Protein AF-0000000080282232 (afdb_homodimer)

Sequence (446 aa):
MGNKEKRVLGALALGALTAFGIVGCTTENRETLSDGTPVTEQITAIRVDVPVGGVTLRVEDGAPVSLHRQVTYTGRHPGKTYSVENGTLVLGGCSQCGVDYEVVVPRELAISGGIGTGKITLTRAASVDLHGDVGDLKVLSSSGPVNLRTGTGDIEVGLAKPGAVTANAEVGKITVTVPDGAYQVRAKSEVGGVETGGVRQDQASPNVLDLTAGTGKVTVKTAMGNKEKRVLGALALGALTAFGIVGCTTENRETLSDGTPVTEQITAIRVDVPVGGVTLRVEDGAPVSLHRQVTYTGRHPGKTYSVENGTLVLGGCSQCGVDYEVVVPRELAISGGIGTGKITLTRAASVDLHGDVGDLKVLSSSGPVNLRTGTGDIEVGLAKPGAVTANAEVGKITVTVPDGAYQVRAKSEVGGVETGGVRQDQASPNVLDLTAGTGKVTVKTA

InterPro domains:
  IPR025164 Toastrack DUF4097 [PF13349] (111-220)

Structure (mmCIF, N/CA/C/O backbone):
data_AF-0000000080282232-model_v1
#
loop_
_entity.id
_entity.type
_entity.pdbx_description
1 polymer 'DUF4097 domain-containing protein'
#
loop_
_atom_site.group_PDB
_atom_site.id
_atom_site.type_symbol
_atom_site.label_atom_id
_atom_site.label_alt_id
_atom_site.label_comp_id
_atom_site.label_asym_id
_atom_site.label_entity_id
_atom_site.label_seq_id
_atom_site.pdbx_PDB_ins_code
_atom_site.Cartn_x
_atom_site.Cartn_y
_atom_site.Cartn_z
_atom_site.occupancy
_atom_site.B_iso_or_equiv
_atom_site.auth_seq_id
_atom_site.auth_comp_id
_atom_site.auth_asym_id
_atom_site.auth_atom_id
_atom_site.pdbx_PDB_model_num
ATOM 1 N N . MET A 1 1 ? 37.344 -21.328 20 1 24.72 1 MET A N 1
ATOM 2 C CA . MET A 1 1 ? 36.062 -21.891 19.562 1 24.72 1 MET A CA 1
ATOM 3 C C . MET A 1 1 ? 34.969 -20.828 19.531 1 24.72 1 MET A C 1
ATOM 5 O O . MET A 1 1 ? 34.406 -20.484 20.578 1 24.72 1 MET A O 1
ATOM 9 N N . GLY A 1 2 ? 35.25 -19.672 18.812 1 28.55 2 GLY A N 1
ATOM 10 C CA . GLY A 1 2 ? 34.594 -18.359 18.844 1 28.55 2 GLY A CA 1
ATOM 11 C C . GLY A 1 2 ? 33.156 -18.391 18.438 1 28.55 2 GLY A C 1
ATOM 12 O O . GLY A 1 2 ? 32.781 -19 17.422 1 28.55 2 GLY A O 1
ATOM 13 N N . ASN A 1 3 ? 32.188 -18.344 19.469 1 29.55 3 ASN A N 1
ATOM 14 C CA . ASN A 1 3 ? 30.75 -18.391 19.391 1 29.55 3 ASN A CA 1
ATOM 15 C C . ASN A 1 3 ? 30.219 -17.375 18.375 1 29.55 3 ASN A C 1
ATOM 17 O O . ASN A 1 3 ? 30.359 -16.172 18.547 1 29.55 3 ASN A O 1
ATOM 21 N N . LYS A 1 4 ? 30.25 -17.875 17.078 1 26.66 4 LYS A N 1
ATOM 22 C CA . LYS A 1 4 ? 29.625 -17.125 15.992 1 26.66 4 LYS A CA 1
ATOM 23 C C . LYS A 1 4 ? 28.203 -16.734 16.344 1 26.66 4 LYS A C 1
ATOM 25 O O . LYS A 1 4 ? 27.328 -17.594 16.5 1 26.66 4 LYS A O 1
ATOM 30 N N . GLU A 1 5 ? 28.078 -15.742 17.188 1 28.48 5 GLU A N 1
ATOM 31 C CA . GLU A 1 5 ? 26.766 -15.195 17.516 1 28.48 5 GLU A CA 1
ATOM 32 C C . GLU A 1 5 ? 25.984 -14.852 16.234 1 28.48 5 GLU A C 1
ATOM 34 O O . GLU A 1 5 ? 26.453 -14.062 15.414 1 28.48 5 GLU A O 1
ATOM 39 N N . LYS A 1 6 ? 25.219 -15.938 15.797 1 28.44 6 LYS A N 1
ATOM 40 C CA . LYS A 1 6 ? 24.25 -15.828 14.719 1 28.44 6 LYS A CA 1
ATOM 41 C C . LYS A 1 6 ? 23.375 -14.578 14.875 1 28.44 6 LYS A C 1
ATOM 43 O O . LYS A 1 6 ? 22.703 -14.414 15.898 1 28.44 6 LYS A O 1
ATOM 48 N N . ARG A 1 7 ? 23.891 -13.57 14.445 1 26.97 7 ARG A N 1
ATOM 49 C CA . ARG A 1 7 ? 23.203 -12.289 14.305 1 26.97 7 ARG A CA 1
ATOM 50 C C . ARG A 1 7 ? 21.828 -12.469 13.672 1 26.97 7 ARG A C 1
ATOM 52 O O . ARG A 1 7 ? 21.719 -12.961 12.547 1 26.97 7 ARG A O 1
ATOM 59 N N . VAL A 1 8 ? 20.891 -12.844 14.508 1 22.61 8 VAL A N 1
ATOM 60 C CA . VAL A 1 8 ? 19.484 -12.875 14.141 1 22.61 8 VAL A CA 1
ATOM 61 C C . VAL A 1 8 ? 19.031 -11.5 13.648 1 22.61 8 VAL A C 1
ATOM 63 O O . VAL A 1 8 ? 19.125 -10.516 14.383 1 22.61 8 VAL A O 1
ATOM 66 N N . LEU A 1 9 ? 19.438 -11.227 12.469 1 26.5 9 LEU A N 1
ATOM 67 C CA . LEU A 1 9 ? 18.984 -10.055 11.727 1 26.5 9 LEU A CA 1
ATOM 68 C C . LEU A 1 9 ? 17.469 -9.875 11.867 1 26.5 9 LEU A C 1
ATOM 70 O O . LEU A 1 9 ? 16.703 -10.82 11.656 1 26.5 9 LEU A O 1
ATOM 74 N N . GLY A 1 10 ? 17.156 -9.008 12.719 1 25.97 10 GLY A N 1
ATOM 75 C CA . GLY A 1 10 ? 15.75 -8.711 12.961 1 25.97 10 GLY A CA 1
ATOM 76 C C . GLY A 1 10 ? 14.992 -8.383 11.688 1 25.97 10 GLY A C 1
ATOM 77 O O . GLY A 1 10 ? 15.375 -7.484 10.938 1 25.97 10 GLY A O 1
ATOM 78 N N . ALA A 1 11 ? 14.617 -9.367 10.914 1 26.48 11 ALA A N 1
ATOM 79 C CA . ALA A 1 11 ? 13.664 -9.352 9.805 1 26.48 11 ALA A CA 1
ATOM 80 C C . ALA A 1 11 ? 12.508 -8.398 10.102 1 26.48 11 ALA A C 1
ATOM 82 O O . ALA A 1 11 ? 11.961 -8.398 11.211 1 26.48 11 ALA A O 1
ATOM 83 N N . LEU A 1 12 ? 12.633 -7.266 9.508 1 28.61 12 LEU A N 1
ATOM 84 C CA . LEU A 1 12 ? 11.406 -6.48 9.438 1 28.61 12 LEU A CA 1
ATOM 85 C C . LEU A 1 12 ? 10.211 -7.363 9.086 1 28.61 12 LEU A C 1
ATOM 87 O O . LEU A 1 12 ? 10.086 -7.816 7.945 1 28.61 12 LEU A O 1
ATOM 91 N N . ALA A 1 13 ? 9.945 -8.273 9.93 1 26.64 13 ALA A N 1
ATOM 92 C CA . ALA A 1 13 ? 8.719 -9.016 9.664 1 26.64 13 ALA A CA 1
ATOM 93 C C . ALA A 1 13 ? 7.539 -8.07 9.461 1 26.64 13 ALA A C 1
ATOM 95 O O . ALA A 1 13 ? 7.082 -7.422 10.406 1 26.64 13 ALA A O 1
ATOM 96 N N . LEU A 1 14 ? 7.641 -7.301 8.367 1 31.03 14 LEU A N 1
ATOM 97 C CA . LEU A 1 14 ? 6.316 -6.84 7.965 1 31.03 14 LEU A CA 1
ATOM 98 C C . LEU A 1 14 ? 5.266 -7.918 8.203 1 31.03 14 LEU A C 1
ATOM 100 O O . LEU A 1 14 ? 5.324 -8.992 7.602 1 31.03 14 LEU A O 1
ATOM 104 N N . GLY A 1 15 ? 5 -8.102 9.508 1 28.7 15 GLY A N 1
ATOM 105 C CA . GLY A 1 15 ? 3.971 -9.07 9.852 1 28.7 15 GLY A CA 1
ATOM 106 C C . GLY A 1 15 ? 2.908 -9.219 8.781 1 28.7 15 GLY A C 1
ATOM 107 O O . GLY A 1 15 ? 2.732 -8.328 7.945 1 28.7 15 GLY A O 1
ATOM 108 N N . ALA A 1 16 ? 2.699 -10.422 8.516 1 28.91 16 ALA A N 1
ATOM 109 C CA . ALA A 1 16 ? 1.604 -11 7.738 1 28.91 16 ALA A CA 1
ATOM 110 C C . ALA A 1 16 ? 0.309 -10.219 7.957 1 28.91 16 ALA A C 1
ATOM 112 O O . ALA A 1 16 ? -0.195 -10.141 9.078 1 28.91 16 ALA A O 1
ATOM 113 N N . LEU A 1 17 ? 0.167 -9.164 7.145 1 30.81 17 LEU A N 1
ATOM 114 C CA . LEU A 1 17 ? -1.197 -8.656 7.039 1 30.81 17 LEU A CA 1
ATOM 115 C C . LEU A 1 17 ? -2.205 -9.805 7.078 1 30.81 17 LEU A C 1
ATOM 117 O O . LEU A 1 17 ? -2.506 -10.406 6.043 1 30.81 17 LEU A O 1
ATOM 121 N N . THR A 1 18 ? -1.927 -10.867 7.871 1 31.5 18 THR A N 1
ATOM 122 C CA . THR A 1 18 ? -3.127 -11.695 7.879 1 31.5 18 THR A CA 1
ATOM 123 C C . THR A 1 18 ? -4.363 -10.852 8.18 1 31.5 18 THR A C 1
ATOM 125 O O . THR A 1 18 ? -4.609 -10.492 9.336 1 31.5 18 THR A O 1
ATOM 128 N N . ALA A 1 19 ? -4.461 -9.844 7.48 1 32.28 19 ALA A N 1
ATOM 129 C CA . ALA A 1 19 ? -5.574 -8.914 7.672 1 32.28 19 ALA A CA 1
ATOM 130 C C . ALA A 1 19 ? -6.906 -9.656 7.68 1 32.28 19 ALA A C 1
ATOM 132 O O . ALA A 1 19 ? -7.562 -9.773 6.641 1 32.28 19 ALA A O 1
ATOM 133 N N . PHE A 1 20 ? -6.988 -10.953 8.117 1 32 20 PHE A N 1
ATOM 134 C CA . PHE A 1 20 ? -8.383 -11.367 8.078 1 32 20 PHE A CA 1
ATOM 135 C C . PHE A 1 20 ? -9.289 -10.266 8.625 1 32 20 PHE A C 1
ATOM 137 O O . PHE A 1 20 ? -10.258 -9.875 7.973 1 32 20 PHE A O 1
ATOM 144 N N . GLY A 1 21 ? -9.484 -10.359 9.984 1 31.42 21 GLY A N 1
ATOM 145 C CA . GLY A 1 21 ? -10.758 -10.008 10.594 1 31.42 21 GLY A CA 1
ATOM 146 C C . GLY A 1 21 ? -10.984 -8.508 10.672 1 31.42 21 GLY A C 1
ATOM 147 O O . GLY A 1 21 ? -10.844 -7.906 11.734 1 31.42 21 GLY A O 1
ATOM 148 N N . ILE A 1 22 ? -10.398 -7.918 9.648 1 34.78 22 ILE A N 1
ATOM 149 C CA . ILE A 1 22 ? -10.523 -6.465 9.734 1 34.78 22 ILE A CA 1
ATOM 150 C C . ILE A 1 22 ? -12 -6.086 9.875 1 34.78 22 ILE A C 1
ATOM 152 O O . ILE A 1 22 ? -12.445 -5.094 9.297 1 34.78 22 ILE A O 1
ATOM 156 N N . VAL A 1 23 ? -12.891 -7.062 9.719 1 33.62 23 VAL A N 1
ATOM 157 C CA . VAL A 1 23 ? -14.258 -6.551 9.672 1 33.62 23 VAL A CA 1
ATOM 158 C C . VAL A 1 23 ? -14.5 -5.609 10.844 1 33.62 23 VAL A C 1
ATOM 160 O O . VAL A 1 23 ? -14.406 -6.02 12.008 1 33.62 23 VAL A O 1
ATOM 163 N N . GLY A 1 24 ? -13.992 -4.438 10.844 1 32.69 24 GLY A N 1
ATOM 164 C CA . GLY A 1 24 ? -14.414 -3.432 11.812 1 32.69 24 GLY A CA 1
ATOM 165 C C . GLY A 1 24 ? -15.766 -3.729 12.43 1 32.69 24 GLY A C 1
ATOM 166 O O . GLY A 1 24 ? -16.516 -4.578 11.938 1 32.69 24 GLY A O 1
ATOM 167 N N . CYS A 1 25 ? -16.125 -2.777 13.57 1 35.16 25 CYS A N 1
ATOM 168 C CA . CYS A 1 25 ? -16.953 -2.719 14.766 1 35.16 25 CYS A CA 1
ATOM 169 C C . CYS A 1 25 ? -18.438 -2.799 14.398 1 35.16 25 CYS A C 1
ATOM 171 O O . CYS A 1 25 ? -19.297 -2.682 15.273 1 35.16 25 CYS A O 1
ATOM 173 N N . THR A 1 26 ? -18.953 -2.025 13.25 1 37.44 26 THR A N 1
ATOM 174 C CA . THR A 1 26 ? -20.375 -1.896 13.531 1 37.44 26 THR A CA 1
ATOM 175 C C . THR A 1 26 ? -20.984 -3.252 13.883 1 37.44 26 THR A C 1
ATOM 177 O O . THR A 1 26 ? -20.422 -4.297 13.523 1 37.44 26 THR A O 1
ATOM 180 N N . THR A 1 27 ? -21.672 -3.289 15.031 1 40.56 27 THR A N 1
ATOM 181 C CA . THR A 1 27 ? -22.672 -4.266 15.438 1 40.56 27 THR A CA 1
ATOM 182 C C . THR A 1 27 ? -23.297 -4.934 14.219 1 40.56 27 THR A C 1
ATOM 184 O O . THR A 1 27 ? -24.375 -5.527 14.312 1 40.56 27 THR A O 1
ATOM 187 N N . GLU A 1 28 ? -22.797 -4.352 13.016 1 52.84 28 GLU A N 1
ATOM 188 C CA . GLU A 1 28 ? -23.547 -5.184 12.078 1 52.84 28 GLU A CA 1
ATOM 189 C C . GLU A 1 28 ? -22.969 -6.598 12.023 1 52.84 28 GLU A C 1
ATOM 191 O O . GLU A 1 28 ? -21.766 -6.789 12.094 1 52.84 28 GLU A O 1
ATOM 196 N N . ASN A 1 29 ? -23.719 -7.582 12.297 1 64.25 29 ASN A N 1
ATOM 197 C CA . ASN A 1 29 ? -23.547 -9.023 12.398 1 64.25 29 ASN A CA 1
ATOM 198 C C . ASN A 1 29 ? -22.734 -9.578 11.227 1 64.25 29 ASN A C 1
ATOM 200 O O . ASN A 1 29 ? -23.203 -9.562 10.086 1 64.25 29 ASN A O 1
ATOM 204 N N . ARG A 1 30 ? -21.375 -9.484 11.383 1 76.19 30 ARG A N 1
ATOM 205 C CA . ARG A 1 30 ? -20.578 -10.219 10.398 1 76.19 30 ARG A CA 1
ATOM 206 C C . ARG A 1 30 ? -20.906 -11.711 10.438 1 76.19 30 ARG A C 1
ATOM 208 O O . ARG A 1 30 ? -21.062 -12.289 11.516 1 76.19 30 ARG A O 1
ATOM 215 N N . GLU A 1 31 ? -21.281 -12.07 9.367 1 87.81 31 GLU A N 1
ATOM 216 C CA . GLU A 1 31 ? -21.562 -13.492 9.211 1 87.81 31 GLU A CA 1
ATOM 217 C C . GLU A 1 31 ? -20.453 -14.195 8.438 1 87.81 31 GLU A C 1
ATOM 219 O O . GLU A 1 31 ? -19.719 -13.555 7.684 1 87.81 31 GLU A O 1
ATOM 224 N N . THR A 1 32 ? -20.219 -15.414 8.805 1 90.25 32 THR A N 1
ATOM 225 C CA . THR A 1 32 ? -19.234 -16.203 8.094 1 90.25 32 THR A CA 1
ATOM 226 C C . THR A 1 32 ? -19.875 -17.453 7.469 1 90.25 32 THR A C 1
ATOM 228 O O . THR A 1 32 ? -20.703 -18.109 8.094 1 90.25 32 THR A O 1
ATOM 231 N N . LEU A 1 33 ? -19.562 -17.609 6.285 1 91.38 33 LEU A N 1
ATOM 232 C CA . LEU A 1 33 ? -19.984 -18.812 5.582 1 91.38 33 LEU A CA 1
ATOM 233 C C . LEU A 1 33 ? -18.797 -19.609 5.086 1 91.38 33 LEU A C 1
ATOM 235 O O . LEU A 1 33 ? -17.797 -19.031 4.637 1 91.38 33 LEU A O 1
ATOM 239 N N . SER A 1 34 ? -18.859 -20.938 5.305 1 93.19 34 SER A N 1
ATOM 240 C CA . SER A 1 34 ? -17.828 -21.844 4.797 1 93.19 34 SER A CA 1
ATOM 241 C C . SER A 1 34 ? -18.438 -23 4.016 1 93.19 34 SER A C 1
ATOM 243 O O . SER A 1 34 ? -19.391 -23.641 4.488 1 93.19 34 SER A O 1
ATOM 245 N N . ASP A 1 35 ? -17.953 -23.125 2.826 1 91.94 35 ASP A N 1
ATOM 246 C CA . ASP A 1 35 ? -18.453 -24.266 2.061 1 91.94 35 ASP A CA 1
ATOM 247 C C . ASP A 1 35 ? -17.406 -24.75 1.055 1 91.94 35 ASP A C 1
ATOM 249 O O . ASP A 1 35 ? -16.359 -24.125 0.887 1 91.94 35 ASP A O 1
ATOM 253 N N . GLY A 1 36 ? -17.625 -25.984 0.646 1 91.69 36 GLY A N 1
ATOM 254 C CA . GLY A 1 36 ? -16.781 -26.625 -0.35 1 91.69 36 GLY A CA 1
ATOM 255 C C . GLY A 1 36 ? -17.562 -27.375 -1.41 1 91.69 36 GLY A C 1
ATOM 256 O O . GLY A 1 36 ? -18.641 -27.906 -1.131 1 91.69 36 GLY A O 1
ATOM 257 N N . THR A 1 37 ? -17.047 -27.266 -2.623 1 85.88 37 THR A N 1
ATOM 258 C CA . THR A 1 37 ? -17.703 -27.984 -3.701 1 85.88 37 THR A CA 1
ATOM 259 C C . THR A 1 37 ? -16.688 -28.547 -4.691 1 85.88 37 THR A C 1
ATOM 261 O O . THR A 1 37 ? -15.648 -27.922 -4.934 1 85.88 37 THR A O 1
ATOM 264 N N . PRO A 1 38 ? -16.953 -29.766 -5.125 1 89 38 PRO A N 1
ATOM 265 C CA . PRO A 1 38 ? -16.156 -30.219 -6.262 1 89 38 PRO A CA 1
ATOM 266 C C . PRO A 1 38 ? -16.469 -29.453 -7.547 1 89 38 PRO A C 1
ATOM 268 O O . PRO A 1 38 ? -17.625 -29.078 -7.777 1 89 38 PRO A O 1
ATOM 271 N N . VAL A 1 39 ? -15.453 -29.172 -8.242 1 91.31 39 VAL A N 1
ATOM 272 C CA . VAL A 1 39 ? -15.633 -28.594 -9.57 1 91.31 39 VAL A CA 1
ATOM 273 C C . VAL A 1 39 ? -15.594 -29.688 -10.625 1 91.31 39 VAL A C 1
ATOM 275 O O . VAL A 1 39 ? -14.555 -30.297 -10.859 1 91.31 39 VAL A O 1
ATOM 278 N N . THR A 1 40 ? -16.672 -29.953 -11.258 1 89.94 40 THR A N 1
ATOM 279 C CA . THR A 1 40 ? -16.797 -31.109 -12.141 1 89.94 40 THR A CA 1
ATOM 280 C C . THR A 1 40 ? -16.328 -30.766 -13.547 1 89.94 40 THR A C 1
ATOM 282 O O . THR A 1 40 ? -15.953 -31.656 -14.312 1 89.94 40 THR A O 1
ATOM 285 N N . GLU A 1 41 ? -16.344 -29.516 -13.82 1 90 41 GLU A N 1
ATOM 286 C CA . GLU A 1 41 ? -15.891 -29.094 -15.141 1 90 41 GLU A CA 1
ATOM 287 C C . GLU A 1 41 ? -14.383 -29.266 -15.297 1 90 41 GLU A C 1
ATOM 289 O O . GLU A 1 41 ? -13.648 -29.234 -14.312 1 90 41 GLU A O 1
ATOM 294 N N . GLN A 1 42 ? -14.078 -29.5 -16.531 1 91.06 42 GLN A N 1
ATOM 295 C CA . GLN A 1 42 ? -12.641 -29.531 -16.812 1 91.06 42 GLN A CA 1
ATOM 296 C C . GLN A 1 42 ? -12.055 -28.125 -16.781 1 91.06 42 GLN A C 1
ATOM 298 O O . GLN A 1 42 ? -12.57 -27.203 -17.438 1 91.06 42 GLN A O 1
ATOM 303 N N . ILE A 1 43 ? -10.953 -27.984 -15.992 1 95 43 ILE A N 1
ATOM 304 C CA . ILE A 1 43 ? -10.32 -26.672 -15.859 1 95 43 ILE A CA 1
ATOM 305 C C . ILE A 1 43 ? -8.93 -26.703 -16.484 1 95 43 ILE A C 1
ATOM 307 O O . ILE A 1 43 ? -8.172 -27.656 -16.281 1 95 43 ILE A O 1
ATOM 311 N N . THR A 1 44 ? -8.656 -25.656 -17.266 1 96.19 44 THR A N 1
ATOM 312 C CA . THR A 1 44 ? -7.352 -25.594 -17.922 1 96.19 44 THR A CA 1
ATOM 313 C C . THR A 1 44 ? -6.574 -24.359 -17.438 1 96.19 44 THR A C 1
ATOM 315 O O . THR A 1 44 ? -5.383 -24.234 -17.734 1 96.19 44 THR A O 1
ATOM 318 N N . ALA A 1 45 ? -7.246 -23.484 -16.703 1 98.38 45 ALA A N 1
ATOM 319 C CA . ALA A 1 45 ? -6.617 -22.281 -16.156 1 98.38 45 ALA A CA 1
ATOM 320 C C . ALA A 1 45 ? -7.391 -21.766 -14.961 1 98.38 45 ALA A C 1
ATOM 322 O O . ALA A 1 45 ? -8.539 -22.156 -14.727 1 98.38 45 ALA A O 1
ATOM 323 N N . ILE A 1 46 ? -6.75 -20.875 -14.188 1 98.56 46 ILE A N 1
ATOM 324 C CA . ILE A 1 46 ? -7.395 -20.219 -13.055 1 98.56 46 ILE A CA 1
ATOM 325 C C . ILE A 1 46 ? -7.195 -18.719 -13.156 1 98.56 46 ILE A C 1
ATOM 327 O O . ILE A 1 46 ? -6.102 -18.25 -13.469 1 98.56 46 ILE A O 1
ATOM 331 N N . ARG A 1 47 ? -8.219 -18 -12.93 1 98.81 47 ARG A N 1
ATOM 332 C CA . ARG A 1 47 ? -8.156 -16.531 -12.836 1 98.81 47 ARG A CA 1
ATOM 333 C C . ARG A 1 47 ? -8.625 -16.047 -11.469 1 98.81 47 ARG A C 1
ATOM 335 O O . ARG A 1 47 ? -9.734 -16.375 -11.039 1 98.81 47 ARG A O 1
ATOM 342 N N . VAL A 1 48 ? -7.805 -15.281 -10.844 1 98.56 48 VAL A N 1
ATOM 343 C CA . VAL A 1 48 ? -8.117 -14.703 -9.539 1 98.56 48 VAL A CA 1
ATOM 344 C C . VAL A 1 48 ? -8.664 -13.289 -9.719 1 98.56 48 VAL A C 1
ATOM 346 O O . VAL A 1 48 ? -8.008 -12.43 -10.312 1 98.56 48 VAL A O 1
ATOM 349 N N . ASP A 1 49 ? -9.758 -13.062 -9.156 1 97.19 49 ASP A N 1
ATOM 350 C CA . ASP A 1 49 ? -10.375 -11.742 -9.141 1 97.19 49 ASP A CA 1
ATOM 351 C C . ASP A 1 49 ? -10.969 -11.422 -7.77 1 97.19 49 ASP A C 1
ATOM 353 O O . ASP A 1 49 ? -12.148 -11.094 -7.656 1 97.19 49 ASP A O 1
ATOM 357 N N . VAL A 1 50 ? -10.172 -11.461 -6.766 1 96.31 50 VAL A N 1
ATOM 358 C CA . VAL A 1 50 ? -10.625 -11.344 -5.383 1 96.31 50 VAL A CA 1
ATOM 359 C C . VAL A 1 50 ? -10.352 -9.93 -4.875 1 96.31 50 VAL A C 1
ATOM 361 O O . VAL A 1 50 ? -9.195 -9.547 -4.688 1 96.31 50 VAL A O 1
ATOM 364 N N . PRO A 1 51 ? -11.375 -9.148 -4.605 1 93.19 51 PRO A N 1
ATOM 365 C CA . PRO A 1 51 ? -11.117 -7.809 -4.078 1 93.19 51 PRO A CA 1
ATOM 366 C C . PRO A 1 51 ? -10.469 -7.832 -2.693 1 93.19 51 PRO A C 1
ATOM 368 O O . PRO A 1 51 ? -9.492 -7.125 -2.453 1 93.19 51 PRO A O 1
ATOM 371 N N . VAL A 1 52 ? -11.031 -8.57 -1.817 1 93.94 52 VAL A N 1
ATOM 372 C CA . VAL A 1 52 ? -10.516 -8.727 -0.461 1 93.94 52 VAL A CA 1
ATOM 373 C C . VAL A 1 52 ? -10.516 -10.203 -0.071 1 93.94 52 VAL A C 1
ATOM 375 O O . VAL A 1 52 ? -11.523 -10.898 -0.234 1 93.94 52 VAL A O 1
ATOM 378 N N . GLY A 1 53 ? -9.43 -10.711 0.367 1 95.44 53 GLY A N 1
ATOM 379 C CA . GLY A 1 53 ? -9.383 -12.094 0.813 1 95.44 53 GLY A CA 1
ATOM 380 C C . GLY A 1 53 ? -8.055 -12.766 0.533 1 95.44 53 GLY A C 1
ATOM 381 O O . GLY A 1 53 ? -6.992 -12.195 0.806 1 95.44 53 GLY A O 1
ATOM 382 N N . GLY A 1 54 ? -8.141 -14.07 0.109 1 97.12 54 GLY A N 1
ATOM 383 C CA . GLY A 1 54 ? -6.934 -14.836 -0.141 1 97.12 54 GLY A CA 1
ATOM 384 C C . GLY A 1 54 ? -7.168 -16.047 -1.029 1 97.12 54 GLY A C 1
ATOM 385 O O . GLY A 1 54 ? -8.305 -16.5 -1.184 1 97.12 54 GLY A O 1
ATOM 386 N N . VAL A 1 55 ? -6.121 -16.5 -1.592 1 98.44 55 VAL A N 1
ATOM 387 C CA . VAL A 1 55 ? -6.148 -17.703 -2.414 1 98.44 55 VAL A CA 1
ATOM 388 C C . VAL A 1 55 ? -4.965 -18.594 -2.057 1 98.44 55 VAL A C 1
ATOM 390 O O . VAL A 1 55 ? -3.814 -18.156 -2.068 1 98.44 55 VAL A O 1
ATOM 393 N N . THR A 1 56 ? -5.25 -19.734 -1.669 1 98.62 56 THR A N 1
ATOM 394 C CA . THR A 1 56 ? -4.246 -20.781 -1.519 1 98.62 56 THR A CA 1
ATOM 395 C C . THR A 1 56 ? -4.496 -21.906 -2.512 1 98.62 56 THR A C 1
ATOM 397 O O . THR A 1 56 ? -5.562 -22.516 -2.508 1 98.62 56 THR A O 1
ATOM 400 N N . LEU A 1 57 ? -3.541 -22.125 -3.352 1 98.38 57 LEU A N 1
ATOM 401 C CA . LEU A 1 57 ? -3.664 -23.156 -4.375 1 98.38 57 LEU A CA 1
ATOM 402 C C . LEU A 1 57 ? -2.553 -24.203 -4.242 1 98.38 57 LEU A C 1
ATOM 404 O O . LEU A 1 57 ? -1.383 -23.844 -4.082 1 98.38 57 LEU A O 1
ATOM 408 N N . ARG A 1 58 ? -2.91 -25.453 -4.348 1 97.69 58 ARG A N 1
ATOM 409 C CA . ARG A 1 58 ? -1.93 -26.531 -4.355 1 97.69 58 ARG A CA 1
ATOM 410 C C . ARG A 1 58 ? -2.256 -27.562 -5.434 1 97.69 58 ARG A C 1
ATOM 412 O O . ARG A 1 58 ? -3.408 -27.688 -5.855 1 97.69 58 ARG A O 1
ATOM 419 N N . VAL A 1 59 ? -1.26 -28.25 -5.766 1 97.94 59 VAL A N 1
ATOM 420 C CA . VAL A 1 59 ? -1.397 -29.312 -6.754 1 97.94 59 VAL A CA 1
ATOM 421 C C . VAL A 1 59 ? -1.313 -30.672 -6.059 1 97.94 59 VAL A C 1
ATOM 423 O O . VAL A 1 59 ? -0.383 -30.922 -5.293 1 97.94 59 VAL A O 1
ATOM 426 N N . GLU A 1 60 ? -2.248 -31.438 -6.238 1 97 60 GLU A N 1
ATOM 427 C CA . GLU A 1 60 ? -2.238 -32.875 -5.922 1 97 60 GLU A CA 1
ATOM 428 C C . GLU A 1 60 ? -2.48 -33.688 -7.172 1 97 60 GLU A C 1
ATOM 430 O O . GLU A 1 60 ? -3.607 -33.781 -7.668 1 97 60 GLU A O 1
ATOM 435 N N . ASP A 1 61 ? -1.438 -34.375 -7.594 1 96.38 61 ASP A N 1
ATOM 436 C CA . ASP A 1 61 ? -1.457 -35.062 -8.883 1 96.38 61 ASP A CA 1
ATOM 437 C C . ASP A 1 61 ? -2.633 -36.031 -8.977 1 96.38 61 ASP A C 1
ATOM 439 O O . ASP A 1 61 ? -2.768 -36.906 -8.148 1 96.38 61 ASP A O 1
ATOM 443 N N . GLY A 1 62 ? -3.471 -35.75 -9.867 1 93.75 62 GLY A N 1
ATOM 444 C CA . GLY A 1 62 ? -4.559 -36.688 -10.164 1 93.75 62 GLY A CA 1
ATOM 445 C C . GLY A 1 62 ? -5.781 -36.469 -9.297 1 93.75 62 GLY A C 1
ATOM 446 O O . GLY A 1 62 ? -6.812 -37.125 -9.5 1 93.75 62 GLY A O 1
ATOM 447 N N . ALA A 1 63 ? -5.75 -35.562 -8.398 1 92.75 63 ALA A N 1
ATOM 448 C CA . ALA A 1 63 ? -6.895 -35.312 -7.531 1 92.75 63 ALA A CA 1
ATOM 449 C C . ALA A 1 63 ? -7.992 -34.562 -8.273 1 92.75 63 ALA A C 1
ATOM 451 O O . ALA A 1 63 ? -7.719 -33.844 -9.234 1 92.75 63 ALA A O 1
ATOM 452 N N . PRO A 1 64 ? -9.25 -34.812 -7.812 1 92.56 64 PRO A N 1
ATOM 453 C CA . PRO A 1 64 ? -10.289 -33.938 -8.359 1 92.56 64 PRO A CA 1
ATOM 454 C C . PRO A 1 64 ? -10.109 -32.469 -7.949 1 92.56 64 PRO A C 1
ATOM 456 O O . PRO A 1 64 ? -9.547 -32.188 -6.887 1 92.56 64 PRO A O 1
ATOM 459 N N . VAL A 1 65 ? -10.547 -31.641 -8.82 1 95.81 65 VAL A N 1
ATOM 460 C CA . VAL A 1 65 ? -10.508 -30.219 -8.461 1 95.81 65 VAL A CA 1
ATOM 461 C C . VAL A 1 65 ? -11.445 -29.969 -7.281 1 95.81 65 VAL A C 1
ATOM 463 O O . VAL A 1 65 ? -12.617 -30.344 -7.312 1 95.81 65 VAL A O 1
ATOM 466 N N . SER A 1 66 ? -10.953 -29.406 -6.266 1 96.31 66 SER A N 1
ATOM 467 C CA . SER A 1 66 ? -11.758 -29.047 -5.098 1 96.31 66 SER A CA 1
ATOM 468 C C . SER A 1 66 ? -11.602 -27.578 -4.734 1 96.31 66 SER A C 1
ATOM 470 O O . SER A 1 66 ? -10.508 -27.016 -4.852 1 96.31 66 SER A O 1
ATOM 472 N N . LEU A 1 67 ? -12.656 -26.969 -4.359 1 97.31 67 LEU A N 1
ATOM 473 C CA . LEU A 1 67 ? -12.703 -25.562 -3.957 1 97.31 67 LEU A CA 1
ATOM 474 C C . LEU A 1 67 ? -13.422 -25.406 -2.621 1 97.31 67 LEU A C 1
ATOM 476 O O . LEU A 1 67 ? -14.547 -25.875 -2.455 1 97.31 67 LEU A O 1
ATOM 480 N N . HIS A 1 68 ? -12.703 -24.875 -1.688 1 97.25 68 HIS A N 1
ATOM 481 C CA . HIS A 1 68 ? -13.273 -24.484 -0.406 1 97.25 68 HIS A CA 1
ATOM 482 C C . HIS A 1 68 ? -13.188 -22.969 -0.215 1 97.25 68 HIS A C 1
ATOM 484 O O . HIS A 1 68 ? -12.164 -22.359 -0.523 1 97.25 68 HIS A O 1
ATOM 490 N N . ARG A 1 69 ? -14.234 -22.375 0.22 1 96.62 69 ARG A N 1
ATOM 491 C CA . ARG A 1 69 ? -14.172 -20.938 0.479 1 96.62 69 ARG A CA 1
ATOM 492 C C . ARG A 1 69 ? -14.719 -20.609 1.863 1 96.62 69 ARG A C 1
ATOM 494 O O . ARG A 1 69 ? -15.578 -21.328 2.381 1 96.62 69 ARG A O 1
ATOM 501 N N . GLN A 1 70 ? -14.164 -19.672 2.414 1 96.69 70 GLN A N 1
ATOM 502 C CA . GLN A 1 70 ? -14.656 -18.984 3.6 1 96.69 70 GLN A CA 1
ATOM 503 C C . GLN A 1 70 ? -15 -17.531 3.293 1 96.69 70 GLN A C 1
ATOM 505 O O . GLN A 1 70 ? -14.133 -16.766 2.855 1 96.69 70 GLN A O 1
ATOM 510 N N . VAL A 1 71 ? -16.25 -17.156 3.5 1 94.81 71 VAL A N 1
ATOM 511 C CA . VAL A 1 71 ? -16.703 -15.812 3.174 1 94.81 71 VAL A CA 1
ATOM 512 C C . VAL A 1 71 ? -17.094 -15.078 4.453 1 94.81 71 VAL A C 1
ATOM 514 O O . VAL A 1 71 ? -17.891 -15.594 5.254 1 94.81 71 VAL A O 1
ATOM 517 N N . THR A 1 72 ? -16.531 -13.992 4.684 1 92.12 72 THR A N 1
ATOM 518 C CA . THR A 1 72 ? -16.953 -13.062 5.73 1 92.12 72 THR A CA 1
ATOM 519 C C . THR A 1 72 ? -17.688 -11.867 5.133 1 92.12 72 THR A C 1
ATOM 521 O O . THR A 1 72 ? -17.188 -11.219 4.215 1 92.12 72 THR A O 1
ATOM 524 N N . TYR A 1 73 ? -18.922 -11.609 5.578 1 90.12 73 TYR A N 1
ATOM 525 C CA . TYR A 1 73 ? -19.703 -10.57 4.918 1 90.12 73 TYR A CA 1
ATOM 526 C C . TYR A 1 73 ? -20.641 -9.883 5.902 1 90.12 73 TYR A C 1
ATOM 528 O O . TYR A 1 73 ? -20.859 -10.375 7.012 1 90.12 73 TYR A O 1
ATOM 536 N N . THR A 1 74 ? -21.047 -8.805 5.496 1 85.69 74 THR A N 1
ATOM 537 C CA . THR A 1 74 ? -22.125 -8.078 6.172 1 85.69 74 THR A CA 1
ATOM 538 C C . THR A 1 74 ? -23.312 -7.871 5.238 1 85.69 74 THR A C 1
ATOM 540 O O . THR A 1 74 ? -23.141 -7.68 4.035 1 85.69 74 THR A O 1
ATOM 543 N N . GLY A 1 75 ? -24.531 -8.023 5.848 1 83.19 75 GLY A N 1
ATOM 544 C CA . GLY A 1 75 ? -25.734 -7.77 5.066 1 83.19 75 GLY A CA 1
ATOM 545 C C . GLY A 1 75 ? -26.203 -8.977 4.273 1 83.19 75 GLY A C 1
ATOM 546 O O . GLY A 1 75 ? -26.359 -10.07 4.828 1 83.19 75 GLY A O 1
ATOM 547 N N . ARG A 1 76 ? -26.219 -8.773 2.98 1 83.44 76 ARG A N 1
ATOM 548 C CA . ARG A 1 76 ? -26.812 -9.781 2.107 1 83.44 76 ARG A CA 1
ATOM 549 C C . ARG A 1 76 ? -25.891 -10.984 1.948 1 83.44 76 ARG A C 1
ATOM 551 O O . ARG A 1 76 ? -24.672 -10.828 1.828 1 83.44 76 ARG A O 1
ATOM 558 N N . HIS A 1 77 ? -26.5 -12.109 1.852 1 89.19 77 HIS A N 1
ATOM 559 C CA . HIS A 1 77 ? -25.766 -13.352 1.612 1 89.19 77 HIS A CA 1
ATOM 560 C C . HIS A 1 77 ? -24.969 -13.281 0.313 1 89.19 77 HIS A C 1
ATOM 562 O O . HIS A 1 77 ? -25.5 -12.883 -0.725 1 89.19 77 HIS A O 1
ATOM 568 N N . PRO A 1 78 ? -23.688 -13.562 0.333 1 87.81 78 PRO A N 1
ATOM 569 C CA . PRO A 1 78 ? -22.812 -13.328 -0.823 1 87.81 78 PRO A CA 1
ATOM 570 C C . PRO A 1 78 ? -23.125 -14.266 -1.987 1 87.81 78 PRO A C 1
ATOM 572 O O . PRO A 1 78 ? -22.766 -13.977 -3.131 1 87.81 78 PRO A O 1
ATOM 575 N N . GLY A 1 79 ? -23.828 -15.391 -1.863 1 91 79 GLY A N 1
ATOM 576 C CA . GLY A 1 79 ? -24.094 -16.344 -2.926 1 91 79 GLY A CA 1
ATOM 577 C C . GLY A 1 79 ? -22.828 -17 -3.463 1 91 79 GLY A C 1
ATOM 578 O O . GLY A 1 79 ? -21.891 -17.25 -2.711 1 91 79 GLY A O 1
ATOM 579 N N . LYS A 1 80 ? -22.875 -17.344 -4.809 1 93.06 80 LYS A N 1
ATOM 580 C CA . LYS A 1 80 ? -21.719 -17.984 -5.453 1 93.06 80 LYS A CA 1
ATOM 581 C C . LYS A 1 80 ? -20.656 -16.953 -5.816 1 93.06 80 LYS A C 1
ATOM 583 O O . LYS A 1 80 ? -20.969 -15.898 -6.367 1 93.06 80 LYS A O 1
ATOM 588 N N . THR A 1 81 ? -19.5 -17.203 -5.418 1 95.56 81 THR A N 1
ATOM 589 C CA . THR A 1 81 ? -18.422 -16.234 -5.656 1 95.56 81 THR A CA 1
ATOM 590 C C . THR A 1 81 ? -17.406 -16.781 -6.641 1 95.56 81 THR A C 1
ATOM 592 O O . THR A 1 81 ? -16.281 -16.266 -6.734 1 95.56 81 THR A O 1
ATOM 595 N N . TYR A 1 82 ? -17.625 -17.859 -7.316 1 97 82 TYR A N 1
ATOM 596 C CA . TYR A 1 82 ? -16.75 -18.422 -8.336 1 97 82 TYR A CA 1
ATOM 597 C C . TYR A 1 82 ? -17.562 -18.922 -9.531 1 97 82 TYR A C 1
ATOM 599 O O . TYR A 1 82 ? -18.781 -19.125 -9.43 1 97 82 TYR A O 1
ATOM 607 N N . SER A 1 83 ? -16.891 -19.078 -10.688 1 96.56 83 SER A N 1
ATOM 608 C CA . SER A 1 83 ? -17.516 -19.594 -11.898 1 96.56 83 SER A CA 1
ATOM 609 C C . SER A 1 83 ? -16.484 -20.297 -12.781 1 96.56 83 SER A C 1
ATOM 611 O O . SER A 1 83 ? -15.273 -20.172 -12.562 1 96.56 83 SER A O 1
ATOM 613 N N . VAL A 1 84 ? -16.969 -21.109 -13.617 1 96.56 84 VAL A N 1
ATOM 614 C CA . VAL A 1 84 ? -16.141 -21.688 -14.664 1 96.56 84 VAL A CA 1
ATOM 615 C C . VAL A 1 84 ? -16.547 -21.125 -16.031 1 96.56 84 VAL A C 1
ATOM 617 O O . VAL A 1 84 ? -17.688 -21.281 -16.453 1 96.56 84 VAL A O 1
ATOM 620 N N . GLU A 1 85 ? -15.609 -20.391 -16.594 1 96.75 85 GLU A N 1
ATOM 621 C CA . GLU A 1 85 ? -15.852 -19.766 -17.891 1 96.75 85 GLU A CA 1
ATOM 622 C C . GLU A 1 85 ? -14.867 -20.281 -18.938 1 96.75 85 GLU A C 1
ATOM 624 O O . GLU A 1 85 ? -13.68 -19.953 -18.891 1 96.75 85 GLU A O 1
ATOM 629 N N . ASN A 1 86 ? -15.328 -21.094 -19.969 1 95.88 86 ASN A N 1
ATOM 630 C CA . ASN A 1 86 ? -14.508 -21.609 -21.047 1 95.88 86 ASN A CA 1
ATOM 631 C C . ASN A 1 86 ? -13.25 -22.312 -20.531 1 95.88 86 ASN A C 1
ATOM 633 O O . ASN A 1 86 ? -12.141 -22.031 -20.984 1 95.88 86 ASN A O 1
ATOM 637 N N . GL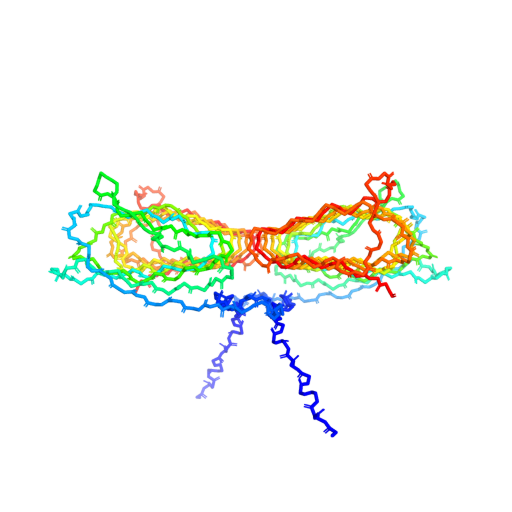Y A 1 87 ? -13.445 -23.109 -19.5 1 96.25 87 GLY A N 1
ATOM 638 C CA . GLY A 1 87 ? -12.359 -23.922 -18.969 1 96.25 87 GLY A CA 1
ATOM 639 C C . GLY A 1 87 ? -11.523 -23.188 -17.922 1 96.25 87 GLY A C 1
ATOM 640 O O . GLY A 1 87 ? -10.578 -23.75 -17.375 1 96.25 87 GLY A O 1
ATOM 641 N N . THR A 1 88 ? -11.836 -21.953 -17.688 1 98.19 88 THR A N 1
ATOM 642 C CA . THR A 1 88 ? -11.125 -21.172 -16.672 1 98.19 88 THR A CA 1
ATOM 643 C C . THR A 1 88 ? -11.93 -21.078 -15.391 1 98.19 88 THR A C 1
ATOM 645 O O . THR A 1 88 ? -13.078 -20.625 -15.398 1 98.19 88 THR A O 1
ATOM 648 N N . LEU A 1 89 ? -11.359 -21.547 -14.32 1 98.12 89 LEU A N 1
ATOM 649 C CA . LEU A 1 89 ? -11.969 -21.328 -13.008 1 98.12 89 LEU A CA 1
ATOM 650 C C . LEU A 1 89 ? -11.727 -19.891 -12.523 1 98.12 89 LEU A C 1
ATOM 652 O O . LEU A 1 89 ? -10.586 -19.5 -12.297 1 98.12 89 LEU A O 1
ATOM 656 N N . VAL A 1 90 ? -12.75 -19.141 -12.406 1 98.44 90 VAL A N 1
ATOM 657 C CA . VAL A 1 90 ? -12.672 -17.75 -11.977 1 98.44 90 VAL A CA 1
ATOM 658 C C . VAL A 1 90 ? -13.047 -17.641 -10.5 1 98.44 90 VAL A C 1
ATOM 660 O O . VAL A 1 90 ? -14.172 -17.984 -10.117 1 98.44 90 VAL A O 1
ATOM 663 N N . LEU A 1 91 ? -12.086 -17.203 -9.727 1 98.31 91 LEU A N 1
ATOM 664 C CA . LEU A 1 91 ? -12.312 -16.953 -8.305 1 98.31 91 LEU A CA 1
ATOM 665 C C . LEU A 1 91 ? -12.641 -15.477 -8.07 1 98.31 91 LEU A C 1
ATOM 667 O O . LEU A 1 91 ? -11.781 -14.609 -8.242 1 98.31 91 LEU A O 1
ATOM 671 N N . GLY A 1 92 ? -13.789 -15.258 -7.578 1 97 92 GLY A N 1
ATOM 672 C CA . GLY A 1 92 ? -14.234 -13.883 -7.441 1 97 92 GLY A CA 1
ATOM 673 C C . GLY A 1 92 ? -14.5 -13.484 -6.004 1 97 92 GLY A C 1
ATOM 674 O O . GLY A 1 92 ? -14.055 -14.156 -5.074 1 97 92 GLY A O 1
ATOM 675 N N . GLY A 1 93 ? -15.117 -12.32 -5.902 1 94.06 93 GLY A N 1
ATOM 676 C CA . GLY A 1 93 ? -15.516 -11.789 -4.609 1 94.06 93 GLY A CA 1
ATOM 677 C C . GLY A 1 93 ? -16.984 -11.406 -4.543 1 94.06 93 GLY A C 1
ATOM 678 O O . GLY A 1 93 ? -17.797 -11.938 -5.297 1 94.06 93 GLY A O 1
ATOM 679 N N . CYS A 1 94 ? -17.25 -10.68 -3.463 1 91 94 CYS A N 1
ATOM 680 C CA . CYS A 1 94 ? -18.594 -10.172 -3.234 1 91 94 CYS A CA 1
ATOM 681 C C . CYS A 1 94 ? -18.562 -8.758 -2.674 1 91 94 CYS A C 1
ATOM 683 O O . CYS A 1 94 ? -17.5 -8.227 -2.375 1 91 94 CYS A O 1
ATOM 685 N N . SER A 1 95 ? -19.781 -8.188 -2.764 1 85.62 95 SER A N 1
ATOM 686 C CA . SER A 1 95 ? -19.891 -6.859 -2.168 1 85.62 95 SER A CA 1
ATOM 687 C C . SER A 1 95 ? -19.875 -6.934 -0.645 1 85.62 95 SER A C 1
ATOM 689 O O . SER A 1 95 ? -20.578 -7.758 -0.049 1 85.62 95 SER A O 1
ATOM 691 N N . GLN A 1 96 ? -19.078 -6.086 -0.056 1 87.62 96 GLN A N 1
ATOM 692 C CA . GLN A 1 96 ? -18.969 -5.984 1.396 1 87.62 96 GLN A CA 1
ATOM 693 C C . GLN A 1 96 ? -18.672 -7.344 2.021 1 87.62 96 GLN A C 1
ATOM 695 O O . GLN A 1 96 ? -19.344 -7.766 2.957 1 87.62 96 GLN A O 1
ATOM 700 N N . CYS A 1 97 ? -17.75 -7.992 1.396 1 90.19 97 CYS A N 1
ATOM 701 C CA . CYS A 1 97 ? -17.344 -9.305 1.894 1 90.19 97 CYS A CA 1
ATOM 702 C C . CYS A 1 97 ? -15.852 -9.531 1.676 1 90.19 97 CYS A C 1
ATOM 704 O O . CYS A 1 97 ? -15.203 -8.789 0.933 1 90.19 97 CYS A O 1
ATOM 706 N N . GLY A 1 98 ? -15.289 -10.438 2.32 1 93.19 98 GLY A N 1
ATOM 707 C CA . GLY A 1 98 ? -14.008 -11.07 2.066 1 93.19 98 GLY A CA 1
ATOM 708 C C . GLY A 1 98 ? -14.117 -12.547 1.773 1 93.19 98 GLY A C 1
ATOM 709 O O . GLY A 1 98 ? -14.93 -13.25 2.383 1 93.19 98 GLY A O 1
ATOM 710 N N . VAL A 1 99 ? -13.406 -12.969 0.827 1 96.38 99 VAL A N 1
ATOM 711 C CA . VAL A 1 99 ? -13.477 -14.383 0.475 1 96.38 99 VAL A CA 1
ATOM 712 C C . VAL A 1 99 ? -12.078 -15 0.528 1 96.38 99 VAL A C 1
ATOM 714 O O . VAL A 1 99 ? -11.141 -14.477 -0.076 1 96.38 99 VAL A O 1
ATOM 717 N N . ASP A 1 100 ? -11.977 -16.125 1.196 1 97.12 100 ASP A N 1
ATOM 718 C CA . ASP A 1 100 ? -10.766 -16.938 1.201 1 97.12 100 ASP A CA 1
ATOM 719 C C . ASP A 1 100 ? -10.992 -18.266 0.475 1 97.12 100 ASP A C 1
ATOM 721 O O . ASP A 1 100 ? -11.883 -19.031 0.836 1 97.12 100 ASP A O 1
ATOM 725 N N . TYR A 1 101 ? -10.117 -18.5 -0.481 1 98.06 101 TYR A N 1
ATOM 726 C CA . TYR A 1 101 ? -10.234 -19.734 -1.256 1 98.06 101 TYR A CA 1
ATOM 727 C C . TYR A 1 101 ? -9.094 -20.688 -0.925 1 98.06 101 TYR A C 1
ATOM 729 O O . TYR A 1 101 ? -7.945 -20.281 -0.777 1 98.06 101 TYR A O 1
ATOM 737 N N . GLU A 1 102 ? -9.438 -21.922 -0.864 1 98.38 102 GLU A N 1
ATOM 738 C CA . GLU A 1 102 ? -8.508 -23.047 -0.962 1 98.38 102 GLU A CA 1
ATOM 739 C C . GLU A 1 102 ? -8.844 -23.938 -2.158 1 98.38 102 GLU A C 1
ATOM 741 O O . GLU A 1 102 ? -9.938 -24.5 -2.229 1 98.38 102 GLU A O 1
ATOM 746 N N . VAL A 1 103 ? -7.875 -24.047 -3.002 1 98.25 103 VAL A N 1
ATOM 747 C CA . VAL A 1 103 ? -8.133 -24.766 -4.246 1 98.25 103 VAL A CA 1
ATOM 748 C C . VAL A 1 103 ? -7.102 -25.875 -4.426 1 98.25 103 VAL A C 1
ATOM 750 O O . VAL A 1 103 ? -5.902 -25.656 -4.227 1 98.25 103 VAL A O 1
ATOM 753 N N . VAL A 1 104 ? -7.547 -27.016 -4.801 1 97.75 104 VAL A N 1
ATOM 754 C CA . VAL A 1 104 ? -6.695 -28.141 -5.156 1 97.75 104 VAL A CA 1
ATOM 755 C C . VAL A 1 104 ? -6.934 -28.531 -6.613 1 97.75 104 VAL A C 1
ATOM 757 O O . VAL A 1 104 ? -8.078 -28.688 -7.039 1 97.75 104 VAL A O 1
ATOM 760 N N . VAL A 1 105 ? -5.852 -28.672 -7.34 1 97.75 105 VAL A N 1
ATOM 761 C CA . VAL A 1 105 ? -5.961 -29.016 -8.758 1 97.75 105 VAL A CA 1
ATOM 762 C C . VAL A 1 105 ? -5.094 -30.219 -9.062 1 97.75 105 VAL A C 1
ATOM 764 O O . VAL A 1 105 ? -4.137 -30.516 -8.336 1 97.75 105 VAL A O 1
ATOM 767 N N . PRO A 1 106 ? -5.363 -30.953 -10.125 1 96.38 106 PRO A N 1
ATOM 768 C CA . PRO A 1 106 ? -4.699 -32.219 -10.391 1 96.38 106 PRO A CA 1
ATOM 769 C C . PRO A 1 106 ? -3.338 -32.062 -11.062 1 96.38 106 PRO A C 1
ATOM 771 O O . PRO A 1 106 ? -2.594 -33.031 -11.219 1 96.38 106 PRO A O 1
ATOM 774 N N . ARG A 1 107 ? -3.051 -30.891 -11.562 1 96.88 107 ARG A N 1
ATOM 775 C CA . ARG A 1 107 ? -1.794 -30.594 -12.242 1 96.88 107 ARG A CA 1
ATOM 776 C C . ARG A 1 107 ? -1.522 -29.094 -12.234 1 96.88 107 ARG A C 1
ATOM 778 O O . ARG A 1 107 ? -2.4 -28.297 -11.898 1 96.88 107 ARG A O 1
ATOM 785 N N . GLU A 1 108 ? -0.323 -28.75 -12.633 1 97.62 108 GLU A N 1
ATOM 786 C CA . GLU A 1 108 ? 0.033 -27.344 -12.734 1 97.62 108 GLU A CA 1
ATOM 787 C C . GLU A 1 108 ? -0.795 -26.641 -13.805 1 97.62 108 GLU A C 1
ATOM 789 O O . GLU A 1 108 ? -0.952 -27.156 -14.914 1 97.62 108 GLU A O 1
ATOM 794 N N . LEU A 1 109 ? -1.288 -25.562 -13.414 1 98 109 LEU A N 1
ATOM 795 C CA . LEU A 1 109 ? -2.078 -24.75 -14.328 1 98 109 LEU A CA 1
ATOM 796 C C . LEU A 1 109 ? -1.534 -23.328 -14.414 1 98 109 LEU A C 1
ATOM 798 O O . LEU A 1 109 ? -0.763 -22.906 -13.547 1 98 109 LEU A O 1
ATOM 802 N N . ALA A 1 110 ? -1.928 -22.672 -15.477 1 98.44 110 ALA A N 1
ATOM 803 C CA . ALA A 1 110 ? -1.667 -21.234 -15.57 1 98.44 110 ALA A CA 1
ATOM 804 C C . ALA A 1 110 ? -2.586 -20.453 -14.641 1 98.44 110 ALA A C 1
ATOM 806 O O . ALA A 1 110 ? -3.795 -20.703 -14.602 1 98.44 110 ALA A O 1
ATOM 807 N N . ILE A 1 111 ? -2.043 -19.531 -13.914 1 98.69 111 ILE A N 1
ATOM 808 C CA . ILE A 1 111 ? -2.799 -18.734 -12.953 1 98.69 111 ILE A CA 1
ATOM 809 C C . ILE A 1 111 ? -2.604 -17.25 -13.25 1 98.69 111 ILE A C 1
ATOM 811 O O . ILE A 1 111 ? -1.47 -16.781 -13.359 1 98.69 111 ILE A O 1
ATOM 815 N N . SER A 1 112 ? -3.658 -16.531 -13.422 1 98.75 112 SER A N 1
ATOM 816 C CA . SER A 1 112 ? -3.594 -15.109 -13.719 1 98.75 112 SER A CA 1
ATOM 817 C C . SER A 1 112 ? -4.586 -14.32 -12.867 1 98.75 112 SER A C 1
ATOM 819 O O . SER A 1 112 ? -5.34 -14.906 -12.086 1 98.75 112 SER A O 1
ATOM 821 N N . GLY A 1 113 ? -4.52 -12.984 -12.961 1 98.31 113 GLY A N 1
ATOM 822 C CA . GLY A 1 113 ? -5.484 -12.125 -12.297 1 98.31 113 GLY A CA 1
ATOM 823 C C . GLY A 1 113 ? -4.883 -11.312 -11.164 1 98.31 113 GLY A C 1
ATOM 824 O O . GLY A 1 113 ? -3.781 -10.773 -11.297 1 98.31 113 GLY A O 1
ATOM 825 N N . GLY A 1 114 ? -5.742 -11.172 -10.109 1 96.25 114 GLY A N 1
ATOM 826 C CA . GLY A 1 114 ? -5.223 -10.312 -9.062 1 96.25 114 GLY A CA 1
ATOM 827 C C . GLY A 1 114 ? -6.105 -10.281 -7.828 1 96.25 114 GLY A C 1
ATOM 828 O O . GLY A 1 114 ? -7.184 -10.883 -7.812 1 96.25 114 GLY A O 1
ATOM 829 N N . ILE A 1 115 ? -5.523 -9.688 -6.805 1 95.25 115 ILE A N 1
ATOM 830 C CA . ILE A 1 115 ? -6.176 -9.516 -5.512 1 95.25 115 ILE A CA 1
ATOM 831 C C . ILE A 1 115 ? -6.059 -8.062 -5.062 1 95.25 115 ILE A C 1
ATOM 833 O O . ILE A 1 115 ? -5.023 -7.426 -5.27 1 95.25 115 ILE A O 1
ATOM 837 N N . GLY A 1 116 ? -7.098 -7.5 -4.598 1 93.25 116 GLY A N 1
ATOM 838 C CA . GLY A 1 116 ? -6.992 -6.16 -4.047 1 93.25 116 GLY A CA 1
ATOM 839 C C . GLY A 1 116 ? -6.176 -6.102 -2.768 1 93.25 116 GLY A C 1
ATOM 840 O O . GLY A 1 116 ? -5.012 -5.703 -2.785 1 93.25 116 GLY A O 1
ATOM 841 N N . THR A 1 117 ? -6.836 -6.578 -1.735 1 92.25 117 THR A N 1
ATOM 842 C CA . THR A 1 117 ? -6.207 -6.668 -0.424 1 92.25 117 THR A CA 1
ATOM 843 C C . THR A 1 117 ? -6.199 -8.109 0.076 1 92.25 117 THR A C 1
ATOM 845 O O . THR A 1 117 ? -7.254 -8.734 0.201 1 92.25 117 THR A O 1
ATOM 848 N N . GLY A 1 118 ? -5.082 -8.617 0.275 1 93.69 118 GLY A N 1
ATOM 849 C CA . GLY A 1 118 ? -5.02 -9.992 0.743 1 93.69 118 GLY A CA 1
ATOM 850 C C . GLY A 1 118 ? -3.738 -10.695 0.347 1 93.69 118 GLY A C 1
ATOM 851 O O . GLY A 1 118 ? -2.707 -10.055 0.138 1 93.69 118 GLY A O 1
ATOM 852 N N . LYS A 1 119 ? -3.803 -12.117 0.365 1 96.5 119 LYS A N 1
ATOM 853 C CA . LYS A 1 119 ? -2.615 -12.93 0.101 1 96.5 119 LYS A CA 1
ATOM 854 C C . LYS A 1 119 ? -2.91 -14.023 -0.918 1 96.5 119 LYS A C 1
ATOM 856 O O . LYS A 1 119 ? -3.992 -14.617 -0.905 1 96.5 119 LYS A O 1
ATOM 861 N N . ILE A 1 120 ? -1.972 -14.25 -1.742 1 98.56 120 ILE A N 1
ATOM 862 C CA . ILE A 1 120 ? -2.037 -15.391 -2.652 1 98.56 120 ILE A CA 1
ATOM 863 C C . ILE A 1 120 ? -0.827 -16.297 -2.434 1 98.56 120 ILE A C 1
ATOM 865 O O . ILE A 1 120 ? 0.313 -15.82 -2.416 1 98.56 120 ILE A O 1
ATOM 869 N N . THR A 1 121 ? -1.066 -17.516 -2.186 1 98.75 121 THR A N 1
ATOM 870 C CA . THR A 1 121 ? -0.025 -18.531 -2.08 1 98.75 121 THR A CA 1
ATOM 871 C C . THR A 1 121 ? -0.275 -19.656 -3.068 1 98.75 121 THR A C 1
ATOM 873 O O . THR A 1 121 ? -1.274 -20.375 -2.963 1 98.75 121 THR A O 1
ATOM 876 N N . LEU A 1 122 ? 0.619 -19.828 -3.994 1 98.69 122 LEU A N 1
ATOM 877 C CA . LEU A 1 122 ? 0.541 -20.891 -4.996 1 98.69 122 LEU A CA 1
ATOM 878 C C . LEU A 1 122 ? 1.682 -21.891 -4.824 1 98.69 122 LEU A C 1
ATOM 880 O O . LEU A 1 122 ? 2.84 -21.484 -4.672 1 98.69 122 LEU A O 1
ATOM 884 N N . THR A 1 123 ? 1.332 -23.094 -4.816 1 98.19 123 THR A N 1
ATOM 885 C CA . THR A 1 123 ? 2.342 -24.141 -4.828 1 98.19 123 THR A CA 1
ATOM 886 C C . THR A 1 123 ? 2.262 -24.969 -6.113 1 98.19 123 THR A C 1
ATOM 888 O O . THR A 1 123 ? 1.26 -25.641 -6.367 1 98.19 123 THR A O 1
ATOM 891 N N . ARG A 1 124 ? 3.262 -24.859 -6.816 1 97.19 124 ARG A N 1
ATOM 892 C CA . ARG A 1 124 ? 3.365 -25.5 -8.125 1 97.19 124 ARG A CA 1
ATOM 893 C C . ARG A 1 124 ? 2.424 -24.859 -9.133 1 97.19 124 ARG A C 1
ATOM 895 O O . ARG A 1 124 ? 1.203 -24.906 -8.977 1 97.19 124 ARG A O 1
ATOM 902 N N . ALA A 1 125 ? 2.936 -24.156 -10.062 1 96.94 125 ALA A N 1
ATOM 903 C CA . ALA A 1 125 ? 2.186 -23.5 -11.133 1 96.94 125 ALA A CA 1
ATOM 904 C C . ALA A 1 125 ? 2.902 -23.641 -12.477 1 96.94 125 ALA A C 1
ATOM 906 O O . ALA A 1 125 ? 4.133 -23.719 -12.523 1 96.94 125 ALA A O 1
ATOM 907 N N . ALA A 1 126 ? 2.072 -23.719 -13.523 1 97.81 126 ALA A N 1
ATOM 908 C CA . ALA A 1 126 ? 2.66 -23.797 -14.859 1 97.81 126 ALA A CA 1
ATOM 909 C C . ALA A 1 126 ? 3.199 -22.438 -15.297 1 97.81 126 ALA A C 1
ATOM 911 O O . ALA A 1 126 ? 4.277 -22.359 -15.891 1 97.81 126 ALA A O 1
ATOM 912 N N . SER A 1 127 ? 2.461 -21.422 -15.039 1 98.12 127 SER A N 1
ATOM 913 C CA . SER A 1 127 ? 2.84 -20.031 -15.203 1 98.12 127 SER A CA 1
ATOM 914 C C . SER A 1 127 ? 1.986 -19.109 -14.336 1 98.12 127 SER A C 1
ATOM 916 O O . SER A 1 127 ? 0.858 -19.469 -13.977 1 98.12 127 SER A O 1
ATOM 918 N N . VAL A 1 128 ? 2.576 -17.953 -14 1 98.75 128 VAL A N 1
ATOM 919 C CA . VAL A 1 128 ? 1.87 -17.078 -13.078 1 98.75 128 VAL A CA 1
ATOM 920 C C . VAL A 1 128 ? 1.949 -15.633 -13.57 1 98.75 128 VAL A C 1
ATOM 922 O O . VAL A 1 128 ? 3.023 -15.156 -13.938 1 98.75 128 VAL A O 1
ATOM 925 N N . ASP A 1 129 ? 0.87 -14.969 -13.617 1 98.88 129 ASP A N 1
ATOM 926 C CA . ASP A 1 129 ? 0.74 -13.539 -13.867 1 98.88 129 ASP A CA 1
ATOM 927 C C . ASP A 1 129 ? -0.274 -12.906 -12.914 1 98.88 129 ASP A C 1
ATOM 929 O O . ASP A 1 129 ? -1.468 -12.852 -13.219 1 98.88 129 ASP A O 1
ATOM 933 N N . LEU A 1 130 ? 0.206 -12.391 -11.805 1 98.75 130 LEU A N 1
ATOM 934 C CA . LEU A 1 130 ? -0.676 -11.914 -10.742 1 98.75 130 LEU A CA 1
ATOM 935 C C . LEU A 1 130 ? -0.308 -10.492 -10.336 1 98.75 130 LEU A C 1
ATOM 937 O O . LEU A 1 130 ? 0.87 -10.125 -10.328 1 98.75 130 LEU A O 1
ATOM 941 N N . HIS A 1 131 ? -1.286 -9.719 -9.953 1 97.5 131 HIS A N 1
ATOM 942 C CA . HIS A 1 131 ? -1.087 -8.391 -9.367 1 97.5 131 HIS A CA 1
ATOM 943 C C . HIS A 1 131 ? -1.895 -8.234 -8.086 1 97.5 131 HIS A C 1
ATOM 945 O O . HIS A 1 131 ? -2.885 -8.938 -7.875 1 97.5 131 HIS A O 1
ATOM 951 N N . GLY A 1 132 ? -1.385 -7.398 -7.188 1 94.75 132 GLY A N 1
ATOM 952 C CA . GLY A 1 132 ? -2.076 -7.055 -5.957 1 94.75 132 GLY A CA 1
ATOM 953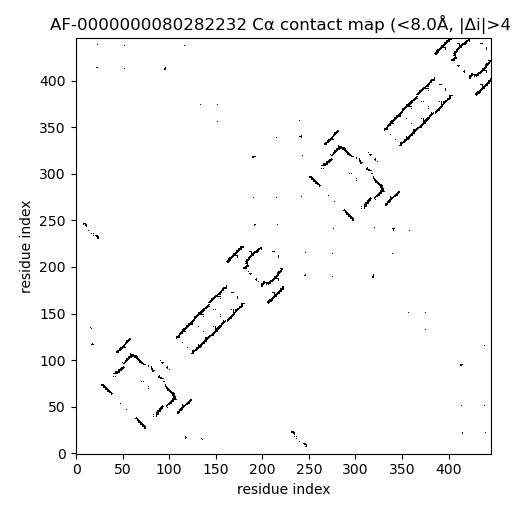 C C . GLY A 1 132 ? -1.885 -5.605 -5.555 1 94.75 132 GLY A C 1
ATOM 954 O O . GLY A 1 132 ? -0.859 -4.996 -5.867 1 94.75 132 GLY A O 1
ATOM 955 N N . ASP A 1 133 ? -2.836 -5.047 -4.844 1 90.94 133 ASP A N 1
ATOM 956 C CA . ASP A 1 133 ? -2.652 -3.717 -4.273 1 90.94 133 ASP A CA 1
ATOM 957 C C . ASP A 1 133 ? -1.905 -3.787 -2.943 1 90.94 133 ASP A C 1
ATOM 959 O O . ASP A 1 133 ? -0.836 -3.191 -2.795 1 90.94 133 ASP A O 1
ATOM 963 N N . VAL A 1 134 ? -2.605 -4.516 -2.029 1 90.81 134 VAL A N 1
ATOM 964 C CA . VAL A 1 134 ? -1.992 -4.703 -0.718 1 90.81 134 VAL A CA 1
ATOM 965 C C . VAL A 1 134 ? -2.004 -6.188 -0.351 1 90.81 134 VAL A C 1
ATOM 967 O O . VAL A 1 134 ? -3.066 -6.809 -0.289 1 90.81 134 VAL A O 1
ATOM 970 N N . GLY A 1 135 ? -0.8 -6.695 -0.083 1 91.5 135 GLY A N 1
ATOM 971 C CA . GLY A 1 135 ? -0.72 -8.078 0.357 1 91.5 135 GLY A CA 1
ATOM 972 C C . GLY A 1 135 ? 0.452 -8.828 -0.246 1 91.5 135 GLY A C 1
ATOM 973 O O . GLY A 1 135 ? 1.037 -8.391 -1.236 1 91.5 135 GLY A O 1
ATOM 974 N N . ASP A 1 136 ? 0.672 -10.039 0.248 1 96.31 136 ASP A N 1
ATOM 975 C CA . ASP A 1 136 ? 1.822 -10.852 -0.146 1 96.31 136 ASP A CA 1
ATOM 976 C C . ASP A 1 136 ? 1.469 -11.781 -1.301 1 96.31 136 ASP A C 1
ATOM 978 O O . ASP A 1 136 ? 0.37 -12.344 -1.339 1 96.31 136 ASP A O 1
ATOM 982 N N . LEU A 1 137 ? 2.422 -11.914 -2.191 1 98.69 137 LEU A N 1
ATOM 983 C CA . LEU A 1 137 ? 2.318 -12.867 -3.291 1 98.69 137 LEU A CA 1
ATOM 984 C C . LEU A 1 137 ? 3.43 -13.914 -3.213 1 98.69 137 LEU A C 1
ATOM 986 O O . LEU A 1 137 ? 4.613 -13.57 -3.289 1 98.69 137 LEU A O 1
ATOM 990 N N . LYS A 1 138 ? 3.037 -15.117 -3.07 1 98.75 138 LYS A N 1
ATOM 991 C CA . LYS A 1 138 ? 3.992 -16.219 -2.934 1 98.75 138 LYS A CA 1
ATOM 992 C C . LYS A 1 138 ? 3.744 -17.297 -3.984 1 98.75 138 LYS A C 1
ATOM 994 O O . LYS A 1 138 ? 2.627 -17.797 -4.113 1 98.75 138 LYS A O 1
ATOM 999 N N . VAL A 1 139 ? 4.668 -17.578 -4.734 1 98.69 139 VAL A N 1
ATOM 1000 C CA . VAL A 1 139 ? 4.645 -18.672 -5.707 1 98.69 139 VAL A CA 1
ATOM 1001 C C . VAL A 1 139 ? 5.801 -19.625 -5.434 1 98.69 139 VAL A C 1
ATOM 1003 O O . VAL A 1 139 ? 6.969 -19.266 -5.625 1 98.69 139 VAL A O 1
ATOM 1006 N N . LEU A 1 140 ? 5.438 -20.828 -5.102 1 97.62 140 LEU A N 1
ATOM 1007 C CA . LEU A 1 140 ? 6.465 -21.812 -4.77 1 97.62 140 LEU A CA 1
ATOM 1008 C C . LEU A 1 140 ? 6.516 -22.922 -5.812 1 97.62 140 LEU A C 1
ATOM 1010 O O . LEU A 1 140 ? 5.5 -23.562 -6.094 1 97.62 140 LEU A O 1
ATOM 1014 N N . SER A 1 141 ? 7.645 -23.109 -6.387 1 96.88 141 SER A N 1
ATOM 1015 C CA . SER A 1 141 ? 7.91 -24.234 -7.281 1 96.88 141 SER A CA 1
ATOM 1016 C C . SER A 1 141 ? 7.168 -24.078 -8.602 1 96.88 141 SER A C 1
ATOM 1018 O O . SER A 1 141 ? 6.465 -24.984 -9.039 1 96.88 141 SER A O 1
ATOM 1020 N N . SER A 1 142 ? 7.371 -22.922 -9.188 1 97.62 142 SER A N 1
ATOM 1021 C CA . SER A 1 142 ? 6.801 -22.719 -10.523 1 97.62 142 SER A CA 1
ATOM 1022 C C . SER A 1 142 ? 7.648 -23.406 -11.594 1 97.62 142 SER A C 1
ATOM 1024 O O . SER A 1 142 ? 8.875 -23.328 -11.555 1 97.62 142 SER A O 1
ATOM 1026 N N . SER A 1 143 ? 6.949 -24.016 -12.523 1 97.25 143 SER A N 1
ATOM 1027 C CA . SER A 1 143 ? 7.664 -24.672 -13.609 1 97.25 143 SER A CA 1
ATOM 1028 C C . SER A 1 143 ? 7.805 -23.75 -14.812 1 97.25 143 SER A C 1
ATOM 1030 O O . SER A 1 143 ? 8.586 -24.031 -15.727 1 97.25 143 SER A O 1
ATOM 1032 N N . GLY A 1 144 ? 6.996 -22.672 -14.836 1 96.81 144 GLY A N 1
ATOM 1033 C CA . GLY A 1 144 ? 7.055 -21.703 -15.906 1 96.81 144 GLY A CA 1
ATOM 1034 C C . GLY A 1 144 ? 7.32 -20.281 -15.414 1 96.81 144 GLY A C 1
ATOM 1035 O O . GLY A 1 144 ? 7.715 -20.094 -14.266 1 96.81 144 GLY A O 1
ATOM 1036 N N . PRO A 1 145 ? 7.207 -19.297 -16.312 1 98 145 PRO A N 1
ATOM 1037 C CA . PRO A 1 145 ? 7.512 -17.906 -15.961 1 98 145 PRO A CA 1
ATOM 1038 C C . PRO A 1 145 ? 6.57 -17.344 -14.898 1 98 145 PRO A C 1
ATOM 1040 O O . PRO A 1 145 ? 5.41 -17.766 -14.812 1 98 145 PRO A O 1
ATOM 1043 N N . VAL A 1 146 ? 7.148 -16.438 -14.133 1 98.81 146 VAL A N 1
ATOM 1044 C CA . VAL A 1 146 ? 6.383 -15.797 -13.062 1 98.81 146 VAL A CA 1
ATOM 1045 C C . VAL A 1 146 ? 6.441 -14.281 -13.219 1 98.81 146 VAL A C 1
ATOM 1047 O O . VAL A 1 146 ? 7.527 -13.711 -13.344 1 98.81 146 VAL A O 1
ATOM 1050 N N . ASN A 1 147 ? 5.309 -13.672 -13.242 1 98.94 147 ASN A N 1
ATOM 1051 C CA . ASN A 1 147 ? 5.152 -12.219 -13.234 1 98.94 147 ASN A CA 1
ATOM 1052 C C . ASN A 1 147 ? 4.277 -11.758 -12.078 1 98.94 147 ASN A C 1
ATOM 1054 O O . ASN A 1 147 ? 3.068 -12 -12.07 1 98.94 147 ASN A O 1
ATOM 1058 N N . LEU A 1 148 ? 4.883 -11.047 -11.109 1 98.88 148 LEU A N 1
ATOM 1059 C CA . LEU A 1 148 ? 4.164 -10.609 -9.922 1 98.88 148 LEU A CA 1
ATOM 1060 C C . LEU A 1 148 ? 4.344 -9.117 -9.695 1 98.88 148 LEU A C 1
ATOM 1062 O O . LEU A 1 148 ? 5.461 -8.602 -9.773 1 98.88 148 LEU A O 1
ATOM 1066 N N . ARG A 1 149 ? 3.303 -8.43 -9.422 1 98.25 149 ARG A N 1
ATOM 1067 C CA . ARG A 1 149 ? 3.322 -7.02 -9.047 1 98.25 149 ARG A CA 1
ATOM 1068 C C . ARG A 1 149 ? 2.453 -6.77 -7.816 1 98.25 149 ARG A C 1
ATOM 1070 O O . ARG A 1 149 ? 1.327 -7.266 -7.734 1 98.25 149 ARG A O 1
ATOM 1077 N N . THR A 1 150 ? 2.965 -6.023 -6.863 1 96.56 150 THR A N 1
ATOM 1078 C CA . THR A 1 150 ? 2.16 -5.605 -5.723 1 96.56 150 THR A CA 1
ATOM 1079 C C . THR A 1 150 ? 2.484 -4.172 -5.324 1 96.56 150 THR A C 1
ATOM 1081 O O . THR A 1 150 ? 3.621 -3.721 -5.477 1 96.56 150 THR A O 1
ATOM 1084 N N . GLY A 1 151 ? 1.52 -3.432 -4.891 1 93.75 151 GLY A N 1
ATOM 1085 C CA . GLY A 1 151 ? 1.802 -2.137 -4.293 1 93.75 151 GLY A CA 1
ATOM 1086 C C . GLY A 1 151 ? 2.566 -2.236 -2.986 1 93.75 151 GLY A C 1
ATOM 1087 O O . GLY A 1 151 ? 3.715 -1.798 -2.898 1 93.75 151 GLY A O 1
ATOM 1088 N N . THR A 1 152 ? 1.825 -2.773 -2.078 1 92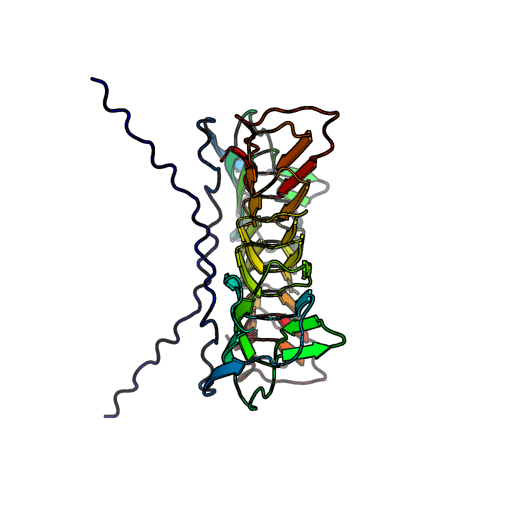.81 152 THR A N 1
ATOM 1089 C CA . THR A 1 152 ? 2.422 -3.018 -0.77 1 92.81 152 THR A CA 1
ATOM 1090 C C . THR A 1 152 ? 2.311 -4.492 -0.39 1 92.81 152 THR A C 1
ATOM 1092 O O . THR A 1 152 ? 1.211 -5.047 -0.356 1 92.81 152 THR A O 1
ATOM 1095 N N . GLY A 1 153 ? 3.389 -5.09 -0.116 1 94.62 153 GLY A N 1
ATOM 1096 C CA . GLY A 1 153 ? 3.439 -6.504 0.225 1 94.62 153 GLY A CA 1
ATOM 1097 C C . GLY A 1 153 ? 4.707 -7.188 -0.252 1 94.62 153 GLY A C 1
ATOM 1098 O O . GLY A 1 153 ? 5.344 -6.73 -1.206 1 94.62 153 GLY A O 1
ATOM 1099 N N . ASP A 1 154 ? 5.016 -8.344 0.276 1 97.31 154 ASP A N 1
ATOM 1100 C CA . ASP A 1 154 ? 6.203 -9.102 -0.11 1 97.31 154 ASP A CA 1
ATOM 1101 C C . ASP A 1 154 ? 5.902 -10.031 -1.282 1 97.31 154 ASP A C 1
ATOM 1103 O O . ASP A 1 154 ? 4.773 -10.508 -1.434 1 97.31 154 ASP A O 1
ATOM 1107 N N . ILE A 1 155 ? 6.953 -10.18 -2.068 1 98.75 155 ILE A N 1
ATOM 1108 C CA . ILE A 1 155 ? 6.895 -11.148 -3.152 1 98.75 155 ILE A CA 1
ATOM 1109 C C . ILE A 1 155 ? 7.922 -12.25 -2.914 1 98.75 155 ILE A C 1
ATOM 1111 O O . ILE A 1 155 ? 9.102 -11.969 -2.695 1 98.75 155 ILE A O 1
ATOM 1115 N N . GLU A 1 156 ? 7.488 -13.438 -2.928 1 98.88 156 GLU A N 1
ATOM 1116 C CA . GLU A 1 156 ? 8.367 -14.602 -2.83 1 98.88 156 GLU A CA 1
ATOM 1117 C C . GLU A 1 156 ? 8.133 -15.562 -3.992 1 98.88 156 GLU A C 1
ATOM 1119 O O . GLU A 1 156 ? 7.008 -16 -4.227 1 98.88 156 GLU A O 1
ATOM 1124 N N . VAL A 1 157 ? 9.234 -15.867 -4.676 1 98.81 157 VAL A N 1
ATOM 1125 C CA . VAL A 1 157 ? 9.141 -16.766 -5.82 1 98.81 157 VAL A CA 1
ATOM 1126 C C . VAL A 1 157 ? 10.18 -17.875 -5.703 1 98.81 157 VAL A C 1
ATOM 1128 O O . VAL A 1 157 ? 11.352 -17.594 -5.422 1 98.81 157 VAL A O 1
ATOM 1131 N N . GLY A 1 158 ? 9.766 -19.047 -5.891 1 98.5 158 GLY A N 1
ATOM 1132 C CA . GLY A 1 158 ? 10.648 -20.188 -6.094 1 98.5 158 GLY A CA 1
ATOM 1133 C C . GLY A 1 158 ? 10.414 -20.891 -7.418 1 98.5 158 GLY A C 1
ATOM 1134 O O . GLY A 1 158 ? 9.281 -21.266 -7.738 1 98.5 158 GLY A O 1
ATOM 1135 N N . LEU A 1 159 ? 11.461 -21.094 -8.156 1 98.25 159 LEU A N 1
ATOM 1136 C CA . LEU A 1 159 ? 11.344 -21.781 -9.445 1 98.25 159 LEU A CA 1
ATOM 1137 C C . LEU A 1 159 ? 11.758 -23.234 -9.328 1 98.25 159 LEU A C 1
ATOM 1139 O O . LEU A 1 159 ? 12.75 -23.562 -8.664 1 98.25 159 LEU A O 1
ATOM 1143 N N . ALA A 1 160 ? 11.008 -24.094 -9.984 1 97.62 160 ALA A N 1
ATOM 1144 C CA . ALA A 1 160 ? 11.359 -25.516 -10.07 1 97.62 160 ALA A CA 1
ATOM 1145 C C . ALA A 1 160 ? 12.344 -25.766 -11.211 1 97.62 160 ALA A C 1
ATOM 1147 O O . ALA A 1 160 ? 13.109 -26.719 -11.18 1 97.62 160 ALA A O 1
ATOM 1148 N N . LYS A 1 161 ? 12.25 -24.953 -12.281 1 97 161 LYS A N 1
ATOM 1149 C CA . LYS A 1 161 ? 13.133 -24.953 -13.445 1 97 161 LYS A CA 1
ATOM 1150 C C . LYS A 1 161 ? 13.617 -23.547 -13.773 1 97 161 LYS A C 1
ATOM 1152 O O . LYS A 1 161 ? 12.922 -22.562 -13.484 1 97 161 LYS A O 1
ATOM 1157 N N . PRO A 1 162 ? 14.859 -23.547 -14.312 1 97.31 162 PRO A N 1
ATOM 1158 C CA . PRO A 1 162 ? 15.289 -22.203 -14.711 1 97.31 162 PRO A CA 1
ATOM 1159 C C . PRO A 1 162 ? 14.273 -21.5 -15.609 1 97.31 162 PRO A C 1
ATOM 1161 O O . PRO A 1 162 ? 13.672 -22.141 -16.484 1 97.31 162 PRO A O 1
ATOM 1164 N N . GLY A 1 163 ? 14.008 -20.281 -15.312 1 97.12 163 GLY A N 1
ATOM 1165 C CA . GLY A 1 163 ? 13.023 -19.516 -16.047 1 97.12 163 GLY A CA 1
ATOM 1166 C C . GLY A 1 163 ? 13.039 -18.031 -15.703 1 97.12 163 GLY A C 1
ATOM 1167 O O . GLY A 1 163 ? 13.891 -17.578 -14.938 1 97.12 163 GLY A O 1
ATOM 1168 N N . ALA A 1 164 ? 12.07 -17.359 -16.297 1 98.5 164 ALA A N 1
ATOM 1169 C CA . ALA A 1 164 ? 12.023 -15.914 -16.125 1 98.5 164 ALA A CA 1
ATOM 1170 C C . ALA A 1 164 ? 11.117 -15.531 -14.953 1 98.5 164 ALA A C 1
ATOM 1172 O O . ALA A 1 164 ? 10.07 -16.156 -14.742 1 98.5 164 ALA A O 1
ATOM 1173 N N . VAL A 1 165 ? 11.586 -14.516 -14.211 1 98.81 165 VAL A N 1
ATOM 1174 C CA . VAL A 1 165 ? 10.781 -13.922 -13.148 1 98.81 165 VAL A CA 1
ATOM 1175 C C . VAL A 1 165 ? 10.773 -12.406 -13.289 1 98.81 165 VAL A C 1
ATOM 1177 O O . VAL A 1 165 ? 11.828 -11.773 -13.383 1 98.81 165 VAL A O 1
ATOM 1180 N N . THR A 1 166 ? 9.633 -11.875 -13.406 1 98.94 166 THR A N 1
ATOM 1181 C CA . THR A 1 166 ? 9.438 -10.445 -13.219 1 98.94 166 THR A CA 1
ATOM 1182 C C . THR A 1 166 ? 8.688 -10.164 -11.922 1 98.94 166 THR A C 1
ATOM 1184 O O . THR A 1 166 ? 7.586 -10.68 -11.711 1 98.94 166 THR A O 1
ATOM 1187 N N . ALA A 1 167 ? 9.289 -9.398 -11.023 1 98.94 167 ALA A N 1
ATOM 1188 C CA . ALA A 1 167 ? 8.672 -9.055 -9.742 1 98.94 167 ALA A CA 1
ATOM 1189 C C . ALA A 1 167 ? 8.852 -7.574 -9.422 1 98.94 167 ALA A C 1
ATOM 1191 O O . ALA A 1 167 ? 9.969 -7.062 -9.445 1 98.94 167 ALA A O 1
ATOM 1192 N N . ASN A 1 168 ? 7.762 -6.957 -9.18 1 98.62 168 ASN A N 1
ATOM 1193 C CA . ASN A 1 168 ? 7.754 -5.543 -8.82 1 98.62 168 ASN A CA 1
ATOM 1194 C C . ASN A 1 168 ? 6.957 -5.289 -7.547 1 98.62 168 ASN A C 1
ATOM 1196 O O . ASN A 1 168 ? 5.781 -5.656 -7.461 1 98.62 168 ASN A O 1
ATOM 1200 N N . ALA A 1 169 ? 7.594 -4.672 -6.531 1 97.12 169 ALA A N 1
ATOM 1201 C CA . ALA A 1 169 ? 6.934 -4.23 -5.305 1 97.12 169 ALA A CA 1
ATOM 1202 C C . ALA A 1 169 ? 7.234 -2.762 -5.02 1 97.12 169 ALA A C 1
ATOM 1204 O O . ALA A 1 169 ? 8.398 -2.375 -4.887 1 97.12 169 ALA A O 1
ATOM 1205 N N . GLU A 1 170 ? 6.199 -1.961 -4.93 1 93.06 170 GLU A N 1
ATOM 1206 C CA . GLU A 1 170 ? 6.477 -0.587 -4.523 1 93.06 170 GLU A CA 1
ATOM 1207 C C . GLU A 1 170 ? 7.07 -0.539 -3.115 1 93.06 170 GLU A C 1
ATOM 1209 O O . GLU A 1 170 ? 8.117 0.068 -2.9 1 93.06 170 GLU A O 1
ATOM 1214 N N . VAL A 1 171 ? 6.34 -1.148 -2.215 1 92.25 171 VAL A N 1
ATOM 1215 C CA . VAL A 1 171 ? 6.848 -1.305 -0.856 1 92.25 171 VAL A CA 1
ATOM 1216 C C . VAL A 1 171 ? 6.789 -2.773 -0.446 1 92.25 171 VAL A C 1
ATOM 1218 O O . VAL A 1 171 ? 5.707 -3.361 -0.381 1 92.25 171 VAL A O 1
ATOM 1221 N N . GLY A 1 172 ? 7.914 -3.357 -0.2 1 94.38 172 GLY A N 1
ATOM 1222 C CA . GLY A 1 172 ? 7.984 -4.758 0.191 1 94.38 172 GLY A CA 1
ATOM 1223 C C . GLY A 1 172 ? 9.273 -5.43 -0.232 1 94.38 172 GLY A C 1
ATOM 1224 O O . GLY A 1 172 ? 9.945 -4.969 -1.156 1 94.38 172 GLY A O 1
ATOM 1225 N N . LYS A 1 173 ? 9.562 -6.57 0.288 1 97.5 173 LYS A N 1
ATOM 1226 C CA . LYS A 1 173 ? 10.727 -7.371 -0.081 1 97.5 173 LYS A CA 1
ATOM 1227 C C . LYS A 1 173 ? 10.414 -8.297 -1.249 1 97.5 173 LYS A C 1
ATOM 1229 O O . LYS A 1 173 ? 9.273 -8.742 -1.402 1 97.5 173 LYS A O 1
ATOM 1234 N N . ILE A 1 174 ? 11.43 -8.508 -2.02 1 98.62 174 ILE A N 1
ATOM 1235 C CA . ILE A 1 174 ? 11.344 -9.492 -3.094 1 98.62 174 ILE A CA 1
ATOM 1236 C C . ILE A 1 174 ? 12.406 -10.562 -2.896 1 98.62 174 ILE A C 1
ATOM 1238 O O . ILE A 1 174 ? 13.602 -10.258 -2.82 1 98.62 174 ILE A O 1
ATOM 1242 N N . THR A 1 175 ? 11.977 -11.766 -2.748 1 98.75 175 THR A N 1
ATOM 1243 C CA . THR A 1 175 ? 12.891 -12.898 -2.629 1 98.75 175 THR A CA 1
ATOM 1244 C C . THR A 1 175 ? 12.625 -13.93 -3.727 1 98.75 175 THR A C 1
ATOM 1246 O O . THR A 1 175 ? 11.508 -14.422 -3.863 1 98.75 175 THR A O 1
ATOM 1249 N N . VAL A 1 176 ? 13.68 -14.219 -4.453 1 98.69 176 VAL A N 1
ATOM 1250 C CA . VAL A 1 176 ? 13.586 -15.195 -5.527 1 98.69 176 VAL A CA 1
ATOM 1251 C C . VAL A 1 176 ? 14.617 -16.312 -5.309 1 98.69 176 VAL A C 1
ATOM 1253 O O . VAL A 1 176 ? 15.812 -16.031 -5.16 1 98.69 176 VAL A O 1
ATOM 1256 N N . THR A 1 177 ? 14.156 -17.5 -5.258 1 98.38 177 THR A N 1
ATOM 1257 C CA . THR A 1 177 ? 15 -18.672 -5.164 1 98.38 177 THR A CA 1
ATOM 1258 C C . THR A 1 177 ? 14.992 -19.453 -6.48 1 98.38 177 THR A C 1
ATOM 1260 O O . THR A 1 177 ? 13.93 -19.828 -6.977 1 98.38 177 THR A O 1
ATOM 1263 N N . VAL A 1 178 ? 16.188 -19.766 -7.012 1 98.12 178 VAL A N 1
ATOM 1264 C CA . VAL A 1 178 ? 16.266 -20.359 -8.336 1 98.12 178 VAL A CA 1
ATOM 1265 C C . VAL A 1 178 ? 17.141 -21.609 -8.297 1 98.12 178 VAL A C 1
ATOM 1267 O O . VAL A 1 178 ? 18.016 -21.734 -7.445 1 98.12 178 VAL A O 1
ATOM 1270 N N . PRO A 1 179 ? 16.859 -22.594 -9.18 1 97.56 179 PRO A N 1
ATOM 1271 C CA . PRO A 1 179 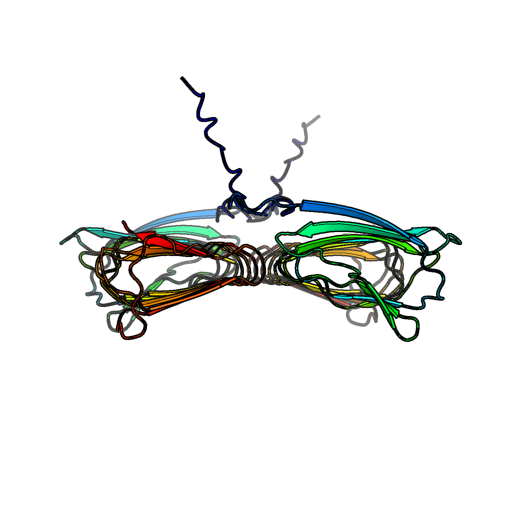? 17.781 -23.719 -9.297 1 97.56 179 PRO A CA 1
ATOM 1272 C C . PRO A 1 179 ? 19.109 -23.328 -9.93 1 97.56 179 PRO A C 1
ATOM 1274 O O . PRO A 1 179 ? 19.281 -22.188 -10.383 1 97.56 179 PRO A O 1
ATOM 1277 N N . ASP A 1 180 ? 20.031 -24.25 -9.938 1 96.12 180 ASP A N 1
ATOM 1278 C CA . ASP A 1 180 ? 21.328 -24 -10.562 1 96.12 180 ASP A CA 1
ATOM 1279 C C . ASP A 1 180 ? 21.172 -23.688 -12.047 1 96.12 180 ASP A C 1
ATOM 1281 O O . ASP A 1 180 ? 20.344 -24.297 -12.727 1 96.12 180 ASP A O 1
ATOM 1285 N N . GLY A 1 181 ? 21.828 -22.688 -12.43 1 95.69 181 GLY A N 1
ATOM 1286 C CA . GLY A 1 181 ? 21.781 -22.234 -13.805 1 95.69 181 GLY A CA 1
ATOM 1287 C C . GLY A 1 181 ? 22.328 -20.828 -13.992 1 95.69 181 GLY A C 1
ATOM 1288 O O . GLY A 1 181 ? 22.719 -20.188 -13.023 1 95.69 181 GLY A O 1
ATOM 1289 N N . ALA A 1 182 ? 22.391 -20.484 -15.328 1 96.69 182 ALA A N 1
ATOM 1290 C CA . ALA A 1 182 ? 22.828 -19.125 -15.641 1 96.69 182 ALA A CA 1
ATOM 1291 C C . ALA A 1 182 ? 21.625 -18.188 -15.805 1 96.69 182 ALA A C 1
ATOM 1293 O O . ALA A 1 182 ? 20.641 -18.547 -16.453 1 96.69 182 ALA A O 1
ATOM 1294 N N . TYR A 1 183 ? 21.766 -17.016 -15.148 1 98.38 183 TYR A N 1
ATOM 1295 C CA . TYR A 1 183 ? 20.656 -16.062 -15.172 1 98.38 183 TYR A CA 1
ATOM 1296 C C . TYR A 1 183 ? 21.125 -14.672 -15.57 1 98.38 183 TYR A C 1
ATOM 1298 O O . TYR A 1 183 ? 22.25 -14.273 -15.242 1 98.38 183 TYR A O 1
ATOM 1306 N N . GLN A 1 184 ? 20.328 -14.016 -16.328 1 98.62 184 GLN A N 1
ATOM 1307 C CA . GLN A 1 184 ? 20.469 -12.57 -16.453 1 98.62 184 GLN A CA 1
A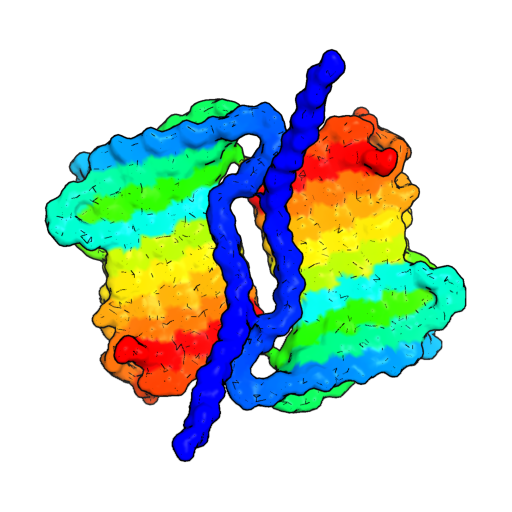TOM 1308 C C . GLN A 1 184 ? 19.703 -11.852 -15.336 1 98.62 184 GLN A C 1
ATOM 1310 O O . GLN A 1 184 ? 18.469 -11.828 -15.336 1 98.62 184 GLN A O 1
ATOM 1315 N N . VAL A 1 185 ? 20.422 -11.242 -14.391 1 98.31 185 VAL A N 1
ATOM 1316 C CA . VAL A 1 185 ? 19.797 -10.656 -13.219 1 98.31 185 VAL A CA 1
ATOM 1317 C C . VAL A 1 185 ? 19.75 -9.133 -13.359 1 98.31 185 VAL A C 1
ATOM 1319 O O . VAL A 1 185 ? 20.797 -8.484 -13.469 1 98.31 185 VAL A O 1
ATOM 1322 N N . ARG A 1 186 ? 18.641 -8.609 -13.43 1 98.56 186 ARG A N 1
ATOM 1323 C CA . ARG A 1 186 ? 18.359 -7.184 -13.336 1 98.56 186 ARG A CA 1
ATOM 1324 C C . ARG A 1 186 ? 17.578 -6.859 -12.062 1 98.56 186 ARG A C 1
ATOM 1326 O O . ARG A 1 186 ? 16.359 -6.957 -12.031 1 98.56 186 ARG A O 1
ATOM 1333 N N . ALA A 1 187 ? 18.266 -6.473 -11.023 1 98.06 187 ALA A N 1
ATOM 1334 C CA . ALA A 1 187 ? 17.656 -6.223 -9.727 1 98.06 187 ALA A CA 1
ATOM 1335 C C . ALA A 1 187 ? 17.938 -4.801 -9.25 1 98.06 187 ALA A C 1
ATOM 1337 O O . ALA A 1 187 ? 19.078 -4.328 -9.32 1 98.06 187 ALA A O 1
ATOM 1338 N N . LYS A 1 188 ? 16.859 -4.184 -8.883 1 96.62 188 LYS A N 1
ATOM 1339 C CA . LYS A 1 188 ? 16.984 -2.805 -8.422 1 96.62 188 LYS A CA 1
ATOM 1340 C C . LYS A 1 188 ? 16.141 -2.572 -7.168 1 96.62 188 LYS A C 1
ATOM 1342 O O . LYS A 1 188 ? 15.023 -3.092 -7.055 1 96.62 188 LYS A O 1
ATOM 1347 N N . SER A 1 189 ? 16.703 -1.79 -6.18 1 94.06 189 SER A N 1
ATOM 1348 C CA . SER A 1 189 ? 15.984 -1.298 -5.004 1 94.06 189 SER A CA 1
ATOM 1349 C C . SER A 1 189 ? 16.328 0.161 -4.723 1 94.06 189 SER A C 1
ATOM 1351 O O . SER A 1 189 ? 17.5 0.501 -4.52 1 94.06 189 SER A O 1
ATOM 1353 N N . GLU A 1 190 ? 15.297 1.004 -4.684 1 87.31 190 GLU A N 1
ATOM 1354 C CA . GLU A 1 190 ? 15.562 2.412 -4.402 1 87.31 190 GLU A CA 1
ATOM 1355 C C . GLU A 1 190 ? 15.992 2.617 -2.955 1 87.31 190 GLU A C 1
ATOM 1357 O O . GLU A 1 190 ? 16.938 3.355 -2.682 1 87.31 190 GLU A O 1
ATOM 1362 N N . VAL A 1 191 ? 15.273 1.987 -2.07 1 86 191 VAL A N 1
ATOM 1363 C CA . VAL A 1 191 ? 15.617 1.983 -0.654 1 86 191 VAL A CA 1
ATOM 1364 C C . VAL A 1 191 ? 15.562 0.558 -0.111 1 86 191 VAL A C 1
ATOM 1366 O O . VAL A 1 191 ? 14.492 -0.055 -0.07 1 86 191 VAL A O 1
ATOM 1369 N N . GLY A 1 192 ? 16.688 -0.047 0.443 1 87.69 192 GLY A N 1
ATOM 1370 C CA . GLY A 1 192 ? 16.703 -1.397 0.983 1 87.69 192 GLY A CA 1
ATOM 1371 C C . GLY A 1 192 ? 17.938 -2.188 0.597 1 87.69 192 GLY A C 1
ATOM 1372 O O . GLY A 1 192 ? 18.625 -2.73 1.461 1 87.69 192 GLY A O 1
ATOM 1373 N N . GLY A 1 193 ? 18.219 -2.375 -0.831 1 91.06 193 GLY A N 1
ATOM 1374 C CA . GLY A 1 193 ? 19.422 -3.062 -1.279 1 91.06 193 GLY A CA 1
ATOM 1375 C C . GLY A 1 193 ? 19.125 -4.301 -2.104 1 91.06 193 GLY A C 1
ATOM 1376 O O . GLY A 1 193 ? 17.969 -4.75 -2.17 1 91.06 193 GLY A O 1
ATOM 1377 N N . VAL A 1 194 ? 20.156 -4.727 -2.758 1 95.5 194 VAL A N 1
ATOM 1378 C CA . VAL A 1 194 ? 20.062 -5.887 -3.637 1 95.5 194 VAL A CA 1
ATOM 1379 C C . VAL A 1 194 ? 21.125 -6.914 -3.258 1 95.5 194 VAL A C 1
ATOM 1381 O O . VAL A 1 194 ? 22.297 -6.566 -3.09 1 95.5 194 VAL A O 1
ATOM 1384 N N . GLU A 1 195 ? 20.656 -8.125 -3.072 1 96.88 195 GLU A N 1
ATOM 1385 C CA . GLU A 1 195 ? 21.578 -9.234 -2.805 1 96.88 195 GLU A CA 1
ATOM 1386 C C . GLU A 1 195 ? 21.375 -10.367 -3.805 1 96.88 195 GLU A C 1
ATOM 1388 O O . GLU A 1 195 ? 20.359 -11.07 -3.762 1 96.88 195 GLU A O 1
ATOM 1393 N N . THR A 1 196 ? 22.297 -10.539 -4.598 1 95.75 196 THR A N 1
ATOM 1394 C CA . THR A 1 196 ? 22.172 -11.555 -5.633 1 95.75 196 THR A CA 1
ATOM 1395 C C . THR A 1 196 ? 23.359 -12.516 -5.594 1 95.75 196 THR A C 1
ATOM 1397 O O . THR A 1 196 ? 23.625 -13.219 -6.57 1 95.75 196 THR A O 1
ATOM 1400 N N . GLY A 1 197 ? 24 -12.516 -4.453 1 83.75 197 GLY A N 1
ATOM 1401 C CA . GLY A 1 197 ? 25.203 -13.328 -4.34 1 83.75 197 GLY A CA 1
ATOM 1402 C C . GLY A 1 197 ? 24.922 -14.82 -4.434 1 83.75 197 GLY A C 1
ATOM 1403 O O . GLY A 1 197 ? 23.922 -15.297 -3.918 1 83.75 197 GLY A O 1
ATOM 1404 N N . GLY A 1 198 ? 25.516 -15.539 -5.23 1 86.94 198 GLY A N 1
ATOM 1405 C CA . GLY A 1 198 ? 25.453 -17 -5.305 1 86.94 198 GLY A CA 1
ATOM 1406 C C . GLY A 1 198 ? 24.797 -17.5 -6.574 1 86.94 198 GLY A C 1
ATOM 1407 O O . GLY A 1 198 ? 24.719 -18.719 -6.797 1 86.94 198 GLY A O 1
ATOM 1408 N N . VAL A 1 199 ? 24.281 -16.594 -7.27 1 94.94 199 VAL A N 1
ATOM 1409 C CA . VAL A 1 199 ? 23.641 -16.984 -8.516 1 94.94 199 VAL A CA 1
ATOM 1410 C C . VAL A 1 199 ? 24.578 -16.719 -9.695 1 94.94 199 VAL A C 1
ATOM 1412 O O . VAL A 1 199 ? 25.172 -15.641 -9.797 1 94.94 199 VAL A O 1
ATOM 1415 N N . ARG A 1 200 ? 24.797 -17.719 -10.508 1 95.75 200 ARG A N 1
ATOM 1416 C CA . ARG A 1 200 ? 25.625 -17.547 -11.695 1 95.75 200 ARG A CA 1
ATOM 1417 C C . ARG A 1 200 ? 24.969 -16.609 -12.695 1 95.75 200 ARG A C 1
ATOM 1419 O O . ARG A 1 200 ? 23.875 -16.891 -13.18 1 95.75 200 ARG A O 1
ATOM 1426 N N . GLN A 1 201 ? 25.641 -15.492 -13 1 97.06 201 GLN A N 1
ATOM 1427 C CA . GLN A 1 201 ? 25.062 -14.469 -13.867 1 97.06 201 GLN A CA 1
ATOM 1428 C C . GLN A 1 201 ? 25.672 -14.516 -15.258 1 97.06 201 GLN A C 1
ATOM 1430 O O . GLN A 1 201 ? 26.875 -14.727 -15.406 1 97.06 201 GLN A O 1
ATOM 1435 N N . ASP A 1 202 ? 24.828 -14.531 -16.188 1 97.62 202 ASP A N 1
ATOM 1436 C CA . ASP A 1 202 ? 25.203 -14.484 -17.609 1 97.62 202 ASP A CA 1
ATOM 1437 C C . ASP A 1 202 ? 24.266 -13.562 -18.391 1 97.62 202 ASP A C 1
ATOM 1439 O O . ASP A 1 202 ? 23.078 -13.859 -18.547 1 97.62 202 ASP A O 1
ATOM 1443 N N . GLN A 1 203 ? 24.812 -12.43 -18.922 1 96.81 203 GLN A N 1
ATOM 1444 C CA . GLN A 1 203 ? 24.016 -11.414 -19.594 1 96.81 203 GLN A CA 1
ATOM 1445 C C . GLN A 1 203 ? 23.359 -11.977 -20.859 1 96.81 203 GLN A C 1
ATOM 1447 O O . GLN A 1 203 ? 22.391 -11.406 -21.375 1 96.81 203 GLN A O 1
ATOM 1452 N N . ALA A 1 204 ? 23.781 -13.047 -21.312 1 97.62 204 ALA A N 1
ATOM 1453 C CA . ALA A 1 204 ? 23.25 -13.656 -22.531 1 97.62 204 ALA A CA 1
ATOM 1454 C C . ALA A 1 204 ? 22.203 -14.719 -22.203 1 97.62 204 ALA A C 1
ATOM 1456 O O . ALA A 1 204 ? 21.562 -15.266 -23.109 1 97.62 204 ALA A O 1
ATOM 1457 N N . SER A 1 205 ? 21.984 -15.039 -20.953 1 98 205 SER A N 1
ATOM 1458 C CA . SER A 1 205 ? 21.047 -16.094 -20.547 1 98 205 SER A CA 1
ATOM 1459 C C . SER A 1 205 ? 19.609 -15.719 -20.922 1 98 205 SER A C 1
ATOM 1461 O O . SER A 1 205 ? 19.203 -14.57 -20.75 1 98 205 SER A O 1
ATOM 1463 N N . PRO A 1 206 ? 18.859 -16.703 -21.344 1 97.38 206 PRO A N 1
ATOM 1464 C CA . PRO A 1 206 ? 17.438 -16.453 -21.594 1 97.38 206 PRO A CA 1
ATOM 1465 C C . PRO A 1 206 ? 16.609 -16.438 -20.312 1 97.38 206 PRO A C 1
ATOM 1467 O O . PRO A 1 206 ? 15.438 -16.047 -20.328 1 97.38 206 PRO A O 1
ATOM 1470 N N . ASN A 1 207 ? 17.156 -16.859 -19.219 1 98.31 207 ASN A N 1
ATOM 1471 C CA . ASN A 1 207 ? 16.5 -16.828 -17.922 1 98.31 207 ASN A CA 1
ATOM 1472 C C . ASN A 1 207 ? 16.672 -15.477 -17.234 1 98.31 207 ASN A C 1
ATOM 1474 O O . ASN A 1 207 ? 17.562 -15.297 -16.406 1 98.31 207 ASN A O 1
ATOM 1478 N N . VAL A 1 208 ? 15.773 -14.562 -17.438 1 98.75 208 VAL A N 1
ATOM 1479 C CA . VAL A 1 208 ? 15.891 -13.188 -16.969 1 98.75 208 VAL A CA 1
ATOM 1480 C C . VAL A 1 208 ? 15.156 -13.039 -15.633 1 98.75 208 VAL A C 1
ATOM 1482 O O . VAL A 1 208 ? 13.984 -13.406 -15.516 1 98.75 208 VAL A O 1
ATOM 1485 N N . LEU A 1 209 ? 15.805 -12.57 -14.688 1 98.81 209 LEU A N 1
ATOM 1486 C CA . LEU A 1 209 ? 15.219 -12.133 -13.43 1 98.81 209 LEU A CA 1
ATOM 1487 C C . LEU A 1 209 ? 15.164 -10.609 -13.352 1 98.81 209 LEU A C 1
ATOM 1489 O O . LEU A 1 209 ? 16.172 -9.961 -13.07 1 98.81 209 LEU A O 1
ATOM 1493 N N . ASP A 1 210 ? 14.062 -10.086 -13.602 1 98.94 210 ASP A N 1
ATOM 1494 C CA . ASP A 1 210 ? 13.828 -8.648 -13.555 1 98.94 210 ASP A CA 1
ATOM 1495 C C . ASP A 1 210 ? 13.07 -8.25 -12.289 1 98.94 210 ASP A C 1
ATOM 1497 O O . ASP A 1 210 ? 11.852 -8.398 -12.219 1 98.94 210 ASP A O 1
ATOM 1501 N N . LEU A 1 211 ? 13.797 -7.695 -11.328 1 98.88 211 LEU A N 1
ATOM 1502 C CA . LEU A 1 211 ? 13.281 -7.508 -9.977 1 98.88 211 LEU A CA 1
ATOM 1503 C C . LEU A 1 211 ? 13.43 -6.055 -9.531 1 98.88 211 LEU A C 1
ATOM 1505 O O . LEU A 1 211 ? 14.539 -5.516 -9.523 1 98.88 211 LEU A O 1
ATOM 1509 N N . THR A 1 212 ? 12.305 -5.453 -9.141 1 98.56 212 THR A N 1
ATOM 1510 C CA . THR A 1 212 ? 12.352 -4.051 -8.742 1 98.56 212 THR A CA 1
ATOM 1511 C C . THR A 1 212 ? 11.562 -3.828 -7.457 1 98.56 212 THR A C 1
ATOM 1513 O O . THR A 1 212 ? 10.391 -4.199 -7.371 1 98.56 212 THR A O 1
ATOM 1516 N N . ALA A 1 213 ? 12.211 -3.199 -6.469 1 96.31 213 ALA A N 1
ATOM 1517 C CA . ALA A 1 213 ? 11.547 -2.756 -5.246 1 96.31 213 ALA A CA 1
ATOM 1518 C C . ALA A 1 213 ? 11.734 -1.256 -5.035 1 96.31 213 ALA A C 1
ATOM 1520 O O . ALA A 1 213 ? 12.859 -0.749 -5.098 1 96.31 213 ALA A O 1
ATOM 1521 N N . GLY A 1 214 ? 10.609 -0.561 -4.816 1 92.56 214 GLY A N 1
ATOM 1522 C CA . GLY A 1 214 ? 10.773 0.817 -4.383 1 92.56 214 GLY A CA 1
ATOM 1523 C C . GLY A 1 214 ? 11.453 0.938 -3.031 1 92.56 214 GLY A C 1
ATOM 1524 O O . GLY A 1 214 ? 12.57 1.449 -2.934 1 92.56 214 GLY A O 1
ATOM 1525 N N . THR A 1 215 ? 10.734 0.498 -2.113 1 89.69 215 THR A N 1
ATOM 1526 C CA . THR A 1 215 ? 11.273 0.369 -0.765 1 89.69 215 THR A CA 1
ATOM 1527 C C . THR A 1 215 ? 11.25 -1.087 -0.309 1 89.69 215 THR A C 1
ATOM 1529 O O . THR A 1 215 ? 10.172 -1.682 -0.173 1 89.69 215 THR A O 1
ATOM 1532 N N . GLY A 1 216 ? 12.383 -1.657 -0.13 1 93.19 216 GLY A N 1
ATOM 1533 C CA . GLY A 1 216 ? 12.508 -3.053 0.258 1 93.19 216 GLY A CA 1
ATOM 1534 C C . GLY A 1 216 ? 13.742 -3.725 -0.313 1 93.19 216 GLY A C 1
ATOM 1535 O O . GLY A 1 216 ? 14.273 -3.289 -1.336 1 93.19 216 GLY A O 1
ATOM 1536 N N . LYS A 1 217 ? 14.133 -4.824 0.209 1 95.81 217 LYS A N 1
ATOM 1537 C CA . LYS A 1 217 ? 15.305 -5.57 -0.234 1 95.81 217 LYS A CA 1
ATOM 1538 C C . LYS A 1 217 ? 14.953 -6.551 -1.348 1 95.81 217 LYS A C 1
ATOM 1540 O O . LYS A 1 217 ? 13.875 -7.156 -1.327 1 95.81 217 LYS A O 1
ATOM 1545 N N . VAL A 1 218 ? 15.852 -6.625 -2.262 1 98.06 218 VAL A N 1
ATOM 1546 C CA . VAL A 1 218 ? 15.727 -7.633 -3.309 1 98.06 218 VAL A CA 1
ATOM 1547 C C . VAL A 1 218 ? 16.812 -8.695 -3.135 1 98.06 218 VAL A C 1
ATOM 1549 O O . VAL A 1 218 ? 18 -8.383 -3.111 1 98.06 218 VAL A O 1
ATOM 1552 N N . THR A 1 219 ? 16.375 -9.93 -2.998 1 98.5 219 THR A N 1
ATOM 1553 C CA . THR A 1 219 ? 17.297 -11.031 -2.789 1 98.5 219 THR A CA 1
ATOM 1554 C C . THR A 1 219 ? 17.078 -12.125 -3.83 1 98.5 219 THR A C 1
ATOM 1556 O O . THR A 1 219 ? 15.945 -12.539 -4.078 1 98.5 219 THR A O 1
ATOM 1559 N N . VAL A 1 220 ? 18.141 -12.531 -4.406 1 98.44 220 VAL A N 1
ATOM 1560 C CA . VAL A 1 220 ? 18.141 -13.711 -5.262 1 98.44 220 VAL A CA 1
ATOM 1561 C C . VAL A 1 220 ? 19.094 -14.758 -4.699 1 98.44 220 VAL A C 1
ATOM 1563 O O . VAL A 1 220 ? 20.25 -14.445 -4.387 1 98.44 220 VAL A O 1
ATOM 1566 N N . LYS A 1 221 ? 18.609 -15.953 -4.562 1 96.94 221 LYS A N 1
ATOM 1567 C CA . LYS A 1 221 ? 19.453 -17.016 -4.039 1 96.94 221 LYS A CA 1
ATOM 1568 C C . LYS A 1 221 ? 19.219 -18.328 -4.77 1 96.94 221 LYS A C 1
ATOM 1570 O O . LYS A 1 221 ? 18.203 -18.484 -5.461 1 96.94 221 LYS A O 1
ATOM 1575 N N . THR A 1 222 ? 20.188 -19.156 -4.645 1 95.94 222 THR A N 1
ATOM 1576 C CA . THR A 1 222 ? 20.047 -20.5 -5.211 1 95.94 222 THR A CA 1
ATOM 1577 C C . THR A 1 222 ? 19.391 -21.453 -4.215 1 95.94 222 THR A C 1
ATOM 1579 O O . THR A 1 222 ? 19.516 -21.266 -3.002 1 95.94 222 THR A O 1
ATOM 1582 N N . ALA A 1 223 ? 18.688 -22.406 -4.758 1 89.44 223 ALA A N 1
ATOM 1583 C CA . ALA A 1 223 ? 18.016 -23.406 -3.938 1 89.44 223 ALA A CA 1
ATOM 1584 C C . ALA A 1 223 ? 19.016 -24.297 -3.227 1 89.44 223 ALA A C 1
ATOM 1586 O O . ALA A 1 223 ? 20.141 -24.5 -3.713 1 89.44 223 ALA A O 1
ATOM 1587 N N . MET B 1 1 ? -28.297 -4.391 37.188 1 24.27 1 MET B N 1
ATOM 1588 C CA . MET B 1 1 ? -27.016 -3.705 37.062 1 24.27 1 MET B CA 1
ATOM 1589 C C . MET B 1 1 ? -26.203 -4.277 35.906 1 24.27 1 MET B C 1
ATOM 1591 O O . MET B 1 1 ? -25.594 -5.34 36.062 1 24.27 1 MET B O 1
ATOM 1595 N N . GLY B 1 2 ? -26.781 -4.281 34.688 1 28.69 2 GLY B N 1
ATOM 1596 C CA . GLY B 1 2 ? -26.453 -5.012 33.469 1 28.69 2 GLY B CA 1
ATOM 1597 C C . GLY B 1 2 ? -25.078 -4.672 32.906 1 28.69 2 GLY B C 1
ATOM 1598 O O . GLY B 1 2 ? -24.734 -3.496 32.781 1 28.69 2 GLY B O 1
ATOM 1599 N N . ASN B 1 3 ? -24.062 -5.574 33.25 1 29.45 3 ASN B N 1
ATOM 1600 C CA . ASN B 1 3 ? -22.641 -5.48 32.875 1 29.45 3 ASN B CA 1
ATOM 1601 C C . ASN B 1 3 ? -22.453 -5.168 31.406 1 29.45 3 ASN B C 1
ATOM 1603 O O . ASN B 1 3 ? -22.828 -5.965 30.547 1 29.45 3 ASN B O 1
ATOM 1607 N N . LYS B 1 4 ? -22.562 -3.824 31.156 1 26.36 4 LYS B N 1
ATOM 1608 C CA . LYS B 1 4 ? -22.234 -3.295 29.828 1 26.36 4 LYS B CA 1
ATOM 1609 C C . LYS B 1 4 ? -20.875 -3.812 29.344 1 26.36 4 LYS B C 1
ATOM 1611 O O . LYS B 1 4 ? -19.844 -3.477 29.922 1 26.36 4 LYS B O 1
ATOM 1616 N N . GLU B 1 5 ? -20.844 -5.07 28.953 1 28.06 5 GLU B N 1
ATOM 1617 C CA . GLU B 1 5 ? -19.625 -5.629 28.359 1 28.06 5 GLU B CA 1
ATOM 1618 C C . GLU B 1 5 ? -19.109 -4.758 27.219 1 28.06 5 GLU B C 1
ATOM 1620 O O . GLU B 1 5 ? -19.828 -4.516 26.25 1 28.06 5 GLU B O 1
ATOM 1625 N N . LYS B 1 6 ? -18.25 -3.77 27.656 1 28.44 6 LYS B N 1
ATOM 1626 C CA . LYS B 1 6 ? -17.453 -2.928 26.766 1 28.44 6 LYS B CA 1
ATOM 1627 C C . LYS B 1 6 ? -16.828 -3.756 25.641 1 28.44 6 LYS B C 1
ATOM 1629 O O . LYS B 1 6 ? -16.062 -4.691 25.906 1 28.44 6 LYS B O 1
ATOM 1634 N N . ARG B 1 7 ? -17.562 -3.947 24.703 1 26.97 7 ARG B N 1
ATOM 1635 C CA . ARG B 1 7 ? -17.172 -4.547 23.438 1 26.97 7 ARG B CA 1
ATOM 1636 C C . ARG B 1 7 ? -15.883 -3.92 22.906 1 26.97 7 ARG B C 1
ATOM 1638 O O . ARG B 1 7 ? -15.82 -2.713 22.656 1 26.97 7 ARG B O 1
ATOM 1645 N N . VAL B 1 8 ? -14.789 -4.379 23.469 1 22.8 8 VAL B N 1
ATOM 1646 C CA . VAL B 1 8 ? -13.461 -4.039 22.953 1 22.8 8 VAL B CA 1
ATOM 1647 C C . VAL B 1 8 ? -13.352 -4.461 21.484 1 22.8 8 VAL B C 1
ATOM 1649 O O . VAL B 1 8 ? -13.492 -5.641 21.156 1 22.8 8 VAL B O 1
ATOM 1652 N N . LEU B 1 9 ? -13.984 -3.725 20.672 1 26.5 9 LEU B N 1
ATOM 1653 C CA . LEU B 1 9 ? -13.875 -3.818 19.219 1 26.5 9 LEU B CA 1
ATOM 1654 C C . LEU B 1 9 ? -12.414 -3.973 18.797 1 26.5 9 LEU B C 1
ATOM 1656 O O . LEU B 1 9 ? -11.562 -3.176 19.188 1 26.5 9 LEU B O 1
ATOM 1660 N N . GLY B 1 10 ? -12.094 -5.16 18.578 1 26.14 10 GLY B N 1
ATOM 1661 C CA . GLY B 1 10 ? -10.734 -5.449 18.141 1 26.14 10 GLY B CA 1
ATOM 1662 C C . GLY B 1 10 ? -10.32 -4.641 16.922 1 26.14 10 GLY B C 1
ATOM 1663 O O . GLY B 1 10 ? -10.984 -4.676 15.891 1 26.14 10 GLY B O 1
ATOM 1664 N N . ALA B 1 11 ? -9.977 -3.402 17.094 1 26.42 11 ALA B N 1
ATOM 1665 C CA . ALA B 1 11 ? -9.289 -2.518 16.156 1 26.42 11 ALA B CA 1
ATOM 1666 C C . ALA B 1 11 ? -8.25 -3.283 15.344 1 26.42 11 ALA B C 1
ATOM 1668 O O . ALA B 1 11 ? -7.496 -4.086 15.891 1 26.42 11 ALA B O 1
ATOM 1669 N N . LEU B 1 12 ? -8.68 -3.627 14.172 1 28.62 12 LEU B N 1
ATOM 1670 C CA . LEU B 1 12 ? -7.637 -3.998 13.227 1 28.62 12 LEU B CA 1
ATOM 1671 C C . LEU B 1 12 ? -6.422 -3.092 13.375 1 28.62 12 LEU B C 1
ATOM 1673 O O . LEU B 1 12 ? -6.465 -1.919 13 1 28.62 12 LEU B O 1
ATOM 1677 N N . ALA B 1 13 ? -5.828 -3.184 14.484 1 26.58 13 ALA B N 1
ATOM 1678 C CA . ALA B 1 13 ? -4.582 -2.424 14.539 1 26.58 13 ALA B CA 1
ATOM 1679 C C . ALA B 1 13 ? -3.662 -2.795 13.383 1 26.58 13 ALA B C 1
ATOM 1681 O O . ALA B 1 13 ? -3.115 -3.9 13.344 1 26.58 13 ALA B O 1
ATOM 1682 N N . LEU B 1 14 ? -4.156 -2.518 12.141 1 31 14 LEU B N 1
ATOM 1683 C CA . LEU B 1 14 ? -3.059 -2.408 11.188 1 31 14 LEU B CA 1
ATOM 1684 C C . LEU B 1 14 ? -1.806 -1.858 11.867 1 31 14 LEU B C 1
ATOM 1686 O O . LEU B 1 14 ? -1.819 -0.744 12.391 1 31 14 LEU B O 1
ATOM 1690 N N . GLY B 1 15 ? -1.168 -2.781 12.578 1 28.44 15 GLY B N 1
ATOM 1691 C CA . GLY B 1 15 ? 0.088 -2.346 13.172 1 28.44 15 GLY B CA 1
ATOM 1692 C C . GLY B 1 15 ? 0.755 -1.227 12.391 1 28.44 15 GLY B C 1
ATOM 1693 O O . GLY B 1 15 ? 0.601 -1.134 11.172 1 28.44 15 GLY B O 1
ATOM 1694 N N . ALA B 1 16 ? 0.854 -0.178 13.047 1 28.69 16 ALA B N 1
ATOM 1695 C CA . ALA B 1 16 ? 1.7 0.962 12.703 1 28.69 16 ALA B CA 1
ATOM 1696 C C . ALA B 1 16 ? 2.949 0.511 11.953 1 28.69 16 ALA B C 1
ATOM 1698 O O . ALA B 1 16 ? 3.775 -0.227 12.492 1 28.69 16 ALA B O 1
ATOM 1699 N N . LEU B 1 17 ? 2.783 0.346 10.586 1 31.58 17 LEU B N 1
ATOM 1700 C CA . LEU B 1 17 ? 4.047 0.371 9.859 1 31.58 17 LEU B CA 1
ATOM 1701 C C . LEU B 1 17 ? 5.047 1.302 10.531 1 31.58 17 LEU B C 1
ATOM 1703 O O . LEU B 1 17 ? 4.91 2.525 10.461 1 31.58 17 LEU B O 1
ATOM 1707 N N . THR B 1 18 ? 5.246 1.168 11.836 1 30.34 18 THR B N 1
ATOM 1708 C CA . THR B 1 18 ? 6.344 1.993 12.328 1 30.34 18 THR B CA 1
ATOM 1709 C C . THR B 1 18 ? 7.461 2.084 11.289 1 30.34 18 THR B C 1
ATOM 1711 O O . THR B 1 18 ? 7.758 1.103 10.609 1 30.34 18 THR B O 1
ATOM 1714 N N . ALA B 1 19 ? 7.73 3.256 10.938 1 31.86 19 ALA B N 1
ATOM 1715 C CA . ALA B 1 19 ? 8.672 3.793 9.961 1 31.86 19 ALA B CA 1
ATOM 1716 C C . ALA B 1 19 ? 9.945 2.955 9.906 1 31.86 19 ALA B C 1
ATOM 1718 O O . ALA B 1 19 ? 10.602 2.879 8.867 1 31.86 19 ALA B O 1
ATOM 1719 N N . PHE B 1 20 ? 10.648 2.896 11.086 1 31.05 20 PHE B N 1
ATOM 1720 C CA . PHE B 1 20 ? 12.094 2.996 10.922 1 31.05 20 PHE B CA 1
ATOM 1721 C C . PHE B 1 20 ? 12.633 1.798 10.148 1 31.05 20 PHE B C 1
ATOM 1723 O O . PHE B 1 20 ? 13.328 1.962 9.141 1 31.05 20 PHE B O 1
ATOM 1730 N N . GLY B 1 21 ? 13.266 0.834 10.922 1 31.3 21 GLY B N 1
ATOM 1731 C CA . GLY B 1 21 ? 14.578 0.269 10.656 1 31.3 21 GLY B CA 1
ATOM 1732 C C . GLY B 1 21 ? 14.539 -0.887 9.68 1 31.3 21 GLY B C 1
ATOM 1733 O O . GLY B 1 21 ? 14.586 -2.051 10.078 1 31.3 21 GLY B O 1
ATOM 1734 N N . ILE B 1 22 ? 13.562 -0.612 8.781 1 34.5 22 ILE B N 1
ATOM 1735 C CA . ILE B 1 22 ? 13.539 -1.728 7.84 1 34.5 22 ILE B CA 1
ATOM 1736 C C . ILE B 1 22 ? 14.938 -1.952 7.273 1 34.5 22 ILE B C 1
ATOM 1738 O O . ILE B 1 22 ? 15.094 -2.297 6.098 1 34.5 22 ILE B O 1
ATOM 1742 N N . VAL B 1 23 ? 15.844 -1.055 7.574 1 33.62 23 VAL B N 1
ATOM 1743 C CA . VAL B 1 23 ? 17.094 -1.239 6.832 1 33.62 23 VAL B CA 1
ATOM 1744 C C . VAL B 1 23 ? 17.531 -2.695 6.934 1 33.62 23 VAL B C 1
ATOM 1746 O O . VAL B 1 23 ? 17.703 -3.227 8.039 1 33.62 23 VAL B O 1
ATOM 1749 N N . GLY B 1 24 ? 16.984 -3.531 6.191 1 33.69 24 GLY B N 1
ATOM 1750 C CA . GLY B 1 24 ? 17.625 -4.828 6.055 1 33.69 24 GLY B CA 1
ATOM 1751 C C . GLY B 1 24 ? 19.109 -4.797 6.395 1 33.69 24 GLY B C 1
ATOM 1752 O O . GLY B 1 24 ? 19.781 -3.785 6.176 1 33.69 24 GLY B O 1
ATOM 1753 N N . CYS B 1 25 ? 19.438 -5.793 7.32 1 36.22 25 CYS B N 1
ATOM 1754 C CA . CYS B 1 25 ? 20.656 -6.133 8.047 1 36.22 25 CYS B CA 1
ATOM 1755 C C . CYS B 1 25 ? 21.828 -6.332 7.09 1 36.22 25 CYS B C 1
ATOM 1757 O O . CYS B 1 25 ? 22.188 -7.465 6.777 1 36.22 25 CYS B O 1
ATOM 1759 N N . THR B 1 26 ? 21.719 -6.219 5.75 1 37.19 26 THR B N 1
ATOM 1760 C CA . THR B 1 26 ? 23.109 -6.477 5.406 1 37.19 26 THR B CA 1
ATOM 1761 C C . THR B 1 26 ? 24.047 -5.723 6.352 1 37.19 26 THR B C 1
ATOM 1763 O O . THR B 1 26 ? 23.641 -4.75 6.988 1 37.19 26 THR B O 1
ATOM 1766 N N . THR B 1 27 ? 25.016 -6.449 6.871 1 40.56 27 THR B N 1
ATOM 1767 C CA . THR B 1 27 ? 26.219 -5.961 7.512 1 40.56 27 THR B CA 1
ATOM 1768 C C . THR B 1 27 ? 26.609 -4.59 6.969 1 40.56 27 THR B C 1
ATOM 1770 O O . THR B 1 27 ? 27.75 -4.152 7.117 1 40.56 27 THR B O 1
ATOM 1773 N N . GLU B 1 28 ? 25.781 -4.219 5.914 1 52.81 28 GLU B N 1
ATOM 1774 C CA . GLU B 1 28 ? 26.359 -2.904 5.66 1 52.81 28 GLU B CA 1
ATOM 1775 C C . GLU B 1 28 ? 25.984 -1.91 6.754 1 52.81 28 GLU B C 1
ATOM 1777 O O . GLU B 1 28 ? 24.859 -1.935 7.254 1 52.81 28 GLU B O 1
ATOM 1782 N N . ASN B 1 29 ? 26.891 -1.341 7.441 1 64.38 29 ASN B N 1
ATOM 1783 C CA . ASN B 1 29 ? 26.922 -0.415 8.57 1 64.38 29 ASN B CA 1
ATOM 1784 C C . ASN B 1 29 ? 25.906 0.72 8.383 1 64.38 29 ASN B C 1
ATOM 1786 O O . ASN B 1 29 ? 26.062 1.55 7.484 1 64.38 29 ASN B O 1
ATOM 1790 N N . ARG B 1 30 ? 24.641 0.392 8.742 1 76.38 30 ARG B N 1
ATOM 1791 C CA . ARG B 1 30 ? 23.719 1.519 8.812 1 76.38 30 ARG B CA 1
ATOM 1792 C C . ARG B 1 30 ? 24.203 2.564 9.805 1 76.38 30 ARG B C 1
ATOM 1794 O O . ARG B 1 30 ? 24.672 2.223 10.898 1 76.38 30 ARG B O 1
ATOM 1801 N N . GLU B 1 31 ? 24.344 3.615 9.25 1 88.06 31 GLU B N 1
ATOM 1802 C CA . GLU B 1 31 ? 24.734 4.75 10.086 1 88.06 31 GLU B CA 1
ATOM 1803 C C . GLU B 1 31 ? 23.547 5.668 10.352 1 88.06 31 GLU B C 1
ATOM 1805 O O . GLU B 1 31 ? 22.578 5.68 9.586 1 88.06 31 GLU B O 1
ATOM 1810 N N . THR B 1 32 ? 23.547 6.242 11.523 1 90.44 32 THR B N 1
ATOM 1811 C CA . THR B 1 32 ? 22.5 7.199 11.859 1 90.44 32 THR B CA 1
ATOM 1812 C C . THR B 1 32 ? 23.094 8.57 12.172 1 90.44 32 THR B C 1
ATOM 1814 O O . THR B 1 32 ? 24.125 8.672 12.844 1 90.44 32 THR B O 1
ATOM 1817 N N . LEU B 1 33 ? 22.516 9.492 11.578 1 91.62 33 LEU B N 1
ATOM 1818 C CA . LEU B 1 33 ? 22.891 10.875 11.859 1 91.62 33 LEU B CA 1
ATOM 1819 C C . LEU B 1 33 ? 21.688 11.656 12.391 1 91.62 33 LEU B C 1
ATOM 1821 O O . LEU B 1 33 ? 20.562 11.469 11.93 1 91.62 33 LEU B O 1
ATOM 1825 N N . SER B 1 34 ? 21.953 12.438 13.469 1 93.38 34 SER B N 1
ATOM 1826 C CA . SER B 1 34 ? 20.938 13.32 14.023 1 93.38 34 SER B CA 1
ATOM 1827 C C . SER B 1 34 ? 21.469 14.742 14.18 1 93.38 34 SER B C 1
ATOM 1829 O O . SER B 1 34 ? 22.562 14.953 14.695 1 93.38 34 SER B O 1
ATOM 1831 N N . ASP B 1 35 ? 20.719 15.633 13.602 1 91.94 35 ASP B N 1
ATOM 1832 C CA . ASP B 1 35 ? 21.125 17.016 13.781 1 91.94 35 ASP B CA 1
ATOM 1833 C C . ASP B 1 35 ? 19.938 17.969 13.719 1 91.94 35 ASP B C 1
ATOM 1835 O O . ASP B 1 35 ? 18.812 17.531 13.414 1 91.94 35 ASP B O 1
ATOM 1839 N N . GLY B 1 36 ? 20.156 19.125 14.289 1 91.75 36 GLY B N 1
ATOM 1840 C CA . GLY B 1 36 ? 19.156 20.188 14.297 1 91.75 36 GLY B CA 1
ATOM 1841 C C . GLY B 1 36 ? 19.734 21.547 13.93 1 91.75 36 GLY B C 1
ATOM 1842 O O . GLY B 1 36 ? 20.891 21.844 14.234 1 91.75 36 GLY B O 1
ATOM 1843 N N . THR B 1 37 ? 18.922 22.266 13.164 1 85.69 37 THR B N 1
ATOM 1844 C CA . THR B 1 37 ? 19.375 23.609 12.797 1 85.69 37 THR B CA 1
ATOM 1845 C C . THR B 1 37 ? 18.203 24.594 12.789 1 85.69 37 THR B C 1
ATOM 1847 O O . THR B 1 37 ? 17.078 24.219 12.453 1 85.69 37 THR B O 1
ATOM 1850 N N . PRO B 1 38 ? 18.5 25.781 13.297 1 88.94 38 PRO B N 1
ATOM 1851 C CA . PRO B 1 38 ? 17.484 26.812 13.062 1 88.94 38 PRO B CA 1
ATOM 1852 C C . PRO B 1 38 ? 17.406 27.234 11.594 1 88.94 38 PRO B C 1
ATOM 1854 O O . PRO B 1 38 ? 18.422 27.25 10.898 1 88.94 38 PRO B O 1
ATOM 1857 N N . VAL B 1 39 ? 16.219 27.422 11.188 1 91.31 39 VAL B N 1
ATOM 1858 C CA . VAL B 1 39 ? 16 27.969 9.852 1 91.31 39 VAL B CA 1
ATOM 1859 C C . VAL B 1 39 ? 15.82 29.484 9.945 1 91.31 39 VAL B C 1
ATOM 1861 O O . VAL B 1 39 ? 14.828 29.969 10.492 1 91.31 39 VAL B O 1
ATOM 1864 N N . THR B 1 40 ? 16.734 30.234 9.445 1 89.88 40 THR B N 1
ATOM 1865 C CA . THR B 1 40 ? 16.766 31.672 9.648 1 89.88 40 THR B CA 1
ATOM 1866 C C . THR B 1 40 ? 15.922 32.375 8.602 1 89.88 40 THR B C 1
ATOM 1868 O O . THR B 1 40 ? 15.469 33.5 8.828 1 89.88 40 THR B O 1
ATOM 1871 N N . GLU B 1 41 ? 15.719 31.703 7.539 1 89.94 41 GLU B N 1
ATOM 1872 C CA . GLU B 1 41 ? 14.914 32.312 6.477 1 89.94 41 GLU B CA 1
ATOM 1873 C C . GLU B 1 41 ? 13.445 32.375 6.871 1 89.94 41 GLU B C 1
ATOM 1875 O O . GLU B 1 41 ? 12.977 31.578 7.691 1 89.94 41 GLU B O 1
ATOM 1880 N N . GLN B 1 42 ? 12.875 33.375 6.297 1 91.06 42 GLN B N 1
ATOM 1881 C CA . GLN B 1 42 ? 11.43 33.438 6.488 1 91.06 42 GLN B CA 1
ATOM 1882 C C . GLN B 1 42 ? 10.711 32.375 5.66 1 91.06 42 GLN B C 1
ATOM 1884 O O . GLN B 1 42 ? 10.945 32.25 4.457 1 91.06 42 GLN B O 1
ATOM 1889 N N . ILE B 1 43 ? 9.82 31.594 6.363 1 95 43 ILE B N 1
ATOM 1890 C CA . ILE B 1 43 ? 9.102 30.516 5.691 1 95 43 ILE B CA 1
ATOM 1891 C C . ILE B 1 43 ? 7.613 30.844 5.645 1 95 43 ILE B C 1
ATOM 1893 O O . ILE B 1 43 ? 7.035 31.281 6.637 1 95 43 ILE B O 1
ATOM 1897 N N . THR B 1 44 ? 7.051 30.641 4.457 1 96.19 44 THR B N 1
ATOM 1898 C CA . THR B 1 44 ? 5.625 30.922 4.305 1 96.19 44 THR B CA 1
ATOM 1899 C C . THR B 1 44 ? 4.863 29.656 3.938 1 96.19 44 THR B C 1
ATOM 1901 O O . THR B 1 44 ? 3.631 29.641 3.945 1 96.19 44 THR B O 1
ATOM 1904 N N . ALA B 1 45 ? 5.594 28.594 3.629 1 98.38 45 ALA B N 1
ATOM 1905 C CA . ALA B 1 45 ? 4.992 27.297 3.297 1 98.38 45 ALA B CA 1
ATOM 1906 C C . ALA B 1 45 ? 5.98 26.156 3.525 1 98.38 45 ALA B C 1
ATOM 1908 O O . ALA B 1 45 ? 7.184 26.391 3.668 1 98.38 45 ALA B O 1
ATOM 1909 N N . ILE B 1 46 ? 5.461 24.938 3.564 1 98.56 46 ILE B N 1
ATOM 1910 C CA . ILE B 1 46 ? 6.293 23.734 3.688 1 98.56 46 ILE B CA 1
ATOM 1911 C C . ILE B 1 46 ? 5.918 22.734 2.602 1 98.56 46 ILE B C 1
ATOM 1913 O O . ILE B 1 46 ? 4.734 22.516 2.33 1 98.56 46 ILE B O 1
ATOM 1917 N N . ARG B 1 47 ? 6.883 22.188 1.989 1 98.81 47 ARG B N 1
ATOM 1918 C CA . ARG B 1 47 ? 6.688 21.094 1.034 1 98.81 47 ARG B CA 1
ATOM 1919 C C . ARG B 1 47 ? 7.426 19.844 1.475 1 98.81 47 ARG B C 1
ATOM 1921 O O . ARG B 1 47 ? 8.633 19.875 1.72 1 98.81 47 ARG B O 1
ATOM 1928 N N . VAL B 1 48 ? 6.703 18.781 1.53 1 98.56 48 VAL B N 1
ATOM 1929 C CA . VAL B 1 48 ? 7.27 17.484 1.906 1 98.56 48 VAL B CA 1
ATOM 1930 C C . VAL B 1 48 ? 7.598 16.688 0.651 1 98.56 48 VAL B C 1
ATOM 1932 O O . VAL B 1 48 ? 6.723 16.438 -0.184 1 98.56 48 VAL B O 1
ATOM 1935 N N . ASP B 1 49 ? 8.766 16.234 0.593 1 97.19 49 ASP B N 1
ATOM 1936 C CA . ASP B 1 49 ? 9.227 15.375 -0.49 1 97.19 49 ASP B CA 1
ATOM 1937 C C . ASP B 1 49 ? 10.102 14.242 0.044 1 97.19 49 ASP B C 1
ATOM 1939 O O . ASP B 1 49 ? 11.234 14.055 -0.414 1 97.19 49 ASP B O 1
ATOM 1943 N N . VAL B 1 50 ? 9.586 13.469 0.936 1 96.38 50 VAL B N 1
ATOM 1944 C CA . VAL B 1 50 ? 10.352 12.453 1.647 1 96.38 50 VAL B CA 1
ATOM 1945 C C . VAL B 1 50 ? 10.062 11.07 1.055 1 96.38 50 VAL B C 1
ATOM 1947 O O . VAL B 1 50 ? 8.953 10.555 1.194 1 96.38 50 VAL B O 1
ATOM 1950 N N . PRO B 1 51 ? 11.016 10.445 0.427 1 93.25 51 PRO B N 1
ATOM 1951 C CA . PRO B 1 51 ? 10.758 9.109 -0.11 1 93.25 51 PRO B CA 1
ATOM 1952 C C . PRO B 1 51 ? 10.484 8.078 0.982 1 93.25 51 PRO B C 1
ATOM 1954 O O . PRO B 1 51 ? 9.523 7.316 0.89 1 93.25 51 PRO B O 1
ATOM 1957 N N . VAL B 1 52 ? 11.328 8.039 1.947 1 94.06 52 VAL B N 1
ATOM 1958 C CA . VAL B 1 52 ? 11.188 7.129 3.078 1 94.06 52 VAL B CA 1
ATOM 1959 C C . VAL B 1 52 ? 11.438 7.883 4.383 1 94.06 52 VAL B C 1
ATOM 1961 O O . VAL B 1 52 ? 12.445 8.594 4.516 1 94.06 52 VAL B O 1
ATOM 1964 N N . GLY B 1 53 ? 10.555 7.816 5.301 1 95.5 53 GLY B N 1
ATOM 1965 C CA . GLY B 1 53 ? 10.773 8.461 6.586 1 95.5 53 GLY B CA 1
ATOM 1966 C C . GLY B 1 53 ? 9.492 8.992 7.211 1 95.5 53 GLY B C 1
ATOM 1967 O O . GLY B 1 53 ? 8.484 8.289 7.262 1 95.5 53 GLY B O 1
ATOM 1968 N N . GLY B 1 54 ? 9.617 10.211 7.816 1 97.12 54 GLY B N 1
ATOM 1969 C CA . GLY B 1 54 ? 8.469 10.797 8.5 1 97.12 54 GLY B CA 1
ATOM 1970 C C . GLY B 1 54 ? 8.602 12.289 8.711 1 97.12 54 GLY B C 1
ATOM 1971 O O . GLY B 1 54 ? 9.711 12.836 8.648 1 97.12 54 GLY B O 1
ATOM 1972 N N . VAL B 1 55 ? 7.508 12.891 8.93 1 98.5 55 VAL B N 1
ATOM 1973 C CA . VAL B 1 55 ? 7.461 14.32 9.234 1 98.5 55 VAL B CA 1
ATOM 1974 C C . VAL B 1 55 ? 6.5 14.562 10.398 1 98.5 55 VAL B C 1
ATOM 1976 O O . VAL B 1 55 ? 5.348 14.133 10.359 1 98.5 55 VAL B O 1
ATOM 1979 N N . THR B 1 56 ? 7 15.109 11.383 1 98.62 56 THR B N 1
ATOM 1980 C CA . THR B 1 56 ? 6.184 15.633 12.477 1 98.62 56 THR B CA 1
ATOM 1981 C C . THR B 1 56 ? 6.297 17.156 12.562 1 98.62 56 THR B C 1
ATOM 1983 O O . THR B 1 56 ? 7.391 17.688 12.734 1 98.62 56 THR B O 1
ATOM 1986 N N . LEU B 1 57 ? 5.195 17.797 12.406 1 98.38 57 LEU B N 1
ATOM 1987 C CA . LEU B 1 57 ? 5.168 19.25 12.43 1 98.38 57 LEU B CA 1
ATOM 1988 C C . LEU B 1 57 ? 4.246 19.766 13.531 1 98.38 57 LEU B C 1
ATOM 1990 O O . LEU B 1 57 ? 3.121 19.281 13.672 1 98.38 57 LEU B O 1
ATOM 1994 N N . ARG B 1 58 ? 4.695 20.75 14.25 1 97.69 58 ARG B N 1
ATOM 1995 C CA . ARG B 1 58 ? 3.869 21.406 15.258 1 97.69 58 ARG B CA 1
ATOM 1996 C C . ARG B 1 58 ? 4.027 22.922 15.195 1 97.69 58 ARG B C 1
ATOM 1998 O O . ARG B 1 58 ? 5.047 23.438 14.719 1 97.69 58 ARG B O 1
ATOM 2005 N N . VAL B 1 59 ? 3.053 23.531 15.711 1 97.94 59 VAL B N 1
ATOM 2006 C CA . VAL B 1 59 ? 3.057 25 15.789 1 97.94 59 VAL B CA 1
ATOM 2007 C C . VAL B 1 59 ? 3.293 25.438 17.234 1 97.94 59 VAL B C 1
ATOM 2009 O O . VAL B 1 59 ? 2.613 24.969 18.141 1 97.94 59 VAL B O 1
ATOM 2012 N N . GLU B 1 60 ? 4.23 26.188 17.422 1 97 60 GLU B N 1
ATOM 2013 C CA . GLU B 1 60 ? 4.453 26.969 18.641 1 97 60 GLU B CA 1
ATOM 2014 C C . GLU B 1 60 ? 4.465 28.469 18.359 1 97 60 GLU B C 1
ATOM 2016 O O . GLU B 1 60 ? 5.434 28.984 17.812 1 97 60 GLU B O 1
ATOM 2021 N N . ASP B 1 61 ? 3.438 29.109 18.812 1 96.38 61 ASP B N 1
ATOM 2022 C CA . ASP B 1 61 ? 3.203 30.5 18.438 1 96.38 61 ASP B CA 1
ATOM 2023 C C . ASP B 1 61 ? 4.414 31.375 18.766 1 96.38 61 ASP B C 1
ATOM 2025 O O . ASP B 1 61 ? 4.848 31.422 19.922 1 96.38 61 ASP B O 1
ATOM 2029 N N . GLY B 1 62 ? 4.969 31.906 17.797 1 93.69 62 GLY B N 1
ATOM 2030 C CA . GLY B 1 62 ? 6.039 32.875 17.969 1 93.69 62 GLY B CA 1
ATOM 2031 C C . GLY B 1 62 ? 7.41 32.25 18.094 1 93.69 62 GLY B C 1
ATOM 2032 O O . GLY B 1 62 ? 8.422 32.938 18.156 1 93.69 62 GLY B O 1
ATOM 2033 N N . ALA B 1 63 ? 7.512 30.969 18.047 1 92.75 63 ALA B N 1
ATOM 2034 C CA . ALA B 1 63 ? 8.805 30.297 18.156 1 92.75 63 ALA B CA 1
ATOM 2035 C C . ALA B 1 63 ? 9.594 30.422 16.844 1 92.75 63 ALA B C 1
ATOM 2037 O O . ALA B 1 63 ? 9.016 30.562 15.773 1 92.75 63 ALA B O 1
ATOM 2038 N N . PRO B 1 64 ? 10.945 30.391 17 1 92.5 64 PRO B N 1
ATOM 2039 C CA . PRO B 1 64 ? 11.711 30.266 15.766 1 92.5 64 PRO B CA 1
ATOM 2040 C C . PRO B 1 64 ? 11.492 28.938 15.047 1 92.5 64 PRO B C 1
ATOM 2042 O O . PRO B 1 64 ? 11.18 27.938 15.688 1 92.5 64 PRO B O 1
ATOM 2045 N N . VAL B 1 65 ? 11.609 29.031 13.773 1 95.81 65 VAL B N 1
ATOM 2046 C CA . VAL B 1 65 ? 11.516 27.781 13.016 1 95.81 65 VAL B CA 1
ATOM 2047 C C . VAL B 1 65 ? 12.68 26.859 13.383 1 95.81 65 VAL B C 1
ATOM 2049 O O . VAL B 1 65 ? 13.844 27.281 13.344 1 95.81 65 VAL B O 1
ATOM 2052 N N . SER B 1 66 ? 12.383 25.703 13.789 1 96.25 66 SER B N 1
ATOM 2053 C CA . SER B 1 66 ? 13.414 24.719 14.117 1 96.25 66 SER B CA 1
ATOM 2054 C C . SER B 1 66 ? 13.195 23.422 13.352 1 96.25 66 SER B C 1
ATOM 2056 O O . SER B 1 66 ? 12.055 23 13.148 1 96.25 66 SER B O 1
ATOM 2058 N N . LEU B 1 67 ? 14.242 22.844 12.906 1 97.25 67 LEU B N 1
ATOM 2059 C CA . LEU B 1 67 ? 14.234 21.578 12.164 1 97.25 67 LEU B CA 1
ATOM 2060 C C . LEU B 1 67 ? 15.234 20.594 12.758 1 97.25 67 LEU B C 1
ATOM 2062 O O . LEU B 1 67 ? 16.406 20.922 12.93 1 97.25 67 LEU B O 1
ATOM 2066 N N . HIS B 1 68 ? 14.719 19.5 13.172 1 97.25 68 HIS B N 1
ATOM 2067 C CA . HIS B 1 68 ? 15.547 18.375 13.602 1 97.25 68 HIS B CA 1
ATOM 2068 C C . HIS B 1 68 ? 15.352 17.172 12.68 1 97.25 68 HIS B C 1
ATOM 2070 O O . HIS B 1 68 ? 14.219 16.859 12.289 1 97.25 68 HIS B O 1
ATOM 2076 N N . ARG B 1 69 ? 16.406 16.562 12.297 1 96.62 69 ARG B N 1
ATOM 2077 C CA . ARG B 1 69 ? 16.25 15.367 11.469 1 96.62 69 ARG B CA 1
ATOM 2078 C C . ARG B 1 69 ? 17.094 14.211 12.016 1 96.62 69 ARG B C 1
ATOM 2080 O O . ARG B 1 69 ? 18.125 14.43 12.641 1 96.62 69 ARG B O 1
ATOM 2087 N N . GLN B 1 70 ? 16.578 13.109 11.844 1 96.69 70 GLN B N 1
ATOM 2088 C CA . GLN B 1 70 ? 17.281 11.844 12.016 1 96.69 70 GLN B CA 1
ATOM 2089 C C . GLN B 1 70 ? 17.375 11.078 10.695 1 96.69 70 GLN B C 1
ATOM 2091 O O . GLN B 1 70 ? 16.344 10.766 10.078 1 96.69 70 GLN B O 1
ATOM 2096 N N . VAL B 1 71 ? 18.594 10.805 10.258 1 94.81 71 VAL B N 1
ATOM 2097 C CA . VAL B 1 71 ? 18.797 10.148 8.977 1 94.81 71 VAL B CA 1
ATOM 2098 C C . VAL B 1 71 ? 19.422 8.766 9.203 1 94.81 71 VAL B C 1
ATOM 2100 O O . VAL B 1 71 ? 20.438 8.641 9.898 1 94.81 7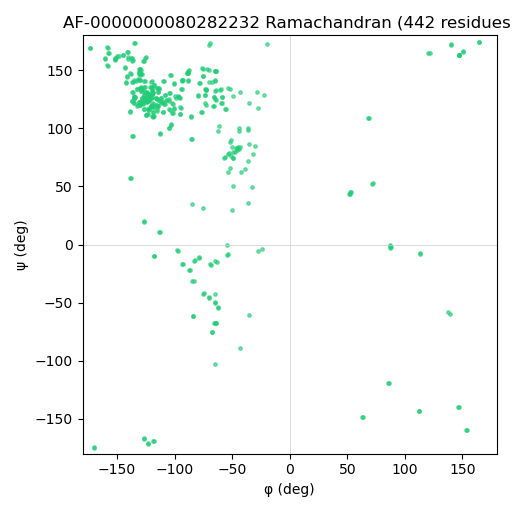1 VAL B O 1
ATOM 2103 N N . THR B 1 72 ? 18.828 7.789 8.719 1 92.31 72 THR B N 1
ATOM 2104 C CA . THR B 1 72 ? 19.391 6.445 8.648 1 92.31 72 THR B CA 1
ATOM 2105 C C . THR B 1 72 ? 19.828 6.117 7.219 1 92.31 72 THR B C 1
ATOM 2107 O O . THR B 1 72 ? 19.047 6.258 6.277 1 92.31 72 THR B O 1
ATOM 2110 N N . TYR B 1 73 ? 21.078 5.734 7.031 1 90.19 73 TYR B N 1
ATOM 2111 C CA . TYR B 1 73 ? 21.562 5.562 5.664 1 90.19 73 TYR B CA 1
ATOM 2112 C C . TYR B 1 73 ? 22.641 4.484 5.59 1 90.19 73 TYR B C 1
ATOM 2114 O O . TYR B 1 73 ? 23.172 4.059 6.617 1 90.19 73 TYR B O 1
ATOM 2122 N N . THR B 1 74 ? 22.828 4.062 4.453 1 85.88 74 THR B N 1
ATOM 2123 C CA . THR B 1 74 ? 23.938 3.189 4.113 1 85.88 74 THR B CA 1
ATOM 2124 C C . THR B 1 74 ? 24.828 3.834 3.055 1 85.88 74 THR B C 1
ATOM 2126 O O . THR B 1 74 ? 24.344 4.531 2.164 1 85.88 74 THR B O 1
ATOM 2129 N N . GLY B 1 75 ? 26.172 3.635 3.254 1 83.38 75 GLY B N 1
ATOM 2130 C CA . GLY B 1 75 ? 27.109 4.137 2.258 1 83.38 75 GLY B CA 1
ATOM 2131 C C . GLY B 1 75 ? 27.484 5.594 2.471 1 83.38 75 GLY B C 1
ATOM 2132 O O . GLY B 1 75 ? 27.891 5.977 3.566 1 83.38 75 GLY B O 1
ATOM 2133 N N . ARG B 1 76 ? 27.156 6.367 1.47 1 83.69 76 ARG B N 1
ATOM 2134 C CA . ARG B 1 76 ? 27.625 7.754 1.454 1 83.69 76 ARG B CA 1
ATOM 2135 C C . ARG B 1 76 ? 26.828 8.609 2.432 1 83.69 76 ARG B C 1
ATOM 2137 O O . ARG B 1 76 ? 25.609 8.453 2.549 1 83.69 76 ARG B O 1
ATOM 2144 N N . HIS B 1 77 ? 27.5 9.531 3.023 1 89.38 77 HIS B N 1
ATOM 2145 C CA . HIS B 1 77 ? 26.875 10.492 3.926 1 89.38 77 HIS B CA 1
ATOM 2146 C C . HIS B 1 77 ? 25.781 11.281 3.217 1 89.38 77 HIS B C 1
ATOM 2148 O O . HIS B 1 77 ? 26 11.797 2.115 1 89.38 77 HIS B O 1
ATOM 2154 N N . PRO B 1 78 ? 24.578 11.328 3.752 1 88.12 78 PRO B N 1
ATOM 2155 C CA . PRO B 1 78 ? 23.438 11.898 3.041 1 88.12 78 PRO B CA 1
ATOM 2156 C C . PRO B 1 78 ? 23.547 13.414 2.867 1 88.12 78 PRO B C 1
ATOM 2158 O O . PRO B 1 78 ? 22.875 13.984 1.994 1 88.12 78 PRO B O 1
ATOM 2161 N N . GLY B 1 79 ? 24.375 14.172 3.576 1 91.06 79 GLY B N 1
ATOM 2162 C CA . GLY B 1 79 ? 24.469 15.625 3.492 1 91.06 79 GLY B CA 1
ATOM 2163 C C . GLY B 1 79 ? 23.188 16.328 3.912 1 91.06 79 GLY B C 1
ATOM 2164 O O . GLY B 1 79 ? 22.5 15.867 4.82 1 91.06 79 GLY B O 1
ATOM 2165 N N . LYS B 1 80 ? 22.938 17.516 3.256 1 93.19 80 LYS B N 1
ATOM 2166 C CA . LYS B 1 80 ? 21.734 18.297 3.559 1 93.19 80 LYS B CA 1
ATOM 2167 C C . LYS B 1 80 ? 20.516 17.734 2.854 1 93.19 80 LYS B C 1
ATOM 2169 O O . LYS B 1 80 ? 20.562 17.422 1.661 1 93.19 80 LYS B O 1
ATOM 2174 N N . THR B 1 81 ? 19.516 17.5 3.564 1 95.62 81 THR B N 1
ATOM 2175 C CA . THR B 1 81 ? 18.328 16.875 2.982 1 95.62 81 THR B CA 1
ATOM 2176 C C . THR B 1 81 ? 17.156 17.844 2.98 1 95.62 81 THR B C 1
ATOM 2178 O O . THR B 1 81 ? 16 17.438 2.834 1 95.62 81 THR B O 1
ATOM 2181 N N . TYR B 1 82 ? 17.328 19.109 3.252 1 97.12 82 TYR B N 1
ATOM 2182 C CA . TYR B 1 82 ? 16.297 20.141 3.189 1 97.12 82 TYR B CA 1
ATOM 2183 C C . TYR B 1 82 ? 16.828 21.406 2.545 1 97.12 82 TYR B C 1
ATOM 2185 O O . TYR B 1 82 ? 18.047 21.594 2.453 1 97.12 82 TYR B O 1
ATOM 2193 N N . SER B 1 83 ? 15.898 22.25 2.066 1 96.56 83 SER B N 1
ATOM 2194 C CA . SER B 1 83 ? 16.25 23.547 1.49 1 96.56 83 SER B CA 1
ATOM 2195 C C . SER B 1 83 ? 15.117 24.547 1.666 1 96.56 83 SER B C 1
ATOM 2197 O O . SER B 1 83 ? 13.992 24.188 2.018 1 96.56 83 SER B O 1
ATOM 2199 N N . VAL B 1 84 ? 15.469 25.766 1.564 1 96.56 84 VAL B N 1
ATOM 2200 C CA . VAL B 1 84 ? 14.469 26.828 1.493 1 96.56 84 VAL B CA 1
ATOM 2201 C C . VAL B 1 84 ? 14.461 27.438 0.097 1 96.56 84 VAL B C 1
ATOM 2203 O O . VAL B 1 84 ? 15.484 27.969 -0.357 1 96.56 84 VAL B O 1
ATOM 2206 N N . GLU B 1 85 ? 13.344 27.219 -0.567 1 96.69 85 GLU B N 1
ATOM 2207 C CA . GLU B 1 85 ? 13.18 27.734 -1.924 1 96.69 85 GLU B CA 1
ATOM 2208 C C . GLU B 1 85 ? 12.031 28.734 -2.002 1 96.69 85 GLU B C 1
ATOM 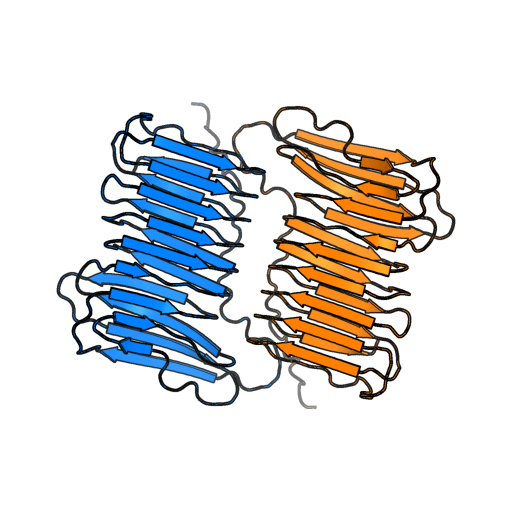2210 O O . GLU B 1 85 ? 10.859 28.359 -1.903 1 96.69 85 GLU B O 1
ATOM 2215 N N . ASN B 1 86 ? 12.312 30.078 -2.213 1 95.88 86 ASN B N 1
ATOM 2216 C CA . ASN B 1 86 ? 11.305 31.125 -2.365 1 95.88 86 ASN B CA 1
ATOM 2217 C C . ASN B 1 86 ? 10.305 31.109 -1.216 1 95.88 86 ASN B C 1
ATOM 2219 O O . ASN B 1 86 ? 9.094 31.109 -1.444 1 95.88 86 ASN B O 1
ATOM 2223 N N . GLY B 1 87 ? 10.828 30.953 -0.011 1 96.19 87 GLY B N 1
ATOM 2224 C CA . GLY B 1 87 ? 10 31.031 1.181 1 96.19 87 GLY B CA 1
ATOM 2225 C C . GLY B 1 87 ? 9.367 29.703 1.547 1 96.19 87 GLY B C 1
ATOM 2226 O O . GLY B 1 87 ? 8.656 29.594 2.545 1 96.19 87 GLY B O 1
ATOM 2227 N N . THR B 1 88 ? 9.609 28.688 0.759 1 98.19 88 THR B N 1
ATOM 2228 C CA . THR B 1 88 ? 9.086 27.359 1.043 1 98.19 88 THR B CA 1
ATOM 2229 C C . THR B 1 88 ? 10.18 26.469 1.628 1 98.19 88 THR B C 1
ATOM 2231 O O . THR B 1 88 ? 11.234 26.281 1.018 1 98.19 88 THR B O 1
ATOM 2234 N N . LEU B 1 89 ? 9.938 25.969 2.801 1 98.12 89 LEU B N 1
ATOM 2235 C CA . LEU B 1 89 ? 10.82 24.953 3.363 1 98.12 89 LEU B CA 1
ATOM 2236 C C . LEU B 1 89 ? 10.555 23.594 2.727 1 98.12 89 LEU B C 1
ATOM 2238 O O . LEU B 1 89 ? 9.469 23.031 2.879 1 98.12 89 LEU B O 1
ATOM 2242 N N . VAL B 1 90 ? 11.492 23.094 2.014 1 98.44 90 VAL B N 1
ATOM 2243 C CA . VAL B 1 90 ? 11.375 21.812 1.33 1 98.44 90 VAL B CA 1
ATOM 2244 C C . VAL B 1 90 ? 12.094 20.719 2.133 1 98.44 90 VAL B C 1
ATOM 2246 O O . VAL B 1 90 ? 13.305 20.812 2.352 1 98.44 90 VAL B O 1
ATOM 2249 N N . LEU B 1 91 ? 11.305 19.781 2.574 1 98.31 91 LEU B N 1
ATOM 2250 C CA . LEU B 1 91 ? 11.852 18.609 3.271 1 98.31 91 LEU B CA 1
ATOM 2251 C C . LEU B 1 91 ? 12.062 17.453 2.309 1 98.31 91 LEU B C 1
ATOM 2253 O O . LEU B 1 91 ? 11.102 16.875 1.796 1 98.31 91 LEU B O 1
ATOM 2257 N N . GLY B 1 92 ? 13.266 17.078 2.186 1 97.06 92 GLY B N 1
ATOM 2258 C CA . GLY B 1 92 ? 13.586 16.062 1.191 1 97.06 92 GLY B CA 1
ATOM 2259 C C . GLY B 1 92 ? 14.156 14.797 1.794 1 97.06 92 GLY B C 1
ATOM 2260 O O . GLY B 1 92 ? 14.023 14.555 2.996 1 97.06 92 GLY B O 1
ATOM 2261 N N . GLY B 1 93 ? 14.656 13.977 0.875 1 94.12 93 GLY B N 1
ATOM 2262 C CA . GLY B 1 93 ? 15.305 12.727 1.255 1 94.12 93 GLY B CA 1
ATOM 2263 C C . GLY B 1 93 ? 16.688 12.57 0.666 1 94.12 93 GLY B C 1
ATOM 2264 O O . GLY B 1 93 ? 17.359 13.555 0.345 1 94.12 93 GLY B O 1
ATOM 2265 N N . CYS B 1 94 ? 17.125 11.328 0.796 1 91.06 94 CYS B N 1
ATOM 2266 C CA . CYS B 1 94 ? 18.438 10.953 0.258 1 91.06 94 CYS B CA 1
ATOM 2267 C C . CYS B 1 94 ? 18.391 9.562 -0.364 1 91.06 94 CYS B C 1
ATOM 2269 O O . CYS B 1 94 ? 17.375 8.875 -0.284 1 91.06 94 CYS B O 1
ATOM 2271 N N . SER B 1 95 ? 19.484 9.359 -1.119 1 85.69 95 SER B N 1
ATOM 2272 C CA . SER B 1 95 ? 19.609 8.023 -1.694 1 85.69 95 SER B CA 1
ATOM 2273 C C . SER B 1 95 ? 19.969 6.992 -0.631 1 85.69 95 SER B C 1
ATOM 2275 O O . SER B 1 95 ? 20.875 7.223 0.174 1 85.69 95 SER B O 1
ATOM 2277 N N . GLN B 1 96 ? 19.266 5.891 -0.643 1 87.75 96 GLN B N 1
ATOM 2278 C CA . GLN B 1 96 ? 19.5 4.777 0.27 1 87.75 96 GLN B CA 1
ATOM 2279 C C . GLN B 1 96 ? 19.516 5.25 1.721 1 87.75 96 GLN B C 1
ATOM 2281 O O . GLN B 1 96 ? 20.453 4.957 2.469 1 87.75 96 GLN B O 1
ATOM 2286 N N . CYS B 1 97 ? 18.531 6.062 1.984 1 90.25 97 CYS B N 1
ATOM 2287 C CA . CYS B 1 97 ? 18.406 6.582 3.342 1 90.25 97 CYS B CA 1
ATOM 2288 C C . CYS B 1 97 ? 16.953 6.734 3.73 1 90.25 97 CYS B C 1
ATOM 2290 O O . CYS B 1 97 ? 16.062 6.66 2.877 1 90.25 97 CYS B O 1
ATOM 2292 N N . GLY B 1 98 ? 16.656 6.855 4.938 1 93.25 98 GLY B N 1
ATOM 2293 C CA . GLY B 1 98 ? 15.422 7.344 5.535 1 93.25 98 GLY B CA 1
ATOM 2294 C C . GLY B 1 98 ? 15.617 8.594 6.367 1 93.25 98 GLY B C 1
ATOM 2295 O O . GLY B 1 98 ? 16.625 8.734 7.062 1 93.25 98 GLY B O 1
ATOM 2296 N N . VAL B 1 99 ? 14.742 9.484 6.215 1 96.44 99 VAL B N 1
ATOM 2297 C CA . VAL B 1 99 ? 14.875 10.727 6.969 1 96.44 99 VAL B CA 1
ATOM 2298 C C . VAL B 1 99 ? 13.609 10.969 7.789 1 96.44 99 VAL B C 1
ATOM 2300 O O . VAL B 1 99 ? 12.5 10.938 7.25 1 96.44 99 VAL B O 1
ATOM 2303 N N . ASP B 1 100 ? 13.797 11.258 9.055 1 97.19 100 ASP B N 1
ATOM 2304 C CA . ASP B 1 100 ? 12.719 11.695 9.93 1 97.19 100 ASP B CA 1
ATOM 2305 C C . ASP B 1 100 ? 12.898 13.156 10.336 1 97.19 100 ASP B C 1
ATOM 2307 O O . ASP B 1 100 ? 13.93 13.523 10.906 1 97.19 100 ASP B O 1
ATOM 2311 N N . TYR B 1 101 ? 11.844 13.922 10.094 1 98.06 101 TYR B N 1
ATOM 2312 C CA . TYR B 1 101 ? 11.891 15.344 10.422 1 98.06 101 TYR B CA 1
ATOM 2313 C C . TYR B 1 101 ? 10.984 15.656 11.609 1 98.06 101 TYR B C 1
ATOM 2315 O O . TYR B 1 101 ? 9.867 15.141 11.695 1 98.06 101 TYR B O 1
ATOM 2323 N N . GLU B 1 102 ? 11.461 16.5 12.43 1 98.38 102 GLU B N 1
ATOM 2324 C CA . GLU B 1 102 ? 10.664 17.266 13.391 1 98.38 102 GLU B CA 1
ATOM 2325 C C . GLU B 1 102 ? 10.789 18.766 13.141 1 98.38 102 GLU B C 1
ATOM 2327 O O . GLU B 1 102 ? 11.883 19.328 13.227 1 98.38 102 GLU B O 1
ATOM 2332 N N . VAL B 1 103 ? 9.656 19.344 12.914 1 98.25 103 VAL B N 1
ATOM 2333 C CA . VAL B 1 103 ? 9.672 20.75 12.539 1 98.25 103 VAL B CA 1
ATOM 2334 C C . VAL B 1 103 ? 8.758 21.547 13.461 1 98.25 103 VAL B C 1
ATOM 2336 O O . VAL B 1 103 ? 7.629 21.125 13.742 1 98.25 103 VAL B O 1
ATOM 2339 N N . VAL B 1 104 ? 9.211 22.656 13.906 1 97.75 104 VAL B N 1
ATOM 2340 C CA . VAL B 1 104 ? 8.422 23.609 14.68 1 97.75 104 VAL B CA 1
ATOM 2341 C C . VAL B 1 104 ? 8.328 24.938 13.93 1 97.75 104 VAL B C 1
ATOM 2343 O O . VAL B 1 104 ? 9.344 25.469 13.484 1 97.75 104 VAL B O 1
ATOM 2346 N N . VAL B 1 105 ? 7.129 25.422 13.812 1 97.75 105 VAL B N 1
ATOM 2347 C CA . VAL B 1 105 ? 6.918 26.688 13.102 1 97.75 105 VAL B CA 1
ATOM 2348 C C . VAL B 1 105 ? 6.133 27.656 13.977 1 97.75 105 VAL B C 1
ATOM 2350 O O . VAL B 1 105 ? 5.422 27.234 14.891 1 97.75 105 VAL B O 1
ATOM 2353 N N . PRO B 1 106 ? 6.207 28.953 13.734 1 96.31 106 PRO B N 1
ATOM 2354 C CA . PRO B 1 106 ? 5.641 29.953 14.633 1 96.31 106 PRO B CA 1
ATOM 2355 C C . PRO B 1 106 ? 4.145 30.172 14.414 1 96.31 106 PRO B C 1
ATOM 2357 O O . PRO B 1 106 ? 3.492 30.859 15.195 1 96.31 106 PRO B O 1
ATOM 2360 N N . ARG B 1 107 ? 3.627 29.688 13.32 1 96.81 107 ARG B N 1
ATOM 2361 C CA . ARG B 1 107 ? 2.217 29.812 12.969 1 96.81 107 ARG B CA 1
ATOM 2362 C C . ARG B 1 107 ? 1.797 28.75 11.969 1 96.81 107 ARG B C 1
ATOM 2364 O O . ARG B 1 107 ? 2.643 28.047 11.414 1 96.81 107 ARG B O 1
ATOM 2371 N N . GLU B 1 108 ? 0.513 28.656 11.773 1 97.62 108 GLU B N 1
ATOM 2372 C CA . GLU B 1 108 ? -0.003 27.703 10.797 1 97.62 108 GLU B CA 1
ATOM 2373 C C . GLU B 1 108 ? 0.456 28.062 9.383 1 97.62 108 GLU B C 1
ATOM 2375 O O . GLU B 1 108 ? 0.391 29.219 8.977 1 97.62 108 GLU B O 1
ATOM 2380 N N . LEU B 1 109 ? 0.905 27.078 8.75 1 98 109 LEU B N 1
ATOM 2381 C CA . LEU B 1 109 ? 1.353 27.25 7.371 1 98 109 LEU B CA 1
ATOM 2382 C C . LEU B 1 109 ? 0.654 26.25 6.449 1 98 109 LEU B C 1
ATOM 2384 O O . LEU B 1 109 ? 0.078 25.266 6.91 1 98 109 LEU B O 1
ATOM 2388 N N . ALA B 1 110 ? 0.69 26.594 5.18 1 98.44 110 ALA B N 1
ATOM 2389 C CA . ALA B 1 110 ? 0.261 25.625 4.168 1 98.44 110 ALA B CA 1
ATOM 2390 C C . ALA B 1 110 ? 1.293 24.516 4 1 98.44 110 ALA B C 1
ATOM 2392 O O . ALA B 1 110 ? 2.492 24.781 3.896 1 98.44 110 ALA B O 1
ATOM 2393 N N . ILE B 1 111 ? 0.851 23.297 3.969 1 98.69 111 ILE B N 1
ATOM 2394 C CA . ILE B 1 111 ? 1.73 22.141 3.844 1 98.69 111 ILE B CA 1
ATOM 2395 C C . ILE B 1 111 ? 1.307 21.312 2.643 1 98.69 111 ILE B C 1
ATOM 2397 O O . ILE B 1 111 ? 0.139 20.922 2.52 1 98.69 111 ILE B O 1
ATOM 2401 N N . SER B 1 112 ? 2.207 21.031 1.765 1 98.75 112 SER B N 1
ATOM 2402 C CA . SER B 1 112 ? 1.918 20.25 0.572 1 98.75 112 SER B CA 1
ATOM 2403 C C . SER B 1 112 ? 2.998 19.203 0.328 1 98.75 112 SER B C 1
ATOM 2405 O O . SER B 1 112 ? 3.982 19.125 1.066 1 98.75 112 SER B O 1
ATOM 2407 N N . GLY B 1 113 ? 2.771 18.328 -0.663 1 98.31 113 GLY B N 1
ATOM 2408 C CA . GLY B 1 113 ? 3.773 17.359 -1.076 1 98.31 113 GLY B CA 1
ATOM 2409 C C . GLY B 1 113 ? 3.387 15.922 -0.753 1 98.31 113 GLY B C 1
ATOM 2410 O O . GLY B 1 113 ? 2.238 15.523 -0.957 1 98.31 113 GLY B O 1
ATOM 2411 N N . GLY B 1 114 ? 4.453 15.172 -0.38 1 96.19 114 GLY B N 1
ATOM 2412 C CA . GLY B 1 114 ? 4.125 13.773 -0.168 1 96.19 114 GLY B CA 1
ATOM 2413 C C . GLY B 1 114 ? 5.277 12.969 0.405 1 96.19 114 GLY B C 1
ATOM 2414 O O . GLY B 1 114 ? 6.379 13.5 0.583 1 96.19 114 GLY B O 1
ATOM 2415 N N . ILE B 1 115 ? 4.91 11.766 0.801 1 95.25 115 ILE B N 1
ATOM 2416 C CA . ILE B 1 115 ? 5.844 10.797 1.369 1 95.25 115 ILE B CA 1
ATOM 2417 C C . ILE B 1 115 ? 5.684 9.453 0.665 1 95.25 115 ILE B C 1
ATOM 2419 O O . ILE B 1 115 ? 4.57 9.047 0.335 1 95.25 115 ILE B O 1
ATOM 2423 N N . GLY B 1 116 ? 6.746 8.844 0.316 1 93.25 116 GLY B N 1
ATOM 2424 C CA . GLY B 1 116 ? 6.637 7.508 -0.244 1 93.25 116 GLY B CA 1
ATOM 2425 C C . GLY B 1 116 ? 6.164 6.477 0.763 1 93.25 116 GLY B C 1
ATOM 2426 O O . GLY B 1 116 ? 4.992 6.094 0.761 1 93.25 116 GLY B O 1
ATOM 2427 N N . THR B 1 117 ? 7.098 6.133 1.615 1 92.38 117 THR B N 1
ATOM 2428 C CA . THR B 1 117 ? 6.82 5.199 2.703 1 92.38 117 THR B CA 1
ATOM 2429 C C . THR B 1 117 ? 7.09 5.852 4.055 1 92.38 117 THR B C 1
ATOM 2431 O O . THR B 1 117 ? 8.211 6.301 4.324 1 92.38 117 THR B O 1
ATOM 2434 N N . GLY B 1 118 ? 6.117 5.957 4.828 1 93.69 118 GLY B N 1
ATOM 2435 C CA . GLY B 1 118 ? 6.32 6.582 6.121 1 93.69 118 GLY B CA 1
ATOM 2436 C C . GLY B 1 118 ? 5.062 7.219 6.684 1 93.69 118 GLY B C 1
ATOM 2437 O O . GLY B 1 118 ? 3.951 6.809 6.344 1 93.69 118 GLY B O 1
ATOM 2438 N N . LYS B 1 119 ? 5.281 8.203 7.691 1 96.5 119 LYS B N 1
ATOM 2439 C CA . LYS B 1 119 ? 4.156 8.828 8.383 1 96.5 119 LYS B CA 1
ATOM 2440 C C . LYS B 1 119 ? 4.309 10.352 8.414 1 96.5 119 LYS B C 1
ATOM 2442 O O . LYS B 1 119 ? 5.418 10.867 8.578 1 96.5 119 LYS B O 1
ATOM 2447 N N . ILE B 1 120 ? 3.236 10.984 8.273 1 98.56 120 ILE B N 1
ATOM 2448 C CA . ILE B 1 120 ? 3.197 12.43 8.461 1 98.56 120 ILE B CA 1
ATOM 2449 C C . ILE B 1 120 ? 2.184 12.781 9.555 1 98.56 120 ILE B C 1
ATOM 2451 O O . ILE B 1 120 ? 1.041 12.312 9.516 1 98.56 120 ILE B O 1
ATOM 2455 N N . THR B 1 121 ? 2.604 13.484 10.516 1 98.75 121 THR B N 1
ATOM 2456 C CA . THR B 1 121 ? 1.738 14.008 11.562 1 98.75 121 THR B CA 1
ATOM 2457 C C . THR B 1 121 ? 1.856 15.523 11.656 1 98.75 121 THR B C 1
ATOM 2459 O O . THR B 1 121 ? 2.922 16.047 11.984 1 98.75 121 THR B O 1
ATOM 2462 N N . LEU B 1 122 ? 0.784 16.203 11.391 1 98.69 122 LEU B N 1
ATOM 2463 C CA . LEU B 1 122 ? 0.724 17.656 11.461 1 98.69 122 LEU B CA 1
ATOM 2464 C C . LEU B 1 122 ? -0.223 18.109 12.562 1 98.69 122 LEU B C 1
ATOM 2466 O O . LEU B 1 122 ? -1.34 17.609 12.68 1 98.69 122 LEU B O 1
ATOM 2470 N N . THR B 1 123 ? 0.242 18.984 13.336 1 98.19 123 THR B N 1
ATOM 2471 C CA . THR B 1 123 ? -0.62 19.625 14.32 1 98.19 123 THR B CA 1
ATOM 2472 C C . THR B 1 123 ? -0.774 21.109 14.023 1 98.19 123 THR B C 1
ATOM 2474 O O . THR B 1 123 ? 0.2 21.875 14.078 1 98.19 123 THR B O 1
ATOM 2477 N N . ARG B 1 124 ? -1.924 21.438 13.758 1 97.19 124 ARG B N 1
ATOM 2478 C CA . ARG B 1 124 ? -2.281 22.797 13.375 1 97.19 124 ARG B CA 1
ATOM 2479 C C . ARG B 1 124 ? -1.697 23.156 12.016 1 97.19 124 ARG B C 1
ATOM 2481 O O . ARG B 1 124 ? -0.477 23.219 11.852 1 97.19 124 ARG B O 1
ATOM 2488 N N . ALA B 1 125 ? -2.492 23.266 11.016 1 96.94 125 ALA B N 1
ATOM 2489 C CA . ALA B 1 125 ? -2.107 23.641 9.664 1 96.94 125 ALA B CA 1
ATOM 2490 C C . ALA B 1 125 ? -3.113 24.625 9.062 1 96.94 125 ALA B C 1
ATOM 2492 O O . ALA B 1 125 ? -4.301 24.578 9.391 1 96.94 125 ALA B O 1
ATOM 2493 N N . ALA B 1 126 ? -2.566 25.516 8.227 1 97.81 126 ALA B N 1
ATOM 2494 C CA . ALA B 1 126 ? -3.457 26.453 7.547 1 97.81 126 ALA B CA 1
ATOM 2495 C C . ALA B 1 126 ? -4.23 25.766 6.43 1 97.81 126 ALA B C 1
ATOM 2497 O O . ALA B 1 126 ? -5.426 26 6.25 1 97.81 126 ALA B O 1
ATOM 2498 N N . SER B 1 127 ? -3.559 24.938 5.695 1 98.12 127 SER B N 1
ATOM 2499 C CA . SER B 1 127 ? -4.113 24.047 4.688 1 98.12 127 SER B CA 1
ATOM 2500 C C . SER B 1 127 ? -3.174 22.891 4.406 1 98.12 127 SER B C 1
ATOM 2502 O O . SER B 1 127 ? -1.962 23 4.605 1 98.12 127 SER B O 1
ATOM 2504 N N . VAL B 1 128 ? -3.783 21.781 3.941 1 98.75 128 VAL B N 1
ATOM 2505 C CA . VAL B 1 128 ? -2.967 20.594 3.752 1 98.75 128 VAL B CA 1
ATOM 2506 C C . VAL B 1 128 ? -3.32 19.922 2.422 1 98.75 128 VAL B C 1
ATOM 2508 O O . VAL B 1 128 ? -4.496 19.734 2.109 1 98.75 128 VAL B O 1
ATOM 2511 N N . ASP B 1 129 ? -2.367 19.609 1.653 1 98.88 129 ASP B N 1
ATOM 2512 C CA . ASP B 1 129 ? -2.457 18.812 0.439 1 98.88 129 ASP B CA 1
ATOM 2513 C C . ASP B 1 129 ? -1.312 17.797 0.365 1 98.88 129 ASP B C 1
ATOM 2515 O O . ASP B 1 129 ? -0.244 18.109 -0.17 1 98.88 129 ASP B O 1
ATOM 2519 N N . LEU B 1 130 ? -1.552 16.594 0.848 1 98.75 130 LEU B N 1
ATOM 2520 C CA . LEU B 1 130 ? -0.492 15.609 0.99 1 98.75 130 LEU B CA 1
ATOM 2521 C C . LEU B 1 130 ? -0.896 14.281 0.348 1 98.75 130 LEU B C 1
ATOM 2523 O O . LEU B 1 130 ? -2.066 13.898 0.39 1 98.75 130 LEU B O 1
ATOM 2527 N N . HIS B 1 131 ? 0.053 13.578 -0.194 1 97.5 131 HIS B N 1
ATOM 2528 C CA . HIS B 1 131 ? -0.135 12.219 -0.693 1 97.5 131 HIS B CA 1
ATOM 2529 C C . HIS B 1 131 ? 0.942 11.281 -0.159 1 97.5 131 HIS B C 1
ATOM 2531 O O . HIS B 1 131 ? 2.023 11.734 0.231 1 97.5 131 HIS B O 1
ATOM 2537 N N . GLY B 1 132 ? 0.579 10.008 -0.036 1 94.81 132 GLY B N 1
ATOM 2538 C CA . GLY B 1 132 ? 1.512 8.969 0.359 1 94.81 132 GLY B CA 1
ATOM 2539 C C . GLY B 1 132 ? 1.274 7.652 -0.358 1 94.81 132 GLY B C 1
ATOM 2540 O O . GLY B 1 132 ? 0.145 7.344 -0.744 1 94.81 132 GLY B O 1
ATOM 2541 N N . ASP B 1 133 ? 2.311 6.871 -0.518 1 90.88 133 ASP B N 1
ATOM 2542 C CA . ASP B 1 133 ? 2.133 5.52 -1.04 1 90.88 133 ASP B CA 1
ATOM 2543 C C . ASP B 1 133 ? 1.747 4.547 0.072 1 90.88 133 ASP B C 1
ATOM 2545 O O . ASP B 1 133 ? 0.688 3.918 0.017 1 90.88 133 ASP B O 1
ATOM 2549 N N . VAL B 1 134 ? 2.717 4.461 1.016 1 90.88 134 VAL B N 1
ATOM 2550 C CA . VAL B 1 134 ? 2.473 3.6 2.168 1 90.88 134 VAL B CA 1
ATOM 2551 C C . VAL B 1 134 ? 2.734 4.375 3.457 1 90.88 134 VAL B C 1
ATOM 2553 O O . VAL B 1 134 ? 3.842 4.875 3.674 1 90.88 134 VAL B O 1
ATOM 2556 N N . GLY B 1 135 ? 1.7 4.418 4.289 1 91.5 135 GLY B N 1
ATOM 2557 C CA . GLY B 1 135 ? 1.882 5.062 5.582 1 91.5 135 GLY B CA 1
ATOM 2558 C C . GLY B 1 135 ? 0.684 5.891 6.008 1 91.5 135 GLY B C 1
ATOM 2559 O O . GLY B 1 135 ? -0.179 6.211 5.188 1 91.5 135 GLY B O 1
ATOM 2560 N N . ASP B 1 136 ? 0.726 6.371 7.242 1 96.31 136 ASP B N 1
ATOM 2561 C CA . ASP B 1 136 ? -0.392 7.09 7.844 1 96.31 136 ASP B CA 1
ATOM 2562 C C . ASP B 1 136 ? -0.238 8.602 7.66 1 96.31 136 ASP B C 1
ATOM 2564 O O . ASP B 1 136 ? 0.869 9.133 7.758 1 96.31 136 ASP B O 1
ATOM 2568 N N . LEU B 1 137 ? -1.358 9.227 7.41 1 98.69 137 LEU B N 1
ATOM 2569 C CA . LEU B 1 137 ? -1.431 10.688 7.336 1 98.69 137 LEU B CA 1
ATOM 2570 C C . LEU B 1 137 ? -2.369 11.234 8.406 1 98.69 137 LEU B C 1
ATOM 2572 O O . LEU B 1 137 ? -3.564 10.938 8.398 1 98.69 137 LEU B O 1
ATOM 2576 N N . LYS B 1 138 ? -1.831 12.008 9.258 1 98.81 138 LYS B N 1
ATOM 2577 C CA . LYS B 1 138 ? -2.598 12.578 10.367 1 98.81 138 LYS B CA 1
ATOM 2578 C C . LYS B 1 138 ? -2.504 14.102 10.375 1 98.81 138 LYS B C 1
ATOM 2580 O O . LYS B 1 138 ? -1.404 14.656 10.383 1 98.81 138 LYS B O 1
ATOM 2585 N N . VAL B 1 139 ? -3.547 14.742 10.312 1 98.69 139 VAL B N 1
ATOM 2586 C CA . VAL B 1 139 ? -3.646 16.188 10.438 1 98.69 139 VAL B CA 1
ATOM 2587 C C . VAL B 1 139 ? -4.59 16.547 11.586 1 98.69 139 VAL B C 1
ATOM 2589 O O . VAL B 1 139 ? -5.797 16.312 11.5 1 98.69 139 VAL B O 1
ATOM 2592 N N . LEU B 1 140 ? -4.016 17.172 12.57 1 97.62 140 LEU B N 1
ATOM 2593 C CA . LEU B 1 140 ? -4.816 17.516 13.742 1 97.62 140 LEU B CA 1
ATOM 2594 C C . LEU B 1 140 ? -5.008 19.031 13.859 1 97.62 140 LEU B C 1
ATOM 2596 O O . LEU B 1 140 ? -4.031 19.781 13.875 1 97.62 140 LEU B O 1
ATOM 2600 N N . SER B 1 141 ? -6.219 19.438 13.875 1 96.81 141 SER B N 1
ATOM 2601 C CA . SER B 1 141 ? -6.578 20.828 14.148 1 96.81 141 SER B CA 1
ATOM 2602 C C . SER B 1 141 ? -6.211 21.734 12.977 1 96.81 141 SER B C 1
ATOM 2604 O O . SER B 1 141 ? -5.543 22.75 13.164 1 96.81 141 SER B O 1
ATOM 2606 N N . SER B 1 142 ? -6.684 21.328 11.812 1 97.56 142 SER B N 1
ATOM 2607 C CA . SER B 1 142 ? -6.484 22.203 10.656 1 97.56 142 SER B CA 1
ATOM 2608 C C . SER B 1 142 ? -7.492 23.344 10.648 1 97.56 142 SER B C 1
ATOM 2610 O O . SER B 1 142 ? -8.68 23.141 10.922 1 97.56 142 SER B O 1
ATOM 2612 N N . SER B 1 143 ? -6.98 24.5 10.305 1 97.25 143 SER B N 1
ATOM 2613 C CA . SER B 1 143 ? -7.871 25.656 10.227 1 97.25 143 SER B CA 1
ATOM 2614 C C . SER B 1 143 ? -8.406 25.844 8.812 1 97.25 143 SER B C 1
ATOM 2616 O O . SER B 1 143 ? -9.359 26.609 8.602 1 97.25 143 SER B O 1
ATOM 2618 N N . GLY B 1 144 ? -7.742 25.203 7.832 1 96.88 144 GLY B N 1
ATOM 2619 C CA . GLY B 1 144 ? -8.164 25.281 6.445 1 96.88 144 GLY B CA 1
ATOM 2620 C C . GLY B 1 144 ? -8.445 23.906 5.836 1 96.88 144 GLY B C 1
ATOM 2621 O O . GLY B 1 144 ? -8.562 22.922 6.559 1 96.88 144 GLY B O 1
ATOM 2622 N N . PRO B 1 145 ? -8.664 23.875 4.52 1 98.06 145 PRO B N 1
ATOM 2623 C CA . PRO B 1 145 ? -9.023 22.625 3.842 1 98.06 145 PRO B CA 1
ATOM 2624 C C . PRO B 1 145 ? -7.91 21.578 3.91 1 98.06 145 PRO B C 1
ATOM 2626 O O . PRO B 1 145 ? -6.73 21.938 3.969 1 98.06 145 PRO B O 1
ATOM 2629 N N . VAL B 1 146 ? -8.375 20.344 3.91 1 98.81 146 VAL B N 1
ATOM 2630 C CA . VAL B 1 146 ? -7.441 19.219 3.975 1 98.81 146 VAL B CA 1
ATOM 2631 C C . VAL B 1 146 ? -7.703 18.266 2.812 1 98.81 146 VAL B C 1
ATOM 2633 O O . VAL B 1 146 ? -8.836 17.844 2.588 1 98.81 146 VAL B O 1
ATOM 2636 N N . ASN B 1 147 ? -6.68 17.984 2.082 1 98.94 147 ASN B N 1
ATOM 2637 C CA . ASN B 1 147 ? -6.684 16.984 1.018 1 98.94 147 ASN B CA 1
ATOM 2638 C C . ASN B 1 147 ? -5.605 15.922 1.235 1 98.94 147 ASN B C 1
ATOM 2640 O O . ASN B 1 147 ? -4.414 16.219 1.105 1 98.94 147 ASN B O 1
ATOM 2644 N N . LEU B 1 148 ? -6.035 14.68 1.521 1 98.88 148 LEU B N 1
ATOM 2645 C CA . LEU B 1 148 ? -5.094 13.609 1.818 1 98.88 148 LEU B CA 1
ATOM 2646 C C . LEU B 1 148 ? -5.371 12.383 0.946 1 98.88 148 LEU B C 1
ATOM 2648 O O . LEU B 1 148 ? -6.52 11.961 0.81 1 98.88 148 LEU B O 1
ATOM 2652 N N . ARG B 1 149 ? -4.371 11.82 0.376 1 98.31 149 ARG B N 1
ATOM 2653 C CA . ARG B 1 149 ? -4.449 10.57 -0.367 1 98.31 149 ARG B CA 1
ATOM 2654 C C . ARG B 1 149 ? -3.332 9.617 0.05 1 98.31 149 ARG B C 1
ATOM 2656 O O . ARG B 1 149 ? -2.176 10.023 0.18 1 98.31 149 ARG B O 1
ATOM 2663 N N . THR B 1 150 ? -3.674 8.359 0.28 1 96.56 150 THR B N 1
ATOM 2664 C CA . THR B 1 150 ? -2.658 7.344 0.536 1 96.56 150 THR B CA 1
ATOM 2665 C C . THR B 1 150 ? -3.027 6.027 -0.139 1 96.56 150 THR B C 1
ATOM 2667 O O . THR B 1 150 ? -4.211 5.703 -0.273 1 96.56 150 THR B O 1
ATOM 2670 N N . GLY B 1 151 ? -2.072 5.316 -0.623 1 93.81 151 GLY B N 1
ATOM 2671 C CA . GLY B 1 151 ? -2.338 3.959 -1.075 1 93.81 151 GLY B CA 1
ATOM 2672 C C . GLY B 1 151 ? -2.744 3.023 0.048 1 93.81 151 GLY B C 1
ATOM 2673 O O . GLY B 1 151 ? -3.877 2.541 0.083 1 93.81 151 GLY B O 1
ATOM 2674 N N . THR B 1 152 ? -1.747 2.824 0.855 1 92.81 152 THR B N 1
ATOM 2675 C CA . THR B 1 152 ? -1.97 2 2.037 1 92.81 152 THR B CA 1
ATOM 2676 C C . THR B 1 152 ? -1.61 2.766 3.307 1 92.81 152 THR B C 1
ATOM 2678 O O . THR B 1 152 ? -0.483 3.244 3.451 1 92.81 152 THR B O 1
ATOM 2681 N N . GLY B 1 153 ? -2.52 2.869 4.176 1 94.56 153 GLY B N 1
ATOM 2682 C CA . GLY B 1 153 ? -2.332 3.605 5.414 1 94.56 153 GLY B CA 1
ATOM 2683 C C . GLY B 1 153 ? -3.596 4.285 5.902 1 94.56 153 GLY B C 1
ATOM 2684 O O . GLY B 1 153 ? -4.492 4.582 5.109 1 94.56 153 GLY B O 1
ATOM 2685 N N . ASP B 1 154 ? -3.643 4.688 7.148 1 97.31 154 ASP B N 1
ATOM 2686 C CA . ASP B 1 154 ? -4.797 5.367 7.727 1 97.31 154 ASP B CA 1
ATOM 2687 C C . ASP B 1 154 ? -4.699 6.879 7.535 1 97.31 154 ASP B C 1
ATOM 2689 O O . ASP B 1 154 ? -3.598 7.434 7.492 1 97.31 154 ASP B O 1
ATOM 2693 N N . ILE B 1 155 ? -5.879 7.438 7.391 1 98.75 155 ILE B N 1
ATOM 2694 C CA . ILE B 1 155 ? -5.984 8.891 7.348 1 98.75 155 ILE B CA 1
ATOM 2695 C C . ILE B 1 155 ? -6.797 9.383 8.539 1 98.75 155 ILE B C 1
ATOM 2697 O O . ILE B 1 155 ? -7.914 8.914 8.781 1 98.75 155 ILE B O 1
ATOM 2701 N N . GLU B 1 156 ? -6.258 10.266 9.266 1 98.88 156 GLU B N 1
ATOM 2702 C CA . GLU B 1 156 ? -6.949 10.914 10.375 1 98.88 156 GLU B CA 1
ATOM 2703 C C . GLU B 1 156 ? -6.914 12.438 10.234 1 98.88 156 GLU B C 1
ATOM 2705 O O . GLU B 1 156 ? -5.84 13.031 10.109 1 98.88 156 GLU B O 1
ATOM 2710 N N . VAL B 1 157 ? -8.109 13.008 10.266 1 98.81 157 VAL B N 1
ATOM 2711 C CA . VAL B 1 157 ? -8.203 14.461 10.125 1 98.81 157 VAL B CA 1
ATOM 2712 C C . VAL B 1 157 ? -9.062 15.039 11.25 1 98.81 157 VAL B C 1
ATOM 2714 O O . VAL B 1 157 ? -10.148 14.523 11.531 1 98.81 157 VAL B O 1
ATOM 2717 N N . GLY B 1 158 ? -8.586 16.047 11.859 1 98.5 158 GLY B N 1
ATOM 2718 C CA . GLY B 1 158 ? -9.359 16.891 12.75 1 98.5 158 GLY B CA 1
ATOM 2719 C C . GLY B 1 158 ? -9.383 18.344 12.32 1 98.5 158 GLY B C 1
ATOM 2720 O O . GLY B 1 158 ? -8.328 18.953 12.094 1 98.5 158 GLY B O 1
ATOM 2721 N N . LEU B 1 159 ? -10.555 18.891 12.234 1 98.25 159 LEU B N 1
ATOM 2722 C CA . LEU B 1 159 ? -10.688 20.297 11.836 1 98.25 159 LEU B CA 1
ATOM 2723 C C . LEU B 1 159 ? -10.906 21.188 13.055 1 98.25 159 LEU B C 1
ATOM 2725 O O . LEU B 1 159 ? -11.656 20.828 13.961 1 98.25 159 LEU B O 1
ATOM 2729 N N . ALA B 1 160 ? -10.242 22.312 13.047 1 97.56 160 ALA B N 1
ATOM 2730 C CA . ALA B 1 160 ? -10.453 23.328 14.078 1 97.56 160 ALA B CA 1
ATOM 2731 C C . ALA B 1 160 ? -11.656 24.203 13.75 1 97.56 160 ALA B C 1
ATOM 2733 O O . ALA B 1 160 ? -12.289 24.766 14.648 1 97.56 160 ALA B O 1
ATOM 2734 N N . LYS B 1 161 ? -11.922 24.406 12.445 1 97 161 LYS B N 1
ATOM 2735 C CA . LYS B 1 161 ? -13.055 25.141 11.898 1 97 161 LYS B CA 1
ATOM 2736 C C . LYS B 1 161 ? -13.75 24.344 10.805 1 97 161 LYS B C 1
ATOM 2738 O O . LYS B 1 161 ? -13.117 23.531 10.125 1 97 161 LYS B O 1
ATOM 2743 N N . PRO B 1 162 ? -15.086 24.609 10.75 1 97.31 162 PRO B N 1
ATOM 2744 C CA . PRO B 1 162 ? -15.742 23.906 9.641 1 97.31 162 PRO B CA 1
ATOM 2745 C C . PRO B 1 162 ? -15.055 24.172 8.305 1 97.31 162 PRO B C 1
ATOM 2747 O O . PRO B 1 162 ? -14.633 25.297 8.023 1 97.31 162 PRO B O 1
ATOM 2750 N N . GLY B 1 163 ? -14.859 23.125 7.566 1 97.19 163 GLY B N 1
ATOM 2751 C CA . GLY B 1 163 ? -14.18 23.219 6.285 1 97.19 163 GLY B CA 1
ATOM 2752 C C . GLY B 1 163 ? -14.266 21.953 5.473 1 97.19 163 GLY B C 1
ATOM 2753 O O . GLY B 1 163 ? -14.945 21 5.863 1 97.19 163 GLY B O 1
ATOM 2754 N N . ALA B 1 164 ? -13.547 22 4.375 1 98.5 164 ALA B N 1
ATOM 2755 C CA . ALA B 1 164 ? -13.617 20.875 3.451 1 98.5 164 ALA B CA 1
ATOM 2756 C C . ALA B 1 164 ? -12.5 19.875 3.729 1 98.5 164 ALA B C 1
ATOM 2758 O O . ALA B 1 164 ? -11.367 20.266 4.039 1 98.5 164 ALA B O 1
ATOM 2759 N N . VAL B 1 165 ? -12.867 18.578 3.605 1 98.81 165 VAL B N 1
ATOM 2760 C CA . VAL B 1 165 ? -11.898 17.5 3.689 1 98.81 165 VAL B CA 1
ATOM 2761 C C . VAL B 1 165 ? -12.086 16.547 2.514 1 98.81 165 VAL B C 1
ATOM 2763 O O . VAL B 1 165 ? -13.195 16.062 2.268 1 98.81 165 VAL B O 1
ATOM 2766 N N . THR B 1 166 ? -11.07 16.375 1.778 1 98.94 166 THR B N 1
ATOM 2767 C CA . THR B 1 166 ? -10.984 15.266 0.831 1 98.94 166 THR B CA 1
ATOM 2768 C C . THR B 1 166 ? -9.969 14.227 1.303 1 98.94 166 THR B C 1
ATOM 2770 O O . THR B 1 166 ? -8.805 14.555 1.545 1 98.94 166 THR B O 1
ATOM 2773 N N . ALA B 1 167 ? -10.422 13 1.507 1 98.94 167 ALA B N 1
ATOM 2774 C CA . ALA B 1 167 ? -9.539 11.922 1.956 1 98.94 167 ALA B CA 1
ATOM 2775 C C . ALA B 1 167 ? -9.797 10.648 1.161 1 98.94 167 ALA B C 1
ATOM 2777 O O . ALA B 1 167 ? -10.93 10.18 1.068 1 98.94 167 ALA B O 1
ATOM 2778 N N . ASN B 1 168 ? -8.75 10.141 0.609 1 98.62 168 ASN B N 1
ATOM 2779 C CA . ASN B 1 168 ? -8.805 8.906 -0.162 1 98.62 168 ASN B CA 1
ATOM 2780 C C . ASN B 1 168 ? -7.75 7.906 0.301 1 98.62 168 ASN B C 1
ATOM 2782 O O . ASN B 1 168 ? -6.559 8.227 0.32 1 98.62 168 ASN B O 1
ATOM 2786 N N . ALA B 1 169 ? -8.18 6.699 0.708 1 97.12 169 ALA B N 1
ATOM 2787 C CA . ALA B 1 169 ? -7.289 5.59 1.039 1 97.12 169 ALA B CA 1
ATOM 2788 C C . ALA B 1 169 ? -7.672 4.328 0.267 1 97.12 169 ALA B C 1
ATOM 2790 O O . ALA B 1 169 ? -8.797 3.844 0.379 1 97.12 169 ALA B O 1
ATOM 2791 N N . GLU B 1 170 ? -6.742 3.818 -0.518 1 93.12 170 GLU B N 1
ATOM 2792 C CA . GLU B 1 170 ? -7.062 2.543 -1.152 1 93.12 170 GLU B CA 1
ATOM 2793 C C . GLU B 1 170 ? -7.289 1.45 -0.112 1 93.12 170 GLU B C 1
ATOM 2795 O O . GLU B 1 170 ? -8.312 0.762 -0.138 1 93.12 170 GLU B O 1
ATOM 2800 N N . VAL B 1 171 ? -6.301 1.302 0.742 1 92.19 171 VAL B N 1
ATOM 2801 C CA . VAL B 1 171 ? -6.434 0.394 1.875 1 92.19 171 VAL B CA 1
ATOM 2802 C C . VAL B 1 171 ? -6.117 1.134 3.172 1 92.19 171 VAL B C 1
ATOM 2804 O O . VAL B 1 171 ? -4.996 1.612 3.363 1 92.19 171 VAL B O 1
ATOM 2807 N N . GLY B 1 172 ? -7.074 1.25 4.027 1 94.44 172 GLY B N 1
ATOM 2808 C CA . GLY B 1 172 ? -6.895 1.943 5.293 1 94.44 172 GLY B CA 1
ATOM 2809 C C . GLY B 1 172 ? -8.172 2.578 5.812 1 94.44 172 GLY B C 1
ATOM 2810 O O . GLY B 1 172 ? -9.102 2.84 5.043 1 94.44 172 GLY B O 1
ATOM 2811 N N . LYS B 1 173 ? -8.203 2.977 7.031 1 97.56 173 LYS B N 1
ATOM 2812 C CA . LYS B 1 173 ? -9.328 3.678 7.645 1 97.56 173 LYS B CA 1
ATOM 2813 C C . LYS B 1 173 ? -9.203 5.188 7.453 1 97.56 173 LYS B C 1
ATOM 2815 O O . LYS B 1 173 ? -8.102 5.723 7.383 1 97.56 173 LYS B O 1
ATOM 2820 N N . ILE B 1 174 ? -10.352 5.77 7.348 1 98.62 174 ILE B N 1
ATOM 2821 C CA . ILE B 1 174 ? -10.43 7.227 7.316 1 98.62 174 ILE B CA 1
ATOM 2822 C C . ILE B 1 174 ? -11.289 7.727 8.469 1 98.62 174 ILE B C 1
ATOM 2824 O O . ILE B 1 174 ? -12.453 7.336 8.602 1 98.62 174 ILE B O 1
ATOM 2828 N N . THR B 1 175 ? -10.711 8.508 9.32 1 98.75 175 THR B N 1
ATOM 2829 C CA . THR B 1 175 ? -11.438 9.109 10.422 1 98.75 175 THR B CA 1
ATOM 2830 C C . THR B 1 175 ? -11.344 10.633 10.367 1 98.75 175 THR B C 1
ATOM 2832 O O . THR B 1 175 ? -10.242 11.195 10.352 1 98.75 175 THR B O 1
ATOM 2835 N N . VAL B 1 176 ? -12.5 11.234 10.359 1 98.69 176 VAL B N 1
ATOM 2836 C CA . VAL B 1 176 ? -12.562 12.695 10.328 1 98.69 176 VAL B CA 1
ATOM 2837 C C . VAL B 1 176 ? -13.383 13.203 11.508 1 98.69 176 VAL B C 1
ATOM 2839 O O . VAL B 1 176 ? -14.523 12.781 11.711 1 98.69 176 VAL B O 1
ATOM 2842 N N . THR B 1 177 ? -12.797 14.039 12.273 1 98.38 177 THR B N 1
ATOM 2843 C CA . THR B 1 177 ? -13.469 14.711 13.383 1 98.38 177 THR B CA 1
ATOM 2844 C C . THR B 1 177 ? -13.703 16.188 13.055 1 98.38 177 THR B C 1
ATOM 2846 O O . THR B 1 177 ? -12.758 16.906 12.734 1 98.38 177 THR B O 1
ATOM 2849 N N . VAL B 1 178 ? -14.953 16.656 13.227 1 98.12 178 VAL B N 1
ATOM 2850 C CA . VAL B 1 178 ? -15.289 18 12.789 1 98.12 178 VAL B CA 1
ATOM 2851 C C . VAL B 1 178 ? -15.984 18.75 13.922 1 98.12 178 VAL B C 1
ATOM 2853 O O . VAL B 1 178 ? -16.609 18.141 14.789 1 98.12 178 VAL B O 1
ATOM 2856 N N . PRO B 1 179 ? -15.836 20.078 13.961 1 97.5 179 PRO B N 1
ATOM 2857 C CA . PRO B 1 179 ? -16.641 20.859 14.922 1 97.5 179 PRO B CA 1
ATOM 2858 C C . PRO B 1 179 ? -18.125 20.891 14.555 1 97.5 179 PRO B C 1
ATOM 2860 O O . PRO B 1 179 ? -18.516 20.406 13.484 1 97.5 179 PRO B O 1
ATOM 2863 N N . ASP B 1 180 ? -18.906 21.422 15.438 1 96.06 180 ASP B N 1
ATOM 2864 C CA . ASP B 1 180 ? -20.328 21.547 15.164 1 96.06 180 ASP B CA 1
ATOM 2865 C C . ASP B 1 180 ? -20.578 22.406 13.922 1 96.06 180 ASP B C 1
ATOM 2867 O O . ASP B 1 180 ? -19.891 23.422 13.711 1 96.06 180 ASP B O 1
ATOM 2871 N N . GLY B 1 181 ? -21.406 21.938 13.125 1 95.69 181 GLY B N 1
ATOM 2872 C CA . GLY B 1 181 ? -21.75 22.609 11.891 1 95.69 181 GLY B CA 1
ATOM 2873 C C . GLY B 1 181 ? -22.469 21.703 10.898 1 95.69 181 GLY B C 1
ATOM 2874 O O . GLY B 1 181 ? -22.688 20.531 11.172 1 95.69 181 GLY B O 1
ATOM 2875 N N . ALA B 1 182 ? -22.891 22.406 9.797 1 96.69 182 ALA B N 1
ATOM 2876 C CA . ALA B 1 182 ? -23.531 21.641 8.734 1 96.69 182 ALA B CA 1
ATOM 2877 C C . ALA B 1 182 ? -22.531 21.234 7.664 1 96.69 182 ALA B C 1
ATOM 2879 O O . ALA B 1 182 ? -21.688 22.031 7.242 1 96.69 182 ALA B O 1
ATOM 2880 N N . TYR B 1 183 ? -22.625 19.938 7.293 1 98.38 183 TYR B N 1
ATOM 2881 C CA . TYR B 1 183 ? -21.656 19.406 6.332 1 98.38 183 TYR B CA 1
ATOM 2882 C C . TYR B 1 183 ? -22.375 18.672 5.203 1 98.38 183 TYR B C 1
ATOM 2884 O O . TYR B 1 183 ? -23.406 18.047 5.414 1 98.38 183 TYR B O 1
ATOM 2892 N N . GLN B 1 184 ? -21.859 18.844 4.035 1 98.62 184 GLN B N 1
ATOM 2893 C CA . GLN B 1 184 ? -22.172 17.906 2.961 1 98.62 184 GLN B CA 1
ATOM 2894 C C . GLN B 1 184 ? -21.234 16.688 2.998 1 98.62 184 GLN B C 1
ATOM 2896 O O . GLN B 1 184 ? -20.047 16.812 2.693 1 98.62 184 GLN B O 1
ATOM 2901 N N . VAL B 1 185 ? -21.781 15.523 3.359 1 98.31 185 VAL B N 1
ATOM 2902 C CA . VAL B 1 185 ? -20.938 14.352 3.561 1 98.31 185 VAL B CA 1
ATOM 2903 C C . VAL B 1 185 ? -21.094 13.391 2.383 1 98.31 185 VAL B C 1
ATOM 2905 O O . VAL B 1 185 ? -22.203 12.906 2.115 1 98.31 185 VAL B O 1
ATOM 2908 N N . ARG B 1 186 ? -20.094 13.188 1.695 1 98.5 186 ARG B N 1
ATOM 2909 C CA . ARG B 1 186 ? -19.953 12.148 0.676 1 98.5 186 ARG B CA 1
ATOM 2910 C C . ARG B 1 186 ? -18.922 11.102 1.1 1 98.5 186 ARG B C 1
ATOM 2912 O O . ARG B 1 186 ? -17.719 11.281 0.89 1 98.5 186 ARG B O 1
ATOM 2919 N N . ALA B 1 187 ? -19.375 10.023 1.677 1 98.06 187 ALA B N 1
ATOM 2920 C CA . ALA B 1 187 ? -18.5 8.992 2.205 1 98.06 187 ALA B CA 1
ATOM 2921 C C . ALA B 1 187 ? -18.797 7.637 1.575 1 98.06 187 ALA B C 1
ATOM 2923 O O . ALA B 1 187 ? -19.969 7.234 1.484 1 98.06 187 ALA B O 1
ATOM 2924 N N . LYS B 1 188 ? -17.734 7.059 1.118 1 96.56 188 LYS B N 1
ATOM 2925 C CA . LYS B 1 188 ? -17.891 5.758 0.473 1 96.56 188 LYS B CA 1
ATOM 2926 C C . LYS B 1 188 ? -16.797 4.793 0.922 1 96.56 188 LYS B C 1
ATOM 2928 O O . LYS B 1 188 ? -15.641 5.191 1.09 1 96.56 188 LYS B O 1
ATOM 2933 N N . SER B 1 189 ? -17.172 3.488 1.153 1 94.06 189 SER B N 1
ATOM 2934 C CA . SER B 1 189 ? -16.25 2.385 1.4 1 94.06 189 SER B CA 1
ATOM 2935 C C . SER B 1 189 ? -16.672 1.133 0.635 1 94.06 189 SER B C 1
ATOM 2937 O O . SER B 1 189 ? -17.781 0.631 0.813 1 94.06 189 SER B O 1
ATOM 2939 N N . GLU B 1 190 ? -15.75 0.631 -0.188 1 87.31 190 GLU B N 1
ATOM 2940 C CA . GLU B 1 190 ? -16.078 -0.571 -0.945 1 87.31 190 GLU B CA 1
ATOM 2941 C C . GLU B 1 190 ? -16.156 -1.793 -0.034 1 87.31 190 GLU B C 1
ATOM 2943 O O . GLU B 1 190 ? -17.078 -2.607 -0.155 1 87.31 190 GLU B O 1
ATOM 2948 N N . VAL B 1 191 ? -15.195 -1.909 0.822 1 85.94 191 VAL B N 1
ATOM 2949 C CA . VAL B 1 191 ? -15.18 -2.955 1.839 1 85.94 191 VAL B CA 1
ATOM 2950 C C . VAL B 1 191 ? -14.844 -2.348 3.199 1 85.94 191 VAL B C 1
ATOM 2952 O O . VAL B 1 191 ? -13.734 -1.845 3.404 1 85.94 191 VAL B O 1
ATOM 2955 N N . GLY B 1 192 ? -15.742 -2.424 4.262 1 87.62 192 GLY B N 1
ATOM 2956 C CA . GLY B 1 192 ? -15.477 -1.873 5.582 1 87.62 192 GLY B CA 1
ATOM 2957 C C . GLY B 1 192 ? -16.672 -1.185 6.195 1 87.62 192 GLY B C 1
ATOM 2958 O O . GLY B 1 192 ? -17.094 -1.528 7.301 1 87.62 192 GLY B O 1
ATOM 2959 N N . GLY B 1 193 ? -17.266 -0.051 5.484 1 91.12 193 GLY B N 1
ATOM 2960 C CA . GLY B 1 193 ? -18.453 0.622 5.977 1 91.12 193 GLY B CA 1
ATOM 2961 C C . GLY B 1 193 ? -18.234 2.102 6.234 1 91.12 193 GLY B C 1
ATOM 2962 O O . GLY B 1 193 ? -17.109 2.584 6.207 1 91.12 193 GLY B O 1
ATOM 2963 N N . VAL B 1 194 ? -19.359 2.752 6.371 1 95.56 194 VAL B N 1
ATOM 2964 C CA . VAL B 1 194 ? -19.359 4.195 6.59 1 95.56 194 VAL B CA 1
ATOM 2965 C C . VAL B 1 194 ? -20.172 4.531 7.832 1 95.56 194 VAL B C 1
ATOM 2967 O O . VAL B 1 194 ? -21.297 4.051 7.988 1 95.56 194 VAL B O 1
ATOM 2970 N N . GLU B 1 195 ? -19.547 5.297 8.695 1 96.88 195 GLU B N 1
ATOM 2971 C CA . GLU B 1 195 ? -20.234 5.785 9.883 1 96.88 195 GLU B CA 1
ATOM 2972 C C . GLU B 1 195 ? -20.156 7.309 9.977 1 96.88 195 GLU B C 1
ATOM 2974 O O . GLU B 1 195 ? -19.094 7.867 10.258 1 96.88 195 GLU B O 1
ATOM 2979 N N . THR B 1 196 ? -21.25 7.891 9.805 1 95.75 196 THR B N 1
ATOM 2980 C CA . THR B 1 196 ? -21.266 9.352 9.805 1 95.75 196 THR B CA 1
ATOM 2981 C C . THR B 1 196 ? -22.297 9.867 10.805 1 95.75 196 THR B C 1
ATOM 2983 O O . THR B 1 196 ? -22.719 11.023 10.727 1 95.75 196 THR B O 1
ATOM 2986 N N . GLY B 1 197 ? -22.641 8.984 11.719 1 83.81 197 GLY B N 1
ATOM 2987 C CA . GLY B 1 197 ? -23.688 9.344 12.664 1 83.81 197 GLY B CA 1
ATOM 2988 C C . GLY B 1 197 ? -23.281 10.477 13.586 1 83.81 197 GLY B C 1
ATOM 2989 O O . GLY B 1 197 ? -22.141 10.547 14.039 1 83.81 197 GLY B O 1
ATOM 2990 N N . GLY B 1 198 ? -23.969 11.477 13.719 1 86.81 198 GLY B N 1
ATOM 2991 C CA . GLY B 1 198 ? -23.781 12.555 14.68 1 86.81 198 GLY B CA 1
ATOM 2992 C C . GLY B 1 198 ? -23.406 13.875 14.039 1 86.81 198 GLY B C 1
ATOM 2993 O O . GLY B 1 198 ? -23.25 14.883 14.734 1 86.81 198 GLY B O 1
ATOM 2994 N N . VAL B 1 199 ? -23.172 13.781 12.805 1 94.81 199 VAL B N 1
ATOM 2995 C CA . VAL B 1 199 ? -22.812 15.008 12.094 1 94.81 199 VAL B CA 1
ATOM 2996 C C . VAL B 1 199 ? -24.031 15.57 11.367 1 94.81 199 VAL B C 1
ATOM 2998 O O . VAL B 1 199 ? -24.734 14.836 10.68 1 94.81 199 VAL B O 1
ATOM 3001 N N . ARG B 1 200 ? -24.344 16.812 11.602 1 95.75 200 ARG B N 1
ATOM 3002 C CA . ARG B 1 200 ? -25.453 17.453 10.898 1 95.75 200 ARG B CA 1
ATOM 3003 C C . ARG B 1 200 ? -25.156 17.578 9.406 1 95.75 200 ARG B C 1
ATOM 3005 O O . ARG B 1 200 ? -24.188 18.234 9.008 1 95.75 200 ARG B O 1
ATOM 3012 N N . GLN B 1 201 ? -26 16.953 8.586 1 96.94 201 GLN B N 1
ATOM 3013 C CA . GLN B 1 201 ? -25.766 16.922 7.145 1 96.94 201 GLN B CA 1
ATOM 3014 C C . GLN B 1 201 ? -26.703 17.875 6.41 1 96.94 201 GLN B C 1
ATOM 3016 O O . GLN B 1 201 ? -27.875 17.984 6.762 1 96.94 201 GLN B O 1
ATOM 3021 N N . ASP B 1 202 ? -26.109 18.625 5.602 1 97.62 202 ASP B N 1
ATOM 3022 C CA . ASP B 1 202 ? -26.828 19.562 4.727 1 97.62 202 ASP B CA 1
ATOM 3023 C C . ASP B 1 202 ? -26.219 19.562 3.324 1 97.62 202 ASP B C 1
ATOM 3025 O O . ASP B 1 202 ? -25.078 20.016 3.131 1 97.62 202 ASP B O 1
ATOM 3029 N N . GLN B 1 203 ? -27 19.109 2.305 1 96.81 203 GLN B N 1
ATOM 3030 C CA . GLN B 1 203 ? -26.5 18.953 0.94 1 96.81 203 GLN B CA 1
ATOM 3031 C C . GLN B 1 203 ? -26.125 20.312 0.345 1 96.81 203 GLN B C 1
ATOM 3033 O O . GLN B 1 203 ? -25.375 20.375 -0.637 1 96.81 203 GLN B O 1
ATOM 3038 N N . ALA B 1 204 ? -26.516 21.344 0.922 1 97.56 204 ALA B N 1
ATOM 3039 C CA . ALA B 1 204 ? -26.234 22.688 0.418 1 97.56 204 ALA B CA 1
ATOM 3040 C C . ALA B 1 204 ? -25.031 23.312 1.129 1 97.56 204 ALA B C 1
ATOM 3042 O O . ALA B 1 204 ? -24.578 24.391 0.768 1 97.56 204 ALA B O 1
ATOM 3043 N N . SER B 1 205 ? -24.484 22.656 2.119 1 97.94 205 SER B N 1
ATOM 3044 C CA . SER B 1 205 ? -23.359 23.188 2.893 1 97.94 205 SER B CA 1
ATOM 3045 C C . SER B 1 205 ? -22.109 23.344 2.033 1 97.94 205 SER B C 1
ATOM 3047 O O . SER B 1 205 ? -21.797 22.453 1.235 1 97.94 205 SER B O 1
ATOM 3049 N N . PRO B 1 206 ? -21.391 24.422 2.256 1 97.31 206 PRO B N 1
ATOM 3050 C CA . PRO B 1 206 ? -20.109 24.562 1.561 1 97.31 206 PRO B CA 1
ATOM 3051 C C . PRO B 1 206 ? -18.984 23.734 2.188 1 97.31 206 PRO B C 1
ATOM 3053 O O . PRO B 1 206 ? -17.906 23.594 1.607 1 97.31 206 PRO B O 1
ATOM 3056 N N . ASN B 1 207 ? -19.203 23.188 3.34 1 98.31 207 ASN B N 1
ATOM 3057 C CA . ASN B 1 207 ? -18.25 22.312 4.02 1 98.31 207 ASN B CA 1
ATOM 3058 C C . ASN B 1 207 ? -18.391 20.875 3.557 1 98.31 207 ASN B C 1
ATOM 3060 O O . ASN B 1 207 ? -19.062 20.062 4.203 1 98.31 207 ASN B O 1
ATOM 3064 N N . VAL B 1 208 ? -17.672 20.469 2.557 1 98.75 208 VAL B N 1
ATOM 3065 C CA . VAL B 1 208 ? -17.828 19.172 1.932 1 98.75 208 VAL B CA 1
ATOM 3066 C C . VAL B 1 208 ? -16.812 18.188 2.521 1 98.75 208 VAL B C 1
ATOM 3068 O O . VAL B 1 208 ? -15.609 18.484 2.561 1 98.75 208 VAL B O 1
ATOM 3071 N N . LEU B 1 209 ? -17.25 17.125 2.963 1 98.81 209 LEU B N 1
ATOM 3072 C CA . LEU B 1 209 ? -16.422 15.992 3.338 1 98.81 209 LEU B CA 1
ATOM 3073 C C . LEU B 1 209 ? -16.516 14.883 2.295 1 98.81 209 LEU B C 1
ATOM 3075 O O . LEU B 1 209 ? -17.5 14.133 2.271 1 98.81 209 LEU B O 1
ATOM 3079 N N . ASP B 1 210 ? -15.578 14.812 1.487 1 98.94 210 ASP B N 1
ATOM 3080 C CA . ASP B 1 210 ? -15.492 13.797 0.437 1 98.94 210 ASP B CA 1
ATOM 3081 C C . ASP B 1 210 ? -14.492 12.703 0.803 1 98.94 210 ASP B C 1
ATOM 3083 O O . ASP B 1 210 ? -13.281 12.883 0.642 1 98.94 210 ASP B O 1
ATOM 3087 N N . LEU B 1 211 ? -15.016 11.555 1.218 1 98.88 211 LEU B N 1
ATOM 3088 C CA . LEU B 1 211 ? -14.203 10.523 1.847 1 98.88 211 LEU B CA 1
ATOM 3089 C C . LEU B 1 211 ? -14.39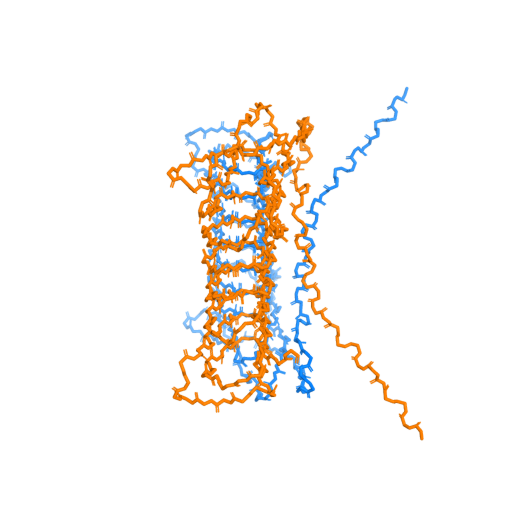8 9.18 1.149 1 98.88 211 LEU B C 1
ATOM 3091 O O . LEU B 1 211 ? -15.516 8.688 1.052 1 98.88 211 LEU B O 1
ATOM 3095 N N . THR B 1 212 ? -13.289 8.594 0.699 1 98.56 212 THR B N 1
ATOM 3096 C CA . THR B 1 212 ? -13.383 7.328 -0.015 1 98.56 212 THR B CA 1
ATOM 3097 C C . THR B 1 212 ? -12.328 6.344 0.48 1 98.56 212 THR B C 1
ATOM 3099 O O . THR B 1 212 ? -11.141 6.664 0.511 1 98.56 212 THR B O 1
ATOM 3102 N N . ALA B 1 213 ? -12.781 5.145 0.854 1 96.38 213 ALA B N 1
ATOM 3103 C CA . ALA B 1 213 ? -11.891 4.035 1.182 1 96.38 213 ALA B CA 1
ATOM 3104 C C . ALA B 1 213 ? -12.18 2.82 0.303 1 96.38 213 ALA B C 1
ATOM 3106 O O . ALA B 1 213 ? -13.328 2.398 0.177 1 96.38 213 ALA B O 1
ATOM 3107 N N . GLY B 1 214 ? -11.117 2.299 -0.329 1 92.62 214 GLY B N 1
ATOM 3108 C CA . GLY B 1 214 ? -11.32 1.013 -0.978 1 92.62 214 GLY B CA 1
ATOM 3109 C C . GLY B 1 214 ? -11.648 -0.101 -0.002 1 92.62 214 GLY B C 1
ATOM 3110 O O . GLY B 1 214 ? -12.758 -0.64 -0.018 1 92.62 214 GLY B O 1
ATOM 3111 N N . THR B 1 215 ? -10.672 -0.366 0.741 1 89.69 215 THR B N 1
ATOM 3112 C CA . THR B 1 215 ? -10.852 -1.287 1.859 1 89.69 215 THR B CA 1
ATOM 3113 C C . THR B 1 215 ? -10.555 -0.59 3.184 1 89.69 215 THR B C 1
ATOM 3115 O O . THR B 1 215 ? -9.422 -0.16 3.428 1 89.69 215 THR B O 1
ATOM 3118 N N . GLY B 1 216 ? -11.547 -0.437 3.986 1 93.19 216 GLY B N 1
ATOM 3119 C CA . GLY B 1 216 ? -11.422 0.251 5.262 1 93.19 216 GLY B CA 1
ATOM 3120 C C . GLY B 1 216 ? -12.68 0.995 5.664 1 93.19 216 GLY B C 1
ATOM 3121 O O . GLY B 1 216 ? -13.492 1.363 4.812 1 93.19 216 GLY B O 1
ATOM 3122 N N . LYS B 1 217 ? -12.805 1.343 6.887 1 95.88 217 LYS B N 1
ATOM 3123 C CA . LYS B 1 217 ? -13.969 2.055 7.41 1 95.88 217 LYS B CA 1
ATOM 3124 C C . LYS B 1 217 ? -13.789 3.564 7.285 1 95.88 217 LYS B C 1
ATOM 3126 O O . LYS B 1 217 ? -12.688 4.082 7.465 1 95.88 217 LYS B O 1
ATOM 3131 N N . VAL B 1 218 ? -14.875 4.172 6.953 1 98.12 218 VAL B N 1
ATOM 3132 C CA . VAL B 1 218 ? -14.898 5.629 6.949 1 98.12 218 VAL B CA 1
ATOM 3133 C C . VAL B 1 218 ? -15.781 6.133 8.086 1 98.12 218 VAL B C 1
ATOM 3135 O O . VAL B 1 218 ? -16.953 5.77 8.18 1 98.12 218 VAL B O 1
ATOM 3138 N N . THR B 1 219 ? -15.203 6.938 8.945 1 98.5 219 THR B N 1
ATOM 3139 C CA . THR B 1 219 ? -15.93 7.465 10.094 1 98.5 219 THR B CA 1
ATOM 3140 C C . THR B 1 219 ? -15.852 8.984 10.133 1 98.5 219 THR B C 1
ATOM 3142 O O . THR B 1 219 ? -14.773 9.562 9.984 1 98.5 219 THR B O 1
ATOM 3145 N N . VAL B 1 220 ? -16.969 9.562 10.305 1 98.44 220 VAL B N 1
ATOM 3146 C CA . VAL B 1 220 ? -17.047 10.992 10.57 1 98.44 220 VAL B CA 1
ATOM 3147 C C . VAL B 1 220 ? -17.719 11.227 11.922 1 98.44 220 VAL B C 1
ATOM 3149 O O . VAL B 1 220 ? -18.781 10.672 12.195 1 98.44 220 VAL B O 1
ATOM 3152 N N . LYS B 1 221 ? -17.078 12.016 12.734 1 96.88 221 LYS B N 1
ATOM 3153 C CA . LYS B 1 221 ? -17.672 12.289 14.039 1 96.88 221 LYS B CA 1
ATOM 3154 C C . LYS B 1 221 ? -17.469 13.75 14.43 1 96.88 221 LYS B C 1
ATOM 3156 O O . LYS B 1 221 ? -16.656 14.453 13.836 1 96.88 221 LYS B O 1
ATOM 3161 N N . THR B 1 222 ? -18.266 14.148 15.344 1 95.88 222 THR B N 1
ATOM 3162 C CA . THR B 1 222 ? -18.141 15.492 15.883 1 95.88 222 THR B CA 1
ATOM 3163 C C . THR B 1 222 ? -17.156 15.516 17.047 1 95.88 222 THR B C 1
ATOM 3165 O O . THR B 1 222 ? -17 14.516 17.75 1 95.88 222 THR B O 1
ATOM 3168 N N . ALA B 1 223 ? -16.5 16.625 17.203 1 89.19 223 ALA B N 1
ATOM 3169 C CA . ALA B 1 223 ? -15.539 16.797 18.297 1 89.19 223 ALA B CA 1
ATOM 3170 C C . ALA B 1 223 ? -16.234 16.812 19.656 1 89.19 223 ALA B C 1
ATOM 3172 O O . ALA B 1 223 ? -17.406 17.203 19.75 1 89.19 223 ALA B O 1
#

Secondary structure (DSSP, 8-state):
------------------------S-SS-EEEEEEEEE--S--SEEEEEEEEEEEEEEE-TTPPPEEEEEEEEESS-----EEEETTEEEE---TTEEEEEEEEESS--EEEEEEEEEEEEEEEESEEEEEEEES-EEEEEESS-EEEEEEES-EEEEESSS--EEEEEEES-EEEEE-SSEEEEEEEEEES-EE-TTSEE-TT-S-EEEEEEEES-EEEEE-/-------------------S------SS-EEEEEEEEE--S--SEEEEEEEEEEEEEEE-TTPPPEEEEEEEEESS-----EEEETTEEEE---TTEEEEEEEEESS--EEEEEEEEEEEEEEEESEEEEEEEES-EEEEEESS-EEEEEEES-EEEEESSS--EEEEEEES-EEEEE-SSEEEEEEEEEEEEEE-TTSEE-TT-S-EEEEEEEEEEEEEEE-

pLDDT: mean 87.21, std 21.87, range [22.61, 98.94]

Foldseek 3Di:
DDPPPPPPPPPPCPDACPVPPVVDDDVQDWDKDKDKDFDPDAAQAEEEAFAAEEEEEEEDAPDTKMKMKMKIAGDDDFPDQWDADPRYIYGGYGPRMYMYMYIYDNAAHEYEYEYEAEEYAAEEHQEYHYEYAYGEYYYAAYAEEYEYYYAYYEYEEEHVAQAEYHYEYAHYEYEYEYEADEEAEAEEECAAEEAEPAHHYDNPDRRYYHYYYDHYYYYYYYD/DDPPPPPPPPPPCPPAPAFDDPVPPPVQDWDKDKDKDFDPDAAQAEEEAFAGEEEEEEEDAPDTKMKMKMKIAGDDDFPDQWDADPRYTYGGYGPRMYMYMYIYDNAAHEYEYEYEAEEYAYEEHQEYHYEYAHGEYEYAAYAEEYEYYYAYYEYEEEHVAQAEYHYEYAHYEYEYEYAADEEAEAEEECAAEEAEPAHHYDNPDRRYYHYYYDHYYYYYYYD

Organism: Amycolatopsis orientalis (NCBI:txid31958)

Radius of gyration: 24.4 Å; Cα contacts (8 Å, |Δi|>4): 1339; chains: 2; bounding box: 63×70×60 Å

Solvent-accessible surface area (backbone atoms only — not comparable to full-atom values): 21755 Å² total; per-residue (Å²): 136,79,80,74,72,75,73,74,60,76,66,65,64,72,63,76,73,69,66,66,76,49,68,55,66,66,85,63,66,69,43,75,46,75,53,71,46,75,50,86,66,72,68,69,31,38,34,37,49,26,52,31,34,34,41,38,38,39,56,41,82,75,41,72,38,36,39,34,39,40,37,40,30,44,84,66,82,68,76,80,39,60,50,75,56,96,35,25,40,34,41,38,47,49,78,38,34,32,32,34,38,40,36,37,29,33,55,64,34,41,37,35,47,32,34,38,37,34,38,38,39,36,35,44,28,39,28,39,42,39,37,29,45,35,31,37,42,35,38,38,41,19,61,34,44,37,36,42,37,22,40,34,26,37,38,39,40,29,37,65,38,82,47,35,35,37,39,38,18,48,34,24,40,37,40,38,34,32,46,90,57,60,25,20,77,46,71,47,34,60,29,49,36,71,41,54,70,80,50,49,73,30,89,81,36,87,23,34,36,42,35,39,19,42,36,20,37,34,37,36,37,56,109,135,78,81,75,74,75,73,75,57,69,65,60,65,69,67,72,78,69,57,71,77,54,62,56,65,55,88,60,66,69,43,75,46,73,51,71,47,75,51,84,66,72,68,68,31,37,35,36,49,25,51,31,27,34,38,39,37,40,55,41,81,76,41,72,38,36,39,34,39,41,34,41,32,44,84,68,82,69,78,80,38,61,50,75,58,96,33,25,39,36,39,39,46,50,79,38,34,32,34,34,38,39,38,36,30,33,54,63,35,39,37,36,46,32,34,37,39,24,40,40,40,36,35,45,29,38,26,39,42,39,37,30,44,36,31,37,42,35,39,40,42,20,62,34,43,36,36,42,36,22,42,34,25,38,38,38,40,28,35,65,37,81,47,36,36,38,38,38,17,48,35,23,39,37,40,38,33,31,46,90,58,61,24,20,76,46,74,46,34,61,30,59,36,72,42,53,70,79,51,49,74,30,88,82,35,86,22,34,35,43,36,40,18,44,36,20,38,35,37,37,34,55,109

Nearest PDB structures (foldseek):
  3pet-assembly1_A  TM=4.255E-01  e=6.976E-07  Bacteroides fragilis NCTC 9343
  3lyc-assembly8_O  TM=3.966E-01  e=1.536E-06  Parabacteroides distasonis ATCC 8503
  3lyc-assembly8_P  TM=4.149E-01  e=9.191E-06  Parabacteroides distasonis ATCC 8503
  3lyc-assembly2_C  TM=3.654E-01  e=6.359E-06  Parabacteroides distasonis ATCC 8503
  3jx8-assembly2_D  TM=3.424E-01  e=2.530E-04  Parabacteroides distasonis ATCC 8503